Protein AF-0000000078283349 (afdb_homodimer)

Organism: NCBI:txid1796616

Nearest PDB structures (foldseek):
  6swi-assembly1_A  TM=9.642E-01  e=7.817E-07  Geobacillus stearothermophilus
  5u93-assembly1_A  TM=7.566E-01  e=9.663E-09  Bacteria Latreille et al. 1825
  3oou-assembly1_A  TM=9.378E-01  e=2.521E-05  Listeria innocua
  3oio-assembly1_A  TM=9.295E-01  e=7.370E-05  Chromobacterium violaceum
  3w6v-assembly1_A  TM=9.240E-01  e=1.586E-04  Streptomyces griseus

pLDDT: mean 78.42, std 15.83, range [27.41, 97.5]

Radius of gyration: 24.81 Å; Cα contacts (8 Å, |Δi|>4): 1000; chains: 2; bounding box: 57×64×58 Å

Sequence (582 aa):
MDKAATIHIREVSKEEQERLVMMPYRQTDMESHTHDFFELVYVVKGTAVHTLNSAEGMLTEGDYFIVDYGSVHSYSRSSDFTLINCIFLPEVIDETLTGCRSLDELLHGCLIRYYTSIPGETPVDRIFHDENGRIKQLIMGMLEEYEEKEEGYAEVFRCRLIELLILTLRKGIHEKQKHPKHRAVLDVIQYVDRNYQDYVNLGAFCRQYHYSLSYISRIFRQETGLSFREYLQKVRIEKSCRLLAGSDMRIGEIAQAVGYEDKKFFNSVFKRIVKMTPREYRNLWAAKGKNMDKAATIHIREVSKEEQERLVMMPYRQTDMESHTHDFFELVYVVKGTAVHTLNSAEGMLTEGDYFIVDYGSVHSYSRSSDFTLINCIFLPEVIDETLTGCRSLDELLHGCLIRYYTSIPGETPVDRIFHDENGRIKQLIMGMLEEYEEKEEGYAEVFRCRLIELLILTLRKGIHEKQKHPKHRAVLDVIQYVDRNYQDYVNLGAFCRQYHYSLSYISRIFRQETGLSFREYLQKVRIEKSCRLLAGSDMRIGEIAQAVGYEDKKFFNSVFKRIVKMTPREYRNLWAAKGKN

Structure (mmCIF, N/CA/C/O backbone):
data_AF-0000000078283349-model_v1
#
loop_
_entity.id
_entity.type
_entity.pdbx_description
1 polymer 'AraC family transcriptional regulator'
#
loop_
_atom_site.group_PDB
_atom_site.id
_atom_site.type_symbol
_atom_site.label_atom_id
_atom_site.label_alt_id
_atom_site.label_comp_id
_atom_site.label_asym_id
_atom_site.label_entity_id
_atom_site.label_seq_id
_atom_site.pdbx_PDB_ins_code
_atom_site.Cartn_x
_atom_site.Cartn_y
_atom_site.Cartn_z
_atom_site.occupancy
_atom_site.B_iso_or_equiv
_atom_site.auth_seq_id
_atom_site.auth_comp_id
_atom_site.auth_asym_id
_atom_site.auth_atom_id
_atom_site.pdbx_PDB_model_num
ATOM 1 N N . MET A 1 1 ? 0.707 -31.672 -28.938 1 37.47 1 MET A N 1
ATOM 2 C CA . MET A 1 1 ? -0.003 -31.016 -27.844 1 37.47 1 MET A CA 1
ATOM 3 C C . MET A 1 1 ? -0.301 -29.562 -28.203 1 37.47 1 MET A C 1
ATOM 5 O O . MET A 1 1 ? 0.608 -28.797 -28.547 1 37.47 1 MET A O 1
ATOM 9 N N . ASP A 1 2 ? -1.396 -29.297 -28.719 1 47.41 2 ASP A N 1
ATOM 10 C CA . ASP A 1 2 ? -1.812 -28.016 -29.312 1 47.41 2 ASP A CA 1
ATOM 11 C C . ASP A 1 2 ? -1.472 -26.844 -28.391 1 47.41 2 ASP A C 1
ATOM 13 O O . ASP A 1 2 ? -1.831 -26.844 -27.219 1 47.41 2 ASP A O 1
ATOM 17 N N . LYS A 1 3 ? -0.469 -26.188 -28.641 1 63.91 3 LYS A N 1
ATOM 18 C CA . LYS A 1 3 ? 0.141 -25.094 -27.859 1 63.91 3 LYS A CA 1
ATOM 19 C C . LYS A 1 3 ? -0.881 -24.016 -27.531 1 63.91 3 LYS A C 1
ATOM 21 O O . LYS A 1 3 ? -1.503 -23.453 -28.438 1 63.91 3 LYS A O 1
ATOM 26 N N . ALA A 1 4 ? -1.379 -23.969 -26.297 1 74.44 4 ALA A N 1
ATOM 27 C CA . ALA A 1 4 ? -2.34 -22.953 -25.859 1 74.44 4 ALA A CA 1
ATOM 28 C C . ALA A 1 4 ? -1.893 -21.562 -26.297 1 74.44 4 ALA A C 1
ATOM 30 O O . ALA A 1 4 ? -0.701 -21.25 -26.25 1 74.44 4 ALA A O 1
ATOM 31 N N . ALA A 1 5 ? -2.816 -20.875 -26.969 1 79.38 5 ALA A N 1
ATOM 32 C CA . ALA A 1 5 ? -2.551 -19.5 -27.406 1 79.38 5 ALA A CA 1
ATOM 33 C C . ALA A 1 5 ? -2.199 -18.609 -26.234 1 79.38 5 ALA A C 1
ATOM 35 O O . ALA A 1 5 ? -2.801 -18.719 -25.156 1 79.38 5 ALA A O 1
ATOM 36 N N . THR A 1 6 ? -1.145 -17.859 -26.391 1 82.62 6 THR A N 1
ATOM 37 C CA . THR A 1 6 ? -0.757 -16.906 -25.344 1 82.62 6 THR A CA 1
ATOM 38 C C . THR A 1 6 ? -1.394 -15.539 -25.594 1 82.62 6 THR A C 1
ATOM 40 O O . THR A 1 6 ? -1.189 -14.938 -26.656 1 82.62 6 THR A O 1
ATOM 43 N N . ILE A 1 7 ? -2.207 -15.062 -24.703 1 82.94 7 ILE A N 1
ATOM 44 C CA . ILE A 1 7 ? -2.822 -13.742 -24.766 1 82.94 7 ILE A CA 1
ATOM 45 C C . ILE A 1 7 ? -1.932 -12.727 -24.062 1 82.94 7 ILE A C 1
ATOM 47 O O . ILE A 1 7 ? -1.469 -12.961 -22.953 1 82.94 7 ILE A O 1
ATOM 51 N N . HIS A 1 8 ? -1.649 -11.57 -24.703 1 80.19 8 HIS A N 1
ATOM 52 C CA . HIS A 1 8 ? -0.847 -10.5 -24.125 1 80.19 8 HIS A CA 1
ATOM 53 C C . HIS A 1 8 ? -1.729 -9.359 -23.625 1 80.19 8 HIS A C 1
ATOM 55 O O . HIS A 1 8 ? -2.814 -9.125 -24.172 1 80.19 8 HIS A O 1
ATOM 61 N N . ILE A 1 9 ? -1.2 -8.695 -22.656 1 80.69 9 ILE A N 1
ATOM 62 C CA . ILE A 1 9 ? -2.016 -7.664 -22.016 1 80.69 9 ILE A CA 1
ATOM 63 C C . ILE A 1 9 ? -2.377 -6.59 -23.031 1 80.69 9 ILE A C 1
ATOM 65 O O . ILE A 1 9 ? -3.469 -6.016 -22.984 1 80.69 9 ILE A O 1
ATOM 69 N N . ARG A 1 10 ? -1.511 -6.301 -23.938 1 73.5 10 ARG A N 1
ATOM 70 C CA . ARG A 1 10 ? -1.776 -5.289 -24.969 1 73.5 10 ARG A CA 1
ATOM 71 C C . ARG A 1 10 ? -3.004 -5.656 -25.781 1 73.5 10 ARG A C 1
ATOM 73 O O . ARG A 1 10 ? -3.656 -4.781 -26.359 1 73.5 10 ARG A O 1
ATOM 80 N N . GLU A 1 11 ? -3.324 -6.957 -25.797 1 76.12 11 GLU A N 1
ATOM 81 C CA . GLU A 1 11 ? -4.445 -7.445 -26.594 1 76.12 11 GLU A CA 1
ATOM 82 C C . GLU A 1 11 ? -5.77 -7.242 -25.875 1 76.12 11 GLU A C 1
ATOM 84 O O . GLU A 1 11 ? -6.84 -7.312 -26.484 1 76.12 11 GLU A O 1
ATOM 89 N N . VAL A 1 12 ? -5.648 -7.027 -24.594 1 77.19 12 VAL A N 1
ATOM 90 C CA . VAL A 1 12 ? -6.879 -6.898 -23.812 1 77.19 12 VAL A CA 1
ATOM 91 C C . VAL A 1 12 ? -6.992 -5.477 -23.266 1 77.19 12 VAL A C 1
ATOM 93 O O . VAL A 1 12 ? -7.93 -5.164 -22.531 1 77.19 12 VAL A O 1
ATOM 96 N N . SER A 1 13 ? -5.98 -4.656 -23.547 1 74.06 13 SER A N 1
ATOM 97 C CA . SER A 1 13 ? -5.965 -3.279 -23.078 1 74.06 13 SER A CA 1
ATOM 98 C C . SER A 1 13 ? -6.496 -2.32 -24.141 1 74.06 13 SER A C 1
ATOM 100 O O . SER A 1 13 ? -6.453 -2.623 -25.328 1 74.06 13 SER A O 1
ATOM 102 N N . LYS A 1 14 ? -7.156 -1.263 -23.641 1 63.91 14 LYS A N 1
ATOM 103 C CA . LYS A 1 14 ? -7.609 -0.221 -24.562 1 63.91 14 LYS A CA 1
ATOM 104 C C . LYS A 1 14 ? -6.445 0.637 -25.031 1 63.91 14 LYS A C 1
ATOM 106 O O . LYS A 1 14 ? -6.461 1.143 -26.156 1 63.91 14 LYS A O 1
ATOM 111 N N . GLU A 1 15 ? -5.477 0.774 -24.125 1 62.53 15 GLU A N 1
ATOM 112 C CA . GLU A 1 15 ? -4.301 1.573 -24.453 1 62.53 15 GLU A CA 1
ATOM 113 C C . GLU A 1 15 ? -3.025 0.743 -24.359 1 62.53 15 GLU A C 1
ATOM 115 O O . GLU A 1 15 ? -2.936 -0.177 -23.547 1 62.53 15 GLU A O 1
ATOM 120 N N . GLU A 1 16 ? -2.127 0.925 -25.25 1 54.28 16 GLU A N 1
ATOM 121 C CA . GLU A 1 16 ? -0.926 0.116 -25.422 1 54.28 16 GLU A CA 1
ATOM 122 C C . GLU A 1 16 ? -0.128 0.018 -24.125 1 54.28 16 GLU A C 1
ATOM 124 O O . GLU A 1 16 ? 0.511 -1.002 -23.859 1 54.28 16 GLU A O 1
ATOM 129 N N . GLN A 1 17 ? -0.146 0.988 -23.281 1 62.12 17 GLN A N 1
ATOM 130 C CA . GLN A 1 17 ? 0.786 0.966 -22.156 1 62.12 17 GLN A CA 1
ATOM 131 C C . GLN A 1 17 ? 0.053 0.742 -20.844 1 62.12 17 GLN A C 1
ATOM 133 O O . GLN A 1 17 ? 0.597 1.016 -19.766 1 62.12 17 GLN A O 1
ATOM 138 N N . GLU A 1 18 ? -0.989 -0.011 -21.031 1 76.75 18 GLU A N 1
ATOM 139 C CA . GLU A 1 18 ? -1.728 -0.217 -19.797 1 76.75 18 GLU A CA 1
ATOM 140 C C . GLU A 1 18 ? -1.188 -1.419 -19.016 1 76.75 18 GLU A C 1
ATOM 142 O O . GLU A 1 18 ? -0.894 -2.461 -19.609 1 76.75 18 GLU A O 1
ATOM 147 N N . ARG A 1 19 ? -0.864 -1.257 -17.828 1 83.75 19 ARG A N 1
ATOM 148 C CA . ARG A 1 19 ? -0.333 -2.307 -16.969 1 83.75 19 ARG A CA 1
ATOM 149 C C . ARG A 1 19 ? -1.438 -2.93 -16.125 1 83.75 19 ARG A C 1
ATOM 151 O O . ARG A 1 19 ? -1.185 -3.848 -15.336 1 83.75 19 ARG A O 1
ATOM 158 N N . LEU A 1 20 ? -2.605 -2.432 -16.266 1 88.31 20 LEU A N 1
ATOM 159 C CA . LEU A 1 20 ? -3.758 -2.818 -15.461 1 88.31 20 LEU A CA 1
ATOM 160 C C . LEU A 1 20 ? -5.047 -2.711 -16.266 1 88.31 20 LEU A C 1
ATOM 162 O O . LEU A 1 20 ? -5.246 -1.74 -17 1 88.31 20 LEU A O 1
ATOM 166 N N . VAL A 1 21 ? -5.852 -3.799 -16.234 1 88.56 21 VAL A N 1
ATOM 167 C CA . VAL A 1 21 ? -7.152 -3.791 -16.891 1 88.56 21 VAL A CA 1
ATOM 168 C C . VAL A 1 21 ? -8.195 -4.449 -15.992 1 88.56 21 VAL A C 1
ATOM 170 O O . VAL A 1 21 ? -7.965 -5.543 -15.469 1 88.56 21 VAL A O 1
ATOM 173 N N . MET A 1 22 ? -9.211 -3.721 -15.727 1 90.75 22 MET A N 1
ATOM 174 C CA . MET A 1 22 ? -10.352 -4.336 -15.062 1 90.75 22 MET A CA 1
ATOM 175 C C . MET A 1 22 ? -11.547 -4.441 -16 1 90.75 22 MET A C 1
ATOM 177 O O . MET A 1 22 ? -11.828 -3.512 -16.766 1 90.75 22 MET A O 1
ATOM 181 N N . MET A 1 23 ? -12.219 -5.598 -15.969 1 84.06 23 MET A N 1
ATOM 182 C CA . MET A 1 23 ? -13.336 -5.754 -16.891 1 84.06 23 MET A CA 1
ATOM 183 C C . MET A 1 23 ? -14.398 -6.68 -16.297 1 84.06 23 MET A C 1
ATOM 185 O O . MET A 1 23 ? -14.133 -7.855 -16.047 1 84.06 23 MET A O 1
ATOM 189 N N . PRO A 1 24 ? -15.594 -6.059 -15.914 1 82.06 24 PRO A N 1
ATOM 190 C CA . PRO A 1 24 ? -16.719 -6.984 -15.773 1 82.06 24 PRO A CA 1
ATOM 191 C C . PRO A 1 24 ? -17.094 -7.66 -17.094 1 82.06 24 PRO A C 1
ATOM 193 O O . PRO A 1 24 ? -17 -7.039 -18.156 1 82.06 24 PRO A O 1
ATOM 196 N N . TYR A 1 25 ? -17.328 -8.984 -17.031 1 83.25 25 TYR A N 1
ATOM 197 C CA . TYR A 1 25 ? -17.5 -9.711 -18.281 1 83.25 25 TYR A CA 1
ATOM 198 C C . TYR A 1 25 ? -18.484 -10.867 -18.109 1 83.25 25 TYR A C 1
ATOM 200 O O . TYR A 1 25 ? -18.375 -11.641 -17.156 1 83.25 25 TYR A O 1
ATOM 208 N N . ARG A 1 26 ? -19.484 -10.883 -19.016 1 84.69 26 ARG A N 1
ATOM 209 C CA . ARG A 1 26 ? -20.281 -12.102 -19.125 1 84.69 26 ARG A CA 1
ATOM 210 C C . ARG A 1 26 ? -19.531 -13.18 -19.906 1 84.69 26 ARG A C 1
ATOM 212 O O . ARG A 1 26 ? -19.531 -13.172 -21.141 1 84.69 26 ARG A O 1
ATOM 219 N N . GLN A 1 27 ? -18.953 -14.094 -19.234 1 88.5 27 GLN A N 1
ATOM 220 C CA . GLN A 1 27 ? -18.031 -15.07 -19.797 1 88.5 27 GLN A CA 1
ATOM 221 C C . GLN A 1 27 ? -18.781 -16.281 -20.359 1 88.5 27 GLN A C 1
ATOM 223 O O . GLN A 1 27 ? -19.703 -16.797 -19.719 1 88.5 27 GLN A O 1
ATOM 228 N N . THR A 1 28 ? -18.375 -16.641 -21.547 1 88.94 28 THR A N 1
ATOM 229 C CA . THR A 1 28 ? -18.812 -17.906 -22.125 1 88.94 28 THR A CA 1
ATOM 230 C C . THR A 1 28 ? -17.688 -18.922 -22.125 1 88.94 28 THR A C 1
ATOM 232 O O . THR A 1 28 ? -16.578 -18.625 -21.641 1 88.94 28 THR A O 1
ATOM 235 N N . ASP A 1 29 ? -18 -20.109 -22.594 1 92.81 29 ASP A N 1
ATOM 236 C CA . ASP A 1 29 ? -16.938 -21.109 -22.672 1 92.81 29 ASP A CA 1
ATOM 237 C C . ASP A 1 29 ? -15.719 -20.562 -23.422 1 92.81 29 ASP A C 1
ATOM 239 O O . ASP A 1 29 ? -15.859 -19.844 -24.406 1 92.81 29 ASP A O 1
ATOM 243 N N . MET A 1 30 ? -14.602 -20.844 -22.875 1 89.69 30 MET A N 1
ATOM 244 C CA . MET A 1 30 ? -13.344 -20.391 -23.469 1 89.69 30 MET A CA 1
ATOM 245 C C . MET A 1 30 ? -12.344 -21.531 -23.547 1 89.69 30 MET A C 1
ATOM 247 O O . MET A 1 30 ? -12.102 -22.234 -22.562 1 89.69 30 MET A O 1
ATOM 251 N N . GLU A 1 31 ? -11.742 -21.688 -24.703 1 89.19 31 GLU A N 1
ATOM 252 C CA . GLU A 1 31 ? -10.758 -22.75 -24.938 1 89.19 31 GLU A CA 1
ATOM 253 C C . GLU A 1 31 ? -9.484 -22.5 -24.125 1 89.19 31 GLU A C 1
ATOM 255 O O . GLU A 1 31 ? -9.234 -21.391 -23.672 1 89.19 31 GLU A O 1
ATOM 260 N N . SER A 1 32 ? -8.711 -23.547 -24.047 1 91.94 32 SER A N 1
ATOM 261 C CA . SER A 1 32 ? -7.449 -23.484 -23.312 1 91.94 32 SER A CA 1
ATOM 262 C C . SER A 1 32 ? -6.543 -22.391 -23.844 1 91.94 32 SER A C 1
ATOM 264 O O . SER A 1 32 ? -6.379 -22.25 -25.062 1 91.94 32 SER A O 1
ATOM 266 N N . HIS A 1 33 ? -6.059 -21.562 -22.906 1 89.19 33 HIS A N 1
ATOM 267 C CA . HIS A 1 33 ? -5.156 -20.469 -23.266 1 89.19 33 HIS A CA 1
ATOM 268 C C . HIS A 1 33 ? -4.254 -20.109 -22.094 1 89.19 33 HIS A C 1
ATOM 270 O O . HIS A 1 33 ? -4.453 -20.578 -20.969 1 89.19 33 HIS A O 1
ATOM 276 N N . THR A 1 34 ? -3.182 -19.375 -22.406 1 90.56 34 THR A N 1
ATOM 277 C CA . THR A 1 34 ? -2.285 -18.828 -21.406 1 90.56 34 THR A CA 1
ATOM 278 C C . THR A 1 34 ? -2.064 -17.344 -21.625 1 90.56 34 THR A C 1
ATOM 280 O O . THR A 1 34 ? -2.611 -16.766 -22.562 1 90.56 34 THR A O 1
ATOM 283 N N . HIS A 1 35 ? -1.462 -16.703 -20.641 1 88.19 35 HIS A N 1
ATOM 284 C CA . HIS A 1 35 ? -1.206 -15.273 -20.797 1 88.19 35 HIS A CA 1
ATOM 285 C C . HIS A 1 35 ? 0.035 -14.852 -20.016 1 88.19 35 HIS A C 1
ATOM 287 O O . HIS A 1 35 ? 0.532 -15.609 -19.172 1 88.19 35 HIS A O 1
ATOM 293 N N . ASP A 1 36 ? 0.545 -13.609 -20.375 1 87.38 36 ASP A N 1
ATOM 294 C CA . ASP A 1 36 ? 1.766 -13.07 -19.766 1 87.38 36 ASP A CA 1
ATOM 295 C C . ASP A 1 36 ? 1.446 -11.984 -18.75 1 87.38 36 ASP A C 1
ATOM 297 O O . ASP A 1 36 ? 2.092 -10.938 -18.719 1 87.38 36 ASP A O 1
ATOM 301 N N . PHE A 1 37 ? 0.477 -12.203 -18.031 1 88.5 37 PHE A N 1
ATOM 302 C CA . PHE A 1 37 ? 0.041 -11.32 -16.953 1 88.5 37 PHE A CA 1
ATOM 303 C C . PHE A 1 37 ? -0.626 -12.109 -15.836 1 88.5 37 PHE A C 1
ATOM 305 O O . PHE A 1 37 ? -0.959 -13.289 -16.016 1 88.5 37 PHE A O 1
ATOM 312 N N . PHE A 1 38 ? -0.773 -11.477 -14.688 1 90.12 38 PHE A N 1
ATOM 313 C CA . PHE A 1 38 ? -1.597 -12.047 -13.625 1 90.12 38 PHE A CA 1
ATOM 314 C C . PHE A 1 38 ? -3.072 -11.766 -13.875 1 90.12 38 PHE A C 1
ATOM 316 O O . PHE A 1 38 ? -3.436 -10.68 -14.328 1 90.12 38 PHE A O 1
ATOM 323 N N . GLU A 1 39 ? -3.85 -12.742 -13.586 1 92.69 39 GLU A N 1
ATOM 324 C CA . GLU A 1 39 ? -5.293 -12.578 -13.711 1 92.69 39 GLU A CA 1
ATOM 325 C C . GLU A 1 39 ? -6.012 -13 -12.43 1 92.69 39 GLU A C 1
ATOM 327 O O . GLU A 1 39 ? -5.953 -14.164 -12.039 1 92.69 39 GLU A O 1
ATOM 332 N N . LEU A 1 40 ? -6.598 -12.031 -11.758 1 94 40 LEU A N 1
ATOM 333 C CA . LEU A 1 40 ? -7.496 -12.281 -10.641 1 94 40 LEU A CA 1
ATOM 334 C C . LEU A 1 40 ? -8.945 -12.297 -11.102 1 94 40 LEU A C 1
ATOM 336 O O . LEU A 1 40 ? -9.414 -11.359 -11.75 1 94 40 LEU A O 1
ATOM 340 N N . VAL A 1 41 ? -9.656 -13.375 -10.805 1 95.31 41 VAL A N 1
ATOM 341 C CA . VAL A 1 41 ? -11.023 -13.547 -11.273 1 95.31 41 VAL A CA 1
ATOM 342 C C . VAL A 1 41 ? -11.961 -13.695 -10.078 1 95.31 41 VAL A C 1
ATOM 344 O O . VAL A 1 41 ? -11.68 -14.453 -9.148 1 95.31 41 VAL A O 1
ATOM 347 N N . TYR A 1 42 ? -13.039 -12.961 -10.078 1 97.19 42 TYR A N 1
ATOM 348 C CA . TYR A 1 42 ? -14.102 -13.102 -9.086 1 97.19 42 TYR A CA 1
ATOM 349 C C . TYR A 1 42 ? -15.422 -13.453 -9.758 1 97.19 42 TYR A C 1
ATOM 351 O O . TYR A 1 42 ? -15.883 -12.734 -10.648 1 97.19 42 TYR A O 1
ATOM 359 N N . VAL A 1 43 ? -16.094 -14.492 -9.352 1 97.38 43 VAL A N 1
ATOM 360 C CA . VAL A 1 43 ? -17.375 -14.93 -9.922 1 97.38 43 VAL A CA 1
ATOM 361 C C . VAL A 1 43 ? -18.516 -14.172 -9.266 1 97.38 43 VAL A C 1
ATOM 363 O O . VAL A 1 43 ? -18.859 -14.43 -8.102 1 97.38 43 VAL A O 1
ATOM 366 N N . VAL A 1 44 ? -19.125 -13.406 -10.031 1 95.88 44 VAL A N 1
ATOM 367 C CA . VAL A 1 44 ? -20.203 -12.562 -9.523 1 95.88 44 VAL A CA 1
ATOM 368 C C . VAL A 1 44 ? -21.516 -13.336 -9.57 1 95.88 44 VAL A C 1
ATOM 370 O O . VAL A 1 44 ? -22.359 -13.211 -8.672 1 95.88 44 VAL A O 1
ATOM 373 N N . LYS A 1 45 ? -21.688 -14.055 -10.578 1 95.44 45 LYS A N 1
ATOM 374 C CA . LYS A 1 45 ? -22.938 -14.789 -10.805 1 95.44 45 LYS A CA 1
ATOM 375 C C . LYS A 1 45 ? -22.703 -15.992 -11.711 1 95.44 45 LYS A C 1
ATOM 377 O O . LYS A 1 45 ? -21.797 -15.977 -12.562 1 95.44 45 LYS A O 1
ATOM 382 N N . GLY A 1 46 ? -23.547 -17.062 -11.484 1 96.19 46 GLY A N 1
ATOM 383 C CA . GLY A 1 46 ? -23.547 -18.188 -12.391 1 96.19 46 GLY A CA 1
ATOM 384 C C . GLY A 1 46 ? -22.531 -19.266 -12.031 1 96.19 46 GLY A C 1
ATOM 385 O O . GLY A 1 46 ? -22.078 -19.328 -10.891 1 96.19 46 GLY A O 1
ATOM 386 N N . THR A 1 47 ? -22.375 -20.188 -13.008 1 96.69 47 THR A N 1
ATOM 387 C CA . THR A 1 47 ? -21.484 -21.312 -12.789 1 96.69 47 THR A CA 1
ATOM 388 C C . THR A 1 47 ? -20.672 -21.625 -14.047 1 96.69 47 THR A C 1
ATOM 390 O O . THR A 1 47 ? -21.047 -21.203 -15.148 1 96.69 47 THR A O 1
ATOM 393 N N . ALA A 1 48 ? -19.547 -22.266 -13.852 1 96.88 48 ALA A N 1
ATOM 394 C CA . ALA A 1 48 ? -18.719 -22.812 -14.922 1 96.88 48 ALA A CA 1
ATOM 395 C C . ALA A 1 48 ? -17.719 -23.844 -14.383 1 96.88 48 ALA A C 1
ATOM 397 O O . ALA A 1 48 ? -17.5 -23.922 -13.18 1 96.88 48 ALA A O 1
ATOM 398 N N . VAL A 1 49 ? -17.281 -24.672 -15.297 1 96.12 49 VAL A N 1
ATOM 399 C CA . VAL A 1 49 ? -16.156 -25.531 -14.969 1 96.12 49 VAL A CA 1
ATOM 400 C C . VAL A 1 49 ? -14.844 -24.875 -15.406 1 96.12 49 VAL A C 1
ATOM 402 O O . VAL A 1 49 ? -14.695 -24.484 -16.562 1 96.12 49 VAL A O 1
ATOM 405 N N . HIS A 1 50 ? -14.023 -24.703 -14.477 1 94.56 50 HIS A N 1
ATOM 406 C CA . HIS A 1 50 ? -12.703 -24.141 -14.734 1 94.56 50 HIS A CA 1
ATOM 407 C C . HIS A 1 50 ? -11.633 -25.234 -14.734 1 94.56 50 HIS A C 1
ATOM 409 O O . HIS A 1 50 ? -11.586 -26.062 -13.828 1 94.56 50 HIS A O 1
ATOM 415 N N . THR A 1 51 ? -10.836 -25.312 -15.773 1 91 51 THR A N 1
ATOM 416 C CA . THR A 1 51 ? -9.672 -26.203 -15.82 1 91 51 THR A CA 1
ATOM 417 C C . THR A 1 51 ? -8.375 -25.391 -15.758 1 91 51 THR A C 1
ATOM 419 O O . THR A 1 51 ? -8.141 -24.516 -16.609 1 91 51 THR A O 1
ATOM 422 N N . LEU A 1 52 ? -7.664 -25.609 -14.734 1 87.81 52 LEU A N 1
ATOM 423 C CA . LEU A 1 52 ? -6.379 -24.953 -14.555 1 87.81 52 LEU A CA 1
ATOM 424 C C . LEU A 1 52 ? -5.25 -25.969 -14.43 1 87.81 52 LEU A C 1
ATOM 426 O O . LEU A 1 52 ? -5.223 -26.75 -13.477 1 87.81 52 LEU A O 1
ATOM 430 N N . ASN A 1 53 ? -4.309 -25.906 -15.297 1 81 53 ASN A N 1
ATOM 431 C CA . ASN A 1 53 ? -3.203 -26.859 -15.352 1 81 53 ASN A CA 1
ATOM 432 C C . ASN A 1 53 ? -3.688 -28.297 -15.188 1 81 53 ASN A C 1
ATOM 434 O O . ASN A 1 53 ? -3.172 -29.031 -14.344 1 81 53 ASN A O 1
ATOM 438 N N . SER A 1 54 ? -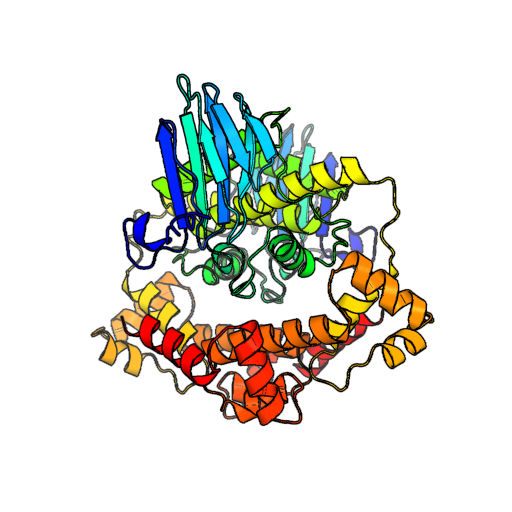4.75 -28.641 -15.805 1 78.88 54 SER A N 1
ATOM 439 C CA . SER A 1 54 ? -5.301 -29.984 -15.922 1 78.88 54 SER A CA 1
ATOM 440 C C . SER A 1 54 ? -6.199 -30.312 -14.734 1 78.88 54 SER A C 1
ATOM 442 O O . SER A 1 54 ? -6.785 -31.391 -14.68 1 78.88 54 SER A O 1
ATOM 444 N N . ALA A 1 55 ? -6.164 -29.453 -13.75 1 82.94 55 ALA A N 1
ATOM 445 C CA . ALA A 1 55 ? -7.094 -29.641 -12.641 1 82.94 55 ALA A CA 1
ATOM 446 C C . ALA A 1 55 ? -8.43 -28.969 -12.922 1 82.94 55 ALA A C 1
ATOM 448 O O . ALA A 1 55 ? -8.477 -27.812 -13.359 1 82.94 55 ALA A O 1
ATOM 449 N N . GLU A 1 56 ? -9.461 -29.766 -12.719 1 89.12 56 GLU A N 1
ATOM 450 C CA . GLU A 1 56 ? -10.797 -29.25 -12.984 1 89.12 56 GLU A CA 1
ATOM 451 C C . GLU A 1 56 ? -11.531 -28.906 -11.688 1 89.12 56 GLU A C 1
ATOM 453 O O . GLU A 1 56 ? -11.383 -29.609 -10.688 1 89.12 56 GLU A O 1
ATOM 458 N N . GLY A 1 57 ? -12.297 -27.781 -11.711 1 91.38 57 GLY A N 1
ATOM 459 C CA . GLY A 1 57 ? -13.125 -27.391 -10.594 1 91.38 57 GLY A CA 1
ATOM 460 C C . GLY A 1 57 ? -14.352 -26.594 -11.008 1 91.38 57 GLY A C 1
ATOM 461 O O . GLY A 1 57 ? -14.297 -25.828 -11.969 1 91.38 57 GLY A O 1
ATOM 462 N N . MET A 1 58 ? -15.383 -26.812 -10.25 1 94.19 58 MET A N 1
ATOM 463 C CA . MET A 1 58 ? -16.594 -26.047 -10.508 1 94.19 58 MET A CA 1
ATOM 464 C C . MET A 1 58 ? -16.531 -24.672 -9.852 1 94.19 58 MET A C 1
ATOM 466 O O . MET A 1 58 ? -16.125 -24.562 -8.695 1 94.19 58 MET A O 1
ATOM 470 N N . LEU A 1 59 ? -16.938 -23.688 -10.594 1 96.31 59 LEU A N 1
ATOM 471 C CA . LEU A 1 59 ? -17 -22.328 -10.086 1 96.31 59 LEU A CA 1
ATOM 472 C C . LEU A 1 59 ? -18.438 -21.906 -9.812 1 96.31 59 LEU A C 1
ATOM 474 O O . LEU A 1 59 ? -19.344 -22.219 -10.602 1 96.31 59 LEU A O 1
ATOM 478 N N . THR A 1 60 ? -18.641 -21.266 -8.68 1 96.44 60 THR A N 1
ATOM 479 C CA . THR A 1 60 ? -19.938 -20.688 -8.32 1 96.44 60 THR A CA 1
ATOM 480 C C . THR A 1 60 ? -19.781 -19.266 -7.797 1 96.44 60 THR A C 1
ATOM 482 O O . THR A 1 60 ? -18.656 -18.812 -7.57 1 96.44 60 THR A O 1
ATOM 485 N N . GLU A 1 61 ? -20.906 -18.641 -7.629 1 96.31 61 GLU A N 1
ATOM 486 C CA . GLU A 1 61 ? -20.922 -17.266 -7.133 1 96.31 61 GLU A CA 1
ATOM 487 C C . GLU A 1 61 ? -20.109 -17.141 -5.84 1 96.31 61 GLU A C 1
ATOM 489 O O . GLU A 1 61 ? -20.266 -17.953 -4.93 1 96.31 61 GLU A O 1
ATOM 494 N N . GLY A 1 62 ? -19.25 -16.156 -5.816 1 96.12 62 GLY A N 1
ATOM 495 C CA . GLY A 1 62 ? -18.438 -15.93 -4.625 1 96.12 62 GLY A CA 1
ATOM 496 C C . GLY A 1 62 ? -17.062 -16.578 -4.695 1 96.12 62 GLY A C 1
ATOM 497 O O . GLY A 1 62 ? -16.188 -16.234 -3.908 1 96.12 62 GLY A O 1
ATOM 498 N N . ASP A 1 63 ? -16.875 -17.438 -5.664 1 96.06 63 ASP A N 1
ATOM 499 C CA . ASP A 1 63 ? -15.547 -18.016 -5.863 1 96.06 63 ASP A CA 1
ATOM 500 C C . ASP A 1 63 ? -14.602 -17 -6.504 1 96.06 63 ASP A C 1
ATOM 502 O O . ASP A 1 63 ? -15.039 -16.125 -7.258 1 96.06 63 ASP A O 1
ATOM 506 N N . TYR A 1 64 ? -13.344 -17.109 -6.18 1 94.94 64 TYR A N 1
ATOM 507 C CA . TYR A 1 64 ? -12.328 -16.297 -6.84 1 94.94 64 TYR A CA 1
ATOM 508 C C . TYR A 1 64 ? -10.984 -17.016 -6.879 1 94.94 64 TYR A C 1
ATOM 510 O O . TYR A 1 64 ? -10.75 -17.938 -6.102 1 94.94 64 TYR A O 1
ATOM 518 N N . PHE A 1 65 ? -10.156 -16.656 -7.82 1 91.69 65 PHE A N 1
ATOM 519 C CA . PHE A 1 65 ? -8.867 -17.328 -8.016 1 91.69 65 PHE A CA 1
ATOM 520 C C . PHE A 1 65 ? -7.906 -16.422 -8.773 1 91.69 65 PHE A C 1
ATOM 522 O O . PHE A 1 65 ? -8.312 -15.398 -9.336 1 91.69 65 PHE A O 1
ATOM 529 N N . ILE A 1 66 ? -6.656 -16.828 -8.68 1 90.5 66 ILE A N 1
ATOM 530 C CA . ILE A 1 66 ? -5.598 -16.078 -9.359 1 90.5 66 ILE A CA 1
ATOM 531 C C . ILE A 1 66 ? -4.863 -17 -10.336 1 90.5 66 ILE A C 1
ATOM 533 O O . ILE A 1 66 ? -4.477 -18.125 -9.969 1 90.5 66 ILE A O 1
ATOM 537 N N . VAL A 1 67 ? -4.75 -16.578 -11.57 1 89.56 67 VAL A N 1
ATOM 538 C CA . VAL A 1 67 ? -4.016 -17.312 -12.594 1 89.56 67 VAL A CA 1
ATOM 539 C C . VAL A 1 67 ? -2.643 -16.688 -12.805 1 89.56 67 VAL A C 1
ATOM 541 O O . VAL A 1 67 ? -2.543 -15.492 -13.125 1 89.56 67 VAL A O 1
ATOM 544 N N . ASP A 1 68 ? -1.599 -17.438 -12.695 1 85.62 68 ASP A N 1
ATOM 545 C CA . ASP A 1 68 ? -0.219 -16.984 -12.828 1 85.62 68 ASP A CA 1
ATOM 546 C C . ASP A 1 68 ? 0.17 -16.828 -14.297 1 85.62 68 ASP A C 1
ATOM 548 O O . ASP A 1 68 ? -0.523 -17.344 -15.188 1 85.62 68 ASP A O 1
ATOM 552 N N . TYR A 1 69 ? 1.303 -16.141 -14.43 1 82 69 TYR A N 1
ATOM 553 C CA . TYR A 1 69 ? 1.935 -16.109 -15.75 1 82 69 TYR A CA 1
ATOM 554 C C . TYR A 1 69 ? 2.137 -17.531 -16.281 1 82 69 TYR A C 1
ATOM 556 O O . TYR A 1 69 ? 2.559 -18.422 -15.547 1 82 69 TYR A O 1
ATOM 564 N N . GLY A 1 70 ? 1.739 -17.703 -17.484 1 82.44 70 GLY A N 1
ATOM 565 C CA . GLY A 1 70 ? 2.092 -18.938 -18.156 1 82.44 70 GLY A CA 1
ATOM 566 C C . GLY A 1 70 ? 1.169 -20.094 -17.812 1 82.44 70 GLY A C 1
ATOM 567 O O . GLY A 1 70 ? 1.229 -21.141 -18.438 1 82.44 70 GLY A O 1
ATOM 568 N N . SER A 1 71 ? 0.327 -19.984 -16.844 1 85.75 71 SER A N 1
ATOM 569 C CA . SER A 1 71 ? -0.628 -21.047 -16.531 1 85.75 71 SER A CA 1
ATOM 570 C C . SER A 1 71 ? -1.676 -21.188 -17.625 1 85.75 71 SER A C 1
ATOM 572 O O . SER A 1 71 ? -2.137 -20.203 -18.188 1 85.75 71 SER A O 1
ATOM 574 N N . VAL A 1 72 ? -1.964 -22.422 -17.891 1 89.06 72 VAL A N 1
ATOM 575 C CA . VAL A 1 72 ? -2.961 -22.719 -18.906 1 89.06 72 VAL A CA 1
ATOM 576 C C . VAL A 1 72 ? -4.312 -22.984 -18.25 1 89.06 72 VAL A C 1
ATOM 578 O O . VAL A 1 72 ? -4.395 -23.75 -17.281 1 89.06 72 VAL A O 1
ATOM 581 N N . HIS A 1 73 ? -5.352 -22.266 -18.781 1 91.75 73 HIS A N 1
ATOM 582 C CA . HIS A 1 73 ? -6.66 -22.516 -18.203 1 91.75 73 HIS A CA 1
ATOM 583 C C . HIS A 1 73 ? -7.77 -22.344 -19.234 1 91.75 73 HIS A C 1
ATOM 585 O O . HIS A 1 73 ? -7.535 -21.797 -20.312 1 91.75 73 HIS A O 1
ATOM 591 N N . SER A 1 74 ? -8.953 -22.844 -18.938 1 93.06 74 SER A N 1
ATOM 592 C CA . SER A 1 74 ? -10.133 -22.781 -19.797 1 93.06 74 SER A CA 1
ATOM 593 C C . SER A 1 74 ? -11.414 -22.766 -18.969 1 93.06 74 SER A C 1
ATOM 595 O O . SER A 1 74 ? -11.391 -23.031 -17.766 1 93.06 74 SER A O 1
ATOM 597 N N . TYR A 1 75 ? -12.477 -22.344 -19.594 1 94.25 75 TYR A N 1
ATOM 598 C CA . TYR A 1 75 ? -13.82 -22.422 -19.031 1 94.25 75 TYR A CA 1
ATOM 599 C C . TYR A 1 75 ? -14.727 -23.297 -19.891 1 94.25 75 TYR A C 1
ATOM 601 O O . TYR A 1 75 ? -14.719 -23.172 -21.125 1 94.25 75 TYR A O 1
ATOM 609 N N . SER A 1 76 ? -15.453 -24.125 -19.297 1 95.5 76 SER A N 1
ATOM 610 C CA . SER A 1 76 ? -16.453 -24.938 -20 1 95.5 76 SER A CA 1
ATOM 611 C C . SER A 1 76 ? -17.75 -25.031 -19.203 1 95.5 76 SER A C 1
ATOM 613 O O . SER A 1 76 ? -17.766 -24.734 -18 1 95.5 76 SER A O 1
ATOM 615 N N . ARG A 1 77 ? -18.953 -25.281 -19.891 1 96.25 77 ARG A N 1
ATOM 616 C CA . ARG A 1 77 ? -20.266 -25.453 -19.297 1 96.25 77 ARG A CA 1
ATOM 617 C C . ARG A 1 77 ? -20.703 -24.203 -18.531 1 96.25 77 ARG A C 1
ATOM 619 O O . ARG A 1 77 ? -21.125 -24.266 -17.391 1 96.25 77 ARG A O 1
ATOM 626 N N . SER A 1 78 ? -20.469 -23.141 -19.188 1 95.19 78 SER A N 1
ATOM 627 C CA . SER A 1 78 ? -20.828 -21.859 -18.578 1 95.19 78 SER A CA 1
ATOM 628 C C . SER A 1 78 ? -22.328 -21.641 -18.609 1 95.19 78 SER A C 1
ATOM 630 O O . SER A 1 78 ? -22.984 -21.891 -19.625 1 95.19 78 SER A O 1
ATOM 632 N N . SER A 1 79 ? -22.875 -21.234 -17.484 1 96.38 79 SER A N 1
ATOM 633 C CA . SER A 1 79 ? -24.281 -20.891 -17.344 1 96.38 79 SER A CA 1
ATOM 634 C C . SER A 1 79 ? -24.453 -19.562 -16.609 1 96.38 79 SER A C 1
ATOM 636 O O . SER A 1 79 ? -24.188 -19.469 -15.406 1 96.38 79 SER A O 1
ATOM 638 N N . ASP A 1 80 ? -24.969 -18.5 -17.266 1 95.31 80 ASP A N 1
ATOM 639 C CA . ASP A 1 80 ? -25.125 -17.156 -16.719 1 95.31 80 ASP A CA 1
ATOM 640 C C . ASP A 1 80 ? -23.875 -16.734 -15.93 1 95.31 80 ASP A C 1
ATOM 642 O O . ASP A 1 80 ? -23.969 -16.281 -14.789 1 95.31 80 ASP A O 1
ATOM 646 N N . PHE A 1 81 ? -22.75 -17.031 -16.5 1 94.56 81 PHE A N 1
ATOM 647 C CA . PHE A 1 81 ? -21.438 -16.922 -15.867 1 94.56 81 PHE A CA 1
ATOM 648 C C . PHE A 1 81 ? -20.859 -15.523 -16.031 1 94.56 81 PHE A C 1
ATOM 650 O O . PHE A 1 81 ? -20.359 -15.18 -17.094 1 94.56 81 PHE A O 1
ATOM 657 N N . THR A 1 82 ? -21.031 -14.719 -14.914 1 94.81 82 THR A N 1
ATOM 658 C CA . THR A 1 82 ? -20.516 -13.352 -14.914 1 94.81 82 THR A CA 1
ATOM 659 C C . THR A 1 82 ? -19.328 -13.211 -13.969 1 94.81 82 THR A C 1
ATOM 661 O O . THR A 1 82 ? -19.406 -13.641 -12.812 1 94.81 82 THR A O 1
ATOM 664 N N . LEU A 1 83 ? -18.234 -12.609 -14.523 1 95.25 83 LEU A N 1
ATOM 665 C CA . LEU A 1 83 ? -16.984 -12.469 -13.773 1 95.25 83 LEU A CA 1
ATOM 666 C C . LEU A 1 83 ? -16.562 -11.008 -13.719 1 95.25 83 LEU A C 1
ATOM 668 O O . LEU A 1 83 ? -17 -10.188 -14.523 1 95.25 83 LEU A O 1
ATOM 672 N N . ILE A 1 84 ? -15.805 -10.68 -12.695 1 94.88 84 ILE A N 1
ATOM 673 C CA . ILE A 1 84 ? -14.93 -9.508 -12.734 1 94.88 84 ILE A CA 1
ATOM 674 C C . ILE A 1 84 ? -13.477 -9.961 -12.844 1 94.88 84 ILE A C 1
ATOM 676 O O . ILE A 1 84 ? -12.977 -10.688 -11.984 1 94.88 84 ILE A O 1
ATOM 680 N N . ASN A 1 85 ? -12.812 -9.547 -13.945 1 93.56 85 ASN A N 1
ATOM 681 C CA . ASN A 1 85 ? -11.398 -9.852 -14.156 1 93.56 85 ASN A CA 1
ATOM 682 C C . ASN A 1 85 ? -10.508 -8.656 -13.828 1 93.56 85 ASN A C 1
ATOM 684 O O . ASN A 1 85 ? -10.789 -7.535 -14.25 1 93.56 85 ASN A O 1
ATOM 688 N N . CYS A 1 86 ? -9.555 -8.914 -13.07 1 94.75 86 CYS A N 1
ATOM 689 C CA . CYS A 1 86 ? -8.477 -7.961 -12.852 1 94.75 86 CYS A CA 1
ATOM 690 C C . CYS A 1 86 ? -7.16 -8.477 -13.422 1 94.75 86 CYS A C 1
ATOM 692 O O . CYS A 1 86 ? -6.543 -9.375 -12.852 1 94.75 86 CYS A O 1
ATOM 694 N N . ILE A 1 87 ? -6.777 -7.902 -14.516 1 92.5 87 ILE A N 1
ATOM 695 C CA . ILE A 1 87 ? -5.535 -8.258 -15.195 1 92.5 87 ILE A CA 1
ATOM 696 C C . ILE A 1 87 ? -4.465 -7.215 -14.883 1 92.5 87 ILE A C 1
ATOM 698 O O . ILE A 1 87 ? -4.691 -6.012 -15.039 1 92.5 87 ILE A O 1
ATOM 702 N N . PHE A 1 88 ? -3.309 -7.699 -14.438 1 91.12 88 PHE A N 1
ATOM 703 C CA . PHE A 1 88 ? -2.307 -6.707 -14.062 1 91.12 88 PHE A CA 1
ATOM 704 C C . PHE A 1 88 ? -0.901 -7.273 -14.211 1 91.12 88 PHE A C 1
ATOM 706 O O . PHE A 1 88 ? -0.703 -8.484 -14.141 1 91.12 88 PHE A O 1
ATOM 713 N N . LEU A 1 89 ? 0.019 -6.355 -14.461 1 85.75 89 LEU A N 1
ATOM 714 C CA . LEU A 1 89 ? 1.438 -6.691 -14.414 1 85.75 89 LEU A CA 1
ATOM 715 C C . LEU A 1 89 ? 1.991 -6.504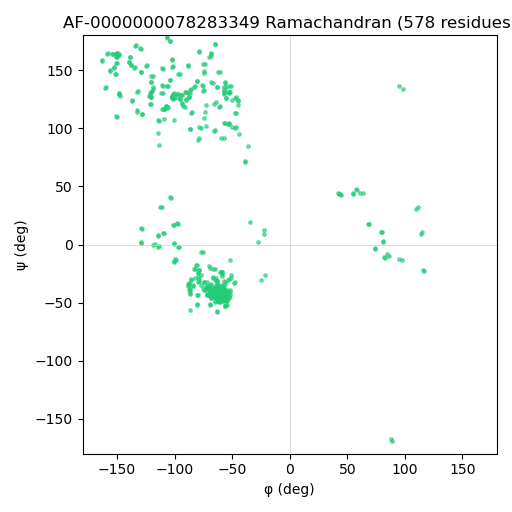 -13.008 1 85.75 89 LEU A C 1
ATOM 717 O O . LEU A 1 89 ? 1.447 -5.72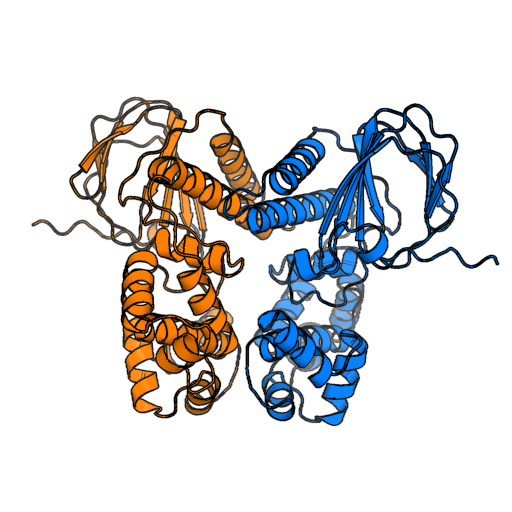3 -12.219 1 85.75 89 LEU A O 1
ATOM 721 N N . PRO A 1 90 ? 3.057 -7.242 -12.656 1 80.31 90 PRO A N 1
ATOM 722 C CA . PRO A 1 90 ? 3.576 -7.18 -11.289 1 80.31 90 PRO A CA 1
ATOM 723 C C . PRO A 1 90 ? 4.004 -5.77 -10.883 1 80.31 90 PRO A C 1
ATOM 725 O O . PRO A 1 90 ? 3.959 -5.422 -9.703 1 80.31 90 PRO A O 1
ATOM 728 N N . GLU A 1 91 ? 4.309 -4.938 -11.812 1 76.06 91 GLU A N 1
ATOM 729 C CA . GLU A 1 91 ? 4.789 -3.584 -11.547 1 76.06 91 GLU A CA 1
ATOM 730 C C . GLU A 1 91 ? 3.678 -2.709 -10.977 1 76.06 91 GLU A C 1
ATOM 732 O O . GLU A 1 91 ? 3.949 -1.656 -10.391 1 76.06 91 GLU A O 1
ATOM 737 N N . VAL A 1 92 ? 2.432 -3.125 -11.164 1 81.5 92 VAL A N 1
ATOM 738 C CA . VAL A 1 92 ? 1.303 -2.41 -10.578 1 81.5 92 VAL A CA 1
ATOM 739 C C . VAL A 1 92 ? 1.392 -2.463 -9.055 1 81.5 92 VAL A C 1
ATOM 741 O O . VAL A 1 92 ? 1.009 -1.512 -8.367 1 81.5 92 VAL A O 1
ATOM 744 N N . ILE A 1 93 ? 1.938 -3.537 -8.555 1 81.62 93 ILE A N 1
ATOM 745 C CA . ILE A 1 93 ? 2.115 -3.697 -7.117 1 81.62 93 ILE A CA 1
ATOM 746 C C . ILE A 1 93 ? 3.354 -2.928 -6.66 1 81.62 93 ILE A C 1
ATOM 748 O O . ILE A 1 93 ? 3.291 -2.152 -5.703 1 81.62 93 ILE A O 1
ATOM 752 N N . ASP A 1 94 ? 4.359 -3.193 -7.316 1 70.12 94 ASP A N 1
ATOM 753 C CA . ASP A 1 94 ? 5.633 -2.539 -7.035 1 70.12 94 ASP A CA 1
ATOM 754 C C . ASP A 1 94 ? 6.578 -2.639 -8.234 1 70.12 94 ASP A C 1
ATOM 756 O O . ASP A 1 94 ? 6.664 -3.686 -8.875 1 70.12 94 ASP A O 1
ATOM 760 N N . GLU A 1 95 ? 7.137 -1.574 -8.492 1 62.62 95 GLU A N 1
ATOM 761 C CA . GLU A 1 95 ? 8.016 -1.519 -9.656 1 62.62 95 GLU A CA 1
ATOM 762 C C . GLU A 1 95 ? 9.148 -2.537 -9.539 1 62.62 95 GLU A C 1
ATOM 764 O O . GLU A 1 95 ? 9.648 -3.037 -10.547 1 62.62 95 GLU A O 1
ATOM 769 N N . THR A 1 96 ? 9.453 -2.863 -8.305 1 54.62 96 THR A N 1
ATOM 770 C CA . THR A 1 96 ? 10.562 -3.779 -8.078 1 54.62 96 THR A CA 1
ATOM 771 C C . THR A 1 96 ? 10.148 -5.215 -8.383 1 54.62 96 THR A C 1
ATOM 773 O O . THR A 1 96 ? 10.992 -6.113 -8.422 1 54.62 96 THR A O 1
ATOM 776 N N . LEU A 1 97 ? 8.938 -5.367 -8.641 1 63.53 97 LEU A N 1
ATOM 777 C CA . LEU A 1 97 ? 8.453 -6.73 -8.82 1 63.53 97 LEU A CA 1
ATOM 778 C C . LEU A 1 97 ? 8.383 -7.086 -10.305 1 63.53 97 LEU A C 1
ATOM 780 O O . LEU A 1 97 ? 7.805 -8.117 -10.672 1 63.53 97 LEU A O 1
ATOM 784 N N . THR A 1 98 ? 9.172 -6.184 -10.938 1 65.5 98 THR A N 1
ATOM 785 C CA . THR A 1 98 ? 9.219 -6.457 -12.375 1 65.5 98 THR A CA 1
ATOM 786 C C . THR A 1 98 ? 9.82 -7.832 -12.641 1 65.5 98 THR A C 1
ATOM 788 O O . THR A 1 98 ? 10.867 -8.18 -12.086 1 65.5 98 THR A O 1
ATOM 791 N N . GLY A 1 99 ? 9.156 -8.75 -13.211 1 64.88 99 GLY A N 1
ATOM 792 C CA . GLY A 1 99 ? 9.695 -10.062 -13.516 1 64.88 99 GLY A CA 1
ATOM 793 C C . GLY A 1 99 ? 8.984 -11.18 -12.781 1 64.88 99 GLY A C 1
ATOM 794 O O . GLY A 1 99 ? 9.133 -12.359 -13.133 1 64.88 99 GLY A O 1
ATOM 795 N N . CYS A 1 100 ? 8.398 -10.789 -11.734 1 67.25 100 CYS A N 1
ATOM 796 C CA . CYS A 1 100 ? 7.621 -11.797 -11.023 1 67.25 100 CYS A CA 1
ATOM 797 C C . CYS A 1 100 ? 6.586 -12.438 -11.945 1 67.25 100 CYS A C 1
ATOM 799 O O . CYS A 1 100 ? 5.949 -11.75 -12.742 1 67.25 100 CYS A O 1
ATOM 801 N N . ARG A 1 101 ? 6.535 -13.758 -11.82 1 77.12 101 ARG A N 1
ATOM 802 C CA . ARG A 1 101 ? 5.641 -14.453 -12.734 1 77.12 101 ARG A CA 1
ATOM 803 C C . ARG A 1 101 ? 4.711 -15.398 -11.977 1 77.12 101 ARG A C 1
ATOM 805 O O . ARG A 1 101 ? 3.891 -16.094 -12.586 1 77.12 101 ARG A O 1
ATOM 812 N N . SER A 1 102 ? 4.844 -15.383 -10.609 1 76.56 102 SER A N 1
ATOM 813 C CA . SER A 1 102 ? 3.98 -16.234 -9.797 1 76.56 102 SER A CA 1
ATOM 814 C C . SER A 1 102 ? 3.439 -15.469 -8.594 1 76.56 102 SER A C 1
ATOM 816 O O . SER A 1 102 ? 4.078 -14.539 -8.102 1 76.56 102 SER A O 1
ATOM 818 N N . LEU A 1 103 ? 2.277 -15.938 -8.195 1 74.25 103 LEU A N 1
ATOM 819 C CA . LEU A 1 103 ? 1.67 -15.328 -7.016 1 74.25 103 LEU A CA 1
ATOM 820 C C . LEU A 1 103 ? 2.604 -15.43 -5.812 1 74.25 103 LEU A C 1
ATOM 822 O O . LEU A 1 103 ? 2.693 -14.492 -5.012 1 74.25 103 LEU A O 1
ATOM 826 N N . ASP A 1 104 ? 3.205 -16.531 -5.715 1 69.62 104 ASP A N 1
ATOM 827 C CA . ASP A 1 104 ? 4.141 -16.719 -4.609 1 69.62 104 ASP A CA 1
ATOM 828 C C . ASP A 1 104 ? 5.23 -15.656 -4.625 1 69.62 104 ASP A C 1
ATOM 830 O O . ASP A 1 104 ? 5.539 -15.062 -3.588 1 69.62 104 ASP A O 1
ATOM 834 N N . GLU A 1 105 ? 5.703 -15.445 -5.789 1 65.88 105 GLU A N 1
ATOM 835 C CA . GLU A 1 105 ? 6.73 -14.422 -5.941 1 65.88 105 GLU A CA 1
ATOM 836 C C . GLU A 1 105 ? 6.172 -13.031 -5.645 1 65.88 105 GLU A C 1
ATOM 838 O O . GLU A 1 105 ? 6.84 -12.211 -5.012 1 65.88 105 GLU A O 1
ATOM 843 N N . LEU A 1 106 ? 5.055 -12.82 -6.094 1 71.12 106 LEU A N 1
ATOM 844 C CA . LEU A 1 106 ? 4.402 -11.531 -5.891 1 71.12 106 LEU A CA 1
ATOM 845 C C . LEU A 1 106 ? 4.184 -11.258 -4.406 1 71.12 106 LEU A C 1
ATOM 847 O O . LEU A 1 106 ? 4.52 -10.18 -3.912 1 71.12 106 LEU A O 1
ATOM 851 N N . LEU A 1 107 ? 3.652 -12.195 -3.756 1 68.25 107 LEU A N 1
ATOM 852 C CA . LEU A 1 107 ? 3.354 -12.062 -2.336 1 68.25 107 LEU A CA 1
ATOM 853 C C . LEU A 1 107 ? 4.633 -11.906 -1.523 1 68.25 107 LEU A C 1
ATOM 855 O O . LEU A 1 107 ? 4.684 -11.117 -0.576 1 68.25 107 LEU A O 1
ATOM 859 N N . HIS A 1 108 ? 5.473 -12.695 -1.95 1 61.19 108 HIS A N 1
ATOM 860 C CA . HIS A 1 108 ? 6.773 -12.562 -1.299 1 61.19 108 HIS A CA 1
ATOM 861 C C . HIS A 1 108 ? 7.328 -11.156 -1.446 1 61.19 108 HIS A C 1
ATOM 863 O O . HIS A 1 108 ? 7.859 -10.586 -0.489 1 61.19 108 HIS A O 1
ATOM 869 N N . GLY A 1 109 ? 7.211 -10.727 -2.559 1 58.31 109 GLY A N 1
ATOM 870 C CA . GLY A 1 109 ? 7.68 -9.375 -2.812 1 58.31 109 GLY A CA 1
ATOM 871 C C . GLY A 1 109 ? 6.91 -8.32 -2.041 1 58.31 109 GLY A C 1
ATOM 872 O O . GLY A 1 109 ? 7.5 -7.367 -1.521 1 58.31 109 GLY A O 1
ATOM 873 N N . CYS A 1 110 ? 5.688 -8.461 -2.043 1 60.66 110 CYS A N 1
ATOM 874 C CA . CYS A 1 110 ? 4.824 -7.512 -1.349 1 60.66 110 CYS A CA 1
ATOM 875 C C . CYS A 1 110 ? 5.07 -7.555 0.156 1 60.66 110 CYS A C 1
ATOM 877 O O . CYS A 1 110 ? 4.992 -6.523 0.829 1 60.66 110 CYS A O 1
ATOM 879 N N . LEU A 1 111 ? 5.254 -8.758 0.542 1 53.22 111 LEU A N 1
ATOM 880 C CA . LEU A 1 111 ? 5.355 -8.969 1.981 1 53.22 111 LEU A CA 1
ATOM 881 C C . LEU A 1 111 ? 6.793 -8.789 2.457 1 53.22 111 LEU A C 1
ATOM 883 O O . LEU A 1 111 ? 7.031 -8.5 3.633 1 53.22 111 LEU A O 1
ATOM 887 N N . ILE A 1 112 ? 7.598 -9.219 1.501 1 45.41 112 ILE A N 1
ATOM 888 C CA . ILE A 1 112 ? 8.992 -9.133 1.911 1 45.41 112 ILE A CA 1
ATOM 889 C C . ILE A 1 112 ? 9.312 -7.723 2.395 1 45.41 112 ILE A C 1
ATOM 891 O O . ILE A 1 112 ? 10.125 -7.535 3.301 1 45.41 112 ILE A O 1
ATOM 895 N N . ARG A 1 113 ? 8.789 -6.84 1.508 1 43.5 113 ARG A N 1
ATOM 896 C CA . ARG A 1 113 ? 9.086 -5.5 2.008 1 43.5 113 ARG A CA 1
ATOM 897 C C . ARG A 1 113 ? 8.75 -5.383 3.49 1 43.5 113 ARG A C 1
ATOM 899 O O . ARG A 1 113 ? 9.289 -4.527 4.191 1 43.5 113 ARG A O 1
ATOM 906 N N . TYR A 1 114 ? 7.723 -6.156 3.795 1 38.91 114 TYR A N 1
ATOM 907 C CA . TYR A 1 114 ? 7.395 -6.273 5.211 1 38.91 114 TYR A CA 1
ATOM 908 C C . TYR A 1 114 ? 7.617 -7.699 5.707 1 38.91 114 TYR A C 1
ATOM 910 O O . TYR A 1 114 ? 7.301 -8.664 5.008 1 38.91 114 TYR A O 1
ATOM 918 N N . TYR A 1 115 ? 8.766 -7.883 6.262 1 36.47 115 TYR A N 1
ATOM 919 C CA . TYR A 1 115 ? 9.414 -9.117 6.699 1 36.47 115 TYR A CA 1
ATOM 920 C C . TYR A 1 115 ? 8.383 -10.211 6.949 1 36.47 115 TYR A C 1
ATOM 922 O O . TYR A 1 115 ? 8.656 -11.172 7.676 1 36.47 115 TYR A O 1
ATOM 930 N N . THR A 1 116 ? 7.094 -9.977 6.559 1 37.38 116 THR A N 1
ATOM 931 C CA . THR A 1 116 ? 6.312 -11.07 7.133 1 37.38 116 THR A CA 1
ATOM 932 C C . THR A 1 116 ? 6.566 -12.367 6.379 1 37.38 116 THR A C 1
ATOM 934 O O . THR A 1 116 ? 6.754 -12.359 5.16 1 37.38 116 THR A O 1
ATOM 937 N N . SER A 1 117 ? 7.195 -13.391 7.016 1 35.84 117 SER A N 1
ATOM 938 C CA . SER A 1 117 ? 7.473 -14.773 6.633 1 35.84 117 SER A CA 1
ATOM 939 C C . SER A 1 117 ? 6.297 -15.383 5.879 1 35.84 117 SER A C 1
ATOM 941 O O . SER A 1 117 ? 5.18 -15.43 6.395 1 35.84 117 SER A O 1
ATOM 943 N N . ILE A 1 118 ? 5.973 -15.07 4.699 1 43.88 118 ILE A N 1
ATOM 944 C CA . ILE A 1 118 ? 4.875 -15.766 4.043 1 43.88 118 ILE A CA 1
ATOM 945 C C . ILE A 1 118 ? 5.156 -17.266 4.027 1 43.88 118 ILE A C 1
ATOM 947 O O . ILE A 1 118 ? 6.094 -17.719 3.371 1 43.88 118 ILE A O 1
ATOM 951 N N . PRO A 1 119 ? 4.699 -17.906 5.02 1 39.34 119 PRO A N 1
ATOM 952 C CA . PRO A 1 119 ? 4.816 -19.359 5.008 1 39.34 119 PRO A CA 1
ATOM 953 C C . PRO A 1 119 ? 4.008 -20 3.883 1 39.34 119 PRO A C 1
ATOM 955 O O . PRO A 1 119 ? 2.855 -19.641 3.654 1 39.34 119 PRO A O 1
ATOM 958 N N . GLY A 1 120 ? 4.688 -20.734 3.07 1 44.5 120 GLY A N 1
ATOM 959 C CA . GLY A 1 120 ? 4.148 -21.844 2.301 1 44.5 120 GLY A CA 1
ATOM 960 C C . GLY A 1 120 ? 3.736 -21.453 0.895 1 44.5 120 GLY A C 1
ATOM 961 O O . GLY A 1 120 ? 3.562 -20.266 0.603 1 44.5 120 GLY A O 1
ATOM 962 N N . GLU A 1 121 ? 4.07 -22.266 -0.036 1 46.97 121 GLU A N 1
ATOM 963 C CA . GLU A 1 121 ? 3.65 -22.141 -1.429 1 46.97 121 GLU A CA 1
ATOM 964 C C . GLU A 1 121 ? 2.129 -22.109 -1.546 1 46.97 121 GLU A C 1
ATOM 966 O O . GLU A 1 121 ? 1.436 -22.906 -0.915 1 46.97 121 GLU A O 1
ATOM 971 N N . THR A 1 122 ? 1.604 -21.016 -1.765 1 49.81 122 THR A N 1
ATOM 972 C CA . THR A 1 122 ? 0.194 -21.031 -2.139 1 49.81 122 THR A CA 1
ATOM 973 C C . THR A 1 122 ? -0.058 -22.078 -3.219 1 49.81 122 THR A C 1
ATOM 975 O O . THR A 1 122 ? 0.703 -22.188 -4.184 1 49.81 122 THR A O 1
ATOM 978 N N . PRO A 1 123 ? -0.816 -23.109 -2.812 1 46 123 PRO A N 1
ATOM 979 C CA . PRO A 1 123 ? -1.044 -24.078 -3.883 1 46 123 PRO A CA 1
ATOM 980 C C . PRO A 1 123 ? -1.411 -23.422 -5.211 1 46 123 PRO A C 1
ATOM 982 O O . PRO A 1 123 ? -2.248 -22.516 -5.246 1 46 123 PRO A O 1
ATOM 985 N N . VAL A 1 124 ? -0.654 -23.734 -6.203 1 49.09 124 VAL A N 1
ATOM 986 C CA . VAL A 1 124 ? -0.882 -23.484 -7.625 1 49.09 124 VAL A CA 1
ATOM 987 C C . VAL A 1 124 ? -2.264 -24.016 -8.023 1 49.09 124 VAL A C 1
ATOM 989 O O . VAL A 1 124 ? -2.672 -25.094 -7.602 1 49.09 124 VAL A O 1
ATOM 992 N N . ASP A 1 125 ? -3.279 -23.172 -8.219 1 59.5 125 ASP A N 1
ATOM 993 C CA . ASP A 1 125 ? -4.527 -23.625 -8.812 1 59.5 125 ASP A CA 1
ATOM 994 C C . ASP A 1 125 ? -5.656 -23.641 -7.781 1 59.5 125 ASP A C 1
ATOM 996 O O . ASP A 1 125 ? -6.496 -24.547 -7.789 1 59.5 125 ASP A O 1
ATOM 1000 N N . ARG A 1 126 ? -5.578 -22.812 -6.91 1 76.44 126 ARG A N 1
ATOM 1001 C CA . ARG A 1 126 ? -6.57 -22.828 -5.84 1 76.44 126 ARG A CA 1
ATOM 1002 C C . ARG A 1 126 ? -7.68 -21.828 -6.094 1 76.44 126 ARG A C 1
ATOM 1004 O O . ARG A 1 126 ? -7.418 -20.703 -6.539 1 76.44 126 ARG A O 1
ATOM 1011 N N . ILE A 1 127 ? -8.906 -22.484 -6.016 1 87.19 127 ILE A N 1
ATOM 1012 C CA . ILE A 1 127 ? -10.117 -21.672 -6.012 1 87.19 127 ILE A CA 1
ATOM 1013 C C . ILE A 1 127 ? -10.492 -21.312 -4.574 1 87.19 127 ILE A C 1
ATOM 1015 O O . ILE A 1 127 ? -10.562 -22.188 -3.707 1 87.19 127 ILE A O 1
ATOM 1019 N N . PHE A 1 128 ? -10.625 -20.078 -4.324 1 89.62 128 PHE A N 1
ATOM 1020 C CA . PHE A 1 128 ? -11.039 -19.594 -3.016 1 89.62 128 PHE A CA 1
ATOM 1021 C C . PHE A 1 128 ? -12.516 -19.188 -3.029 1 89.62 128 PHE A C 1
ATOM 1023 O O . PHE A 1 128 ? -13.094 -18.984 -4.098 1 89.62 128 PHE A O 1
ATOM 1030 N N . HIS A 1 129 ? -13.062 -19.156 -1.793 1 93.44 129 HIS A N 1
ATOM 1031 C CA . HIS A 1 129 ? -14.445 -18.688 -1.661 1 93.44 129 HIS A CA 1
ATOM 1032 C C . HIS A 1 129 ? -14.539 -17.484 -0.734 1 93.44 129 HIS A C 1
ATOM 1034 O O . HIS A 1 129 ? -13.938 -17.484 0.345 1 93.44 129 HIS A O 1
ATOM 1040 N N . ASP A 1 130 ? -15.188 -16.516 -1.195 1 94.94 130 ASP A N 1
ATOM 1041 C CA . ASP A 1 130 ? -15.406 -15.289 -0.435 1 94.94 130 ASP A CA 1
ATOM 1042 C C . ASP A 1 130 ? -16.531 -15.469 0.589 1 94.94 130 ASP A C 1
ATOM 1044 O O . ASP A 1 130 ? -17.672 -15.102 0.331 1 94.94 130 ASP A O 1
ATOM 1048 N N . GLU A 1 131 ? -16.219 -15.852 1.77 1 89.31 131 GLU A N 1
ATOM 1049 C CA . GLU A 1 131 ? -17.188 -16.25 2.781 1 89.31 131 GLU A CA 1
ATOM 1050 C C . GLU A 1 131 ? -17.906 -15.039 3.367 1 89.31 131 GLU A C 1
ATOM 1052 O O . GLU A 1 131 ? -19.109 -15.094 3.645 1 89.31 131 GLU A O 1
ATOM 1057 N N . ASN A 1 132 ? -17.219 -13.977 3.58 1 89.56 132 ASN A N 1
ATOM 1058 C CA . ASN A 1 132 ? -17.797 -12.859 4.324 1 89.56 132 ASN A CA 1
ATOM 1059 C C . ASN A 1 132 ? -17.969 -11.625 3.441 1 89.56 132 ASN A C 1
ATOM 1061 O O . ASN A 1 132 ? -18.312 -10.547 3.934 1 89.56 132 ASN A O 1
ATOM 1065 N N . GLY A 1 133 ? -17.734 -11.766 2.189 1 93.06 133 GLY A N 1
ATOM 1066 C CA . GLY A 1 133 ? -17.969 -10.68 1.258 1 93.06 133 GLY A CA 1
ATOM 1067 C C . GLY A 1 133 ? -16.844 -9.656 1.23 1 93.06 133 GLY A C 1
ATOM 1068 O O . GLY A 1 133 ? -16.938 -8.648 0.537 1 93.06 133 GLY A O 1
ATOM 1069 N N . ARG A 1 134 ? -15.852 -9.914 1.966 1 93.5 134 ARG A N 1
ATOM 1070 C CA . ARG A 1 134 ? -14.75 -8.961 2.07 1 93.5 134 ARG A CA 1
ATOM 1071 C C . ARG A 1 134 ? -14.008 -8.836 0.744 1 93.5 134 ARG A C 1
ATOM 1073 O O . ARG A 1 134 ? -13.633 -7.73 0.343 1 93.5 134 ARG A O 1
ATOM 1080 N N . ILE A 1 135 ? -13.836 -9.914 0.106 1 95.69 135 ILE A N 1
ATOM 1081 C CA . ILE A 1 135 ? -13.141 -9.898 -1.179 1 95.69 135 ILE A CA 1
ATOM 1082 C C . ILE A 1 135 ? -13.992 -9.164 -2.211 1 95.69 135 ILE A C 1
ATOM 1084 O O . ILE A 1 135 ? -13.469 -8.375 -3.004 1 95.69 135 ILE A O 1
ATOM 1088 N N . LYS A 1 136 ? -15.242 -9.422 -2.174 1 95.5 136 LYS A N 1
ATOM 1089 C CA . LYS A 1 136 ? -16.172 -8.727 -3.068 1 95.5 136 LYS A CA 1
ATOM 1090 C C . LYS A 1 136 ? -16.078 -7.211 -2.873 1 95.5 136 LYS A C 1
ATOM 1092 O O . LYS A 1 136 ? -16.047 -6.457 -3.848 1 95.5 136 LYS A O 1
ATOM 1097 N N . GLN A 1 137 ? -16.047 -6.824 -1.681 1 94.5 137 GLN A N 1
ATOM 1098 C CA . GLN A 1 137 ? -15.969 -5.402 -1.372 1 94.5 137 GLN A CA 1
ATOM 1099 C C . GLN A 1 137 ? -14.695 -4.789 -1.943 1 94.5 137 GLN A C 1
ATOM 1101 O O . GLN A 1 137 ? -14.727 -3.691 -2.506 1 94.5 137 GLN A O 1
ATOM 1106 N N . LEU A 1 138 ? -13.625 -5.484 -1.77 1 96.25 138 LEU A N 1
ATOM 1107 C CA . LEU A 1 138 ? -12.352 -5.004 -2.287 1 96.25 138 LEU A CA 1
ATOM 1108 C C . LEU A 1 138 ? -12.375 -4.918 -3.809 1 96.25 138 LEU A C 1
ATOM 1110 O O . LEU A 1 138 ? -12 -3.893 -4.383 1 96.25 138 LEU A O 1
ATOM 1114 N N . ILE A 1 139 ? -12.875 -5.93 -4.465 1 95.88 139 ILE A N 1
ATOM 1115 C CA . ILE A 1 139 ? -12.875 -5.984 -5.922 1 95.88 139 ILE A CA 1
ATOM 1116 C C . ILE A 1 139 ? -13.797 -4.906 -6.48 1 95.88 139 ILE A C 1
ATOM 1118 O O . ILE A 1 139 ? -13.469 -4.242 -7.465 1 95.88 139 ILE A O 1
ATOM 1122 N N . MET A 1 140 ? -14.945 -4.75 -5.875 1 94.31 140 MET A N 1
ATOM 1123 C CA . MET A 1 140 ? -15.875 -3.717 -6.328 1 94.31 140 MET A CA 1
ATOM 1124 C C . MET A 1 140 ? -15.273 -2.326 -6.145 1 94.31 140 MET A C 1
ATOM 1126 O O . MET A 1 140 ? -15.461 -1.451 -6.992 1 94.31 140 MET A O 1
ATOM 1130 N N . GLY A 1 141 ? -14.602 -2.168 -5.043 1 94.56 141 GLY A N 1
ATOM 1131 C CA . GLY A 1 141 ? -13.906 -0.908 -4.844 1 94.56 141 GLY A CA 1
ATOM 1132 C C . GLY A 1 141 ? -12.812 -0.657 -5.871 1 94.56 141 GLY A C 1
ATOM 1133 O O . GLY A 1 141 ? -12.633 0.472 -6.332 1 94.56 141 GLY A O 1
ATOM 1134 N N . MET A 1 142 ? -12.078 -1.662 -6.195 1 95.25 142 MET A N 1
ATOM 1135 C CA . MET A 1 142 ? -11.055 -1.571 -7.23 1 95.25 142 MET A CA 1
ATOM 1136 C C . MET A 1 142 ? -11.672 -1.185 -8.57 1 95.25 142 MET A C 1
ATOM 1138 O O . MET A 1 142 ? -11.141 -0.324 -9.281 1 95.25 142 MET A O 1
ATOM 1142 N N . LEU A 1 143 ? -12.789 -1.823 -8.867 1 92.94 143 LEU A N 1
ATOM 1143 C CA . LEU A 1 143 ? -13.492 -1.522 -10.109 1 92.94 143 L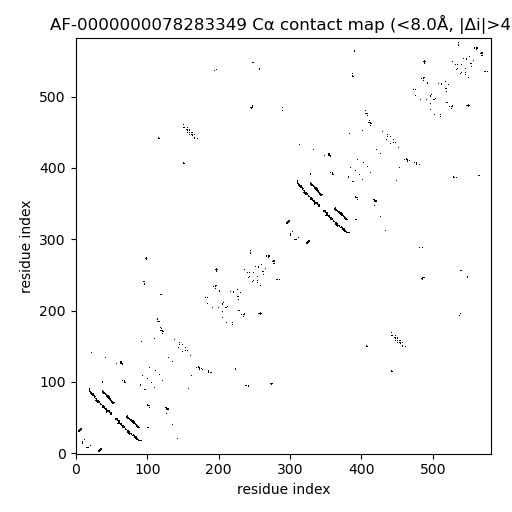EU A CA 1
ATOM 1144 C C . LEU A 1 143 ? -13.93 -0.062 -10.148 1 92.94 143 LEU A C 1
ATOM 1146 O O . LEU A 1 143 ? -13.766 0.612 -11.164 1 92.94 143 LEU A O 1
ATOM 1150 N N . GLU A 1 144 ? -14.414 0.403 -9.07 1 92.69 144 GLU A N 1
ATOM 1151 C CA . GLU A 1 144 ? -14.836 1.798 -8.969 1 92.69 144 GLU A CA 1
ATOM 1152 C C . GLU A 1 144 ? -13.656 2.744 -9.195 1 92.69 144 GLU A C 1
ATOM 1154 O O . GLU A 1 144 ? -13.773 3.721 -9.938 1 92.69 144 GLU A O 1
ATOM 1159 N N . GLU A 1 145 ? -12.562 2.467 -8.523 1 91.5 145 GLU A N 1
ATOM 1160 C CA . GLU A 1 145 ? -11.367 3.285 -8.688 1 91.5 145 GLU A CA 1
ATOM 1161 C C . GLU A 1 145 ? -10.891 3.285 -10.141 1 91.5 145 GLU A C 1
ATOM 1163 O O . GLU A 1 145 ? -10.469 4.32 -10.656 1 91.5 145 GLU A O 1
ATOM 1168 N N . TYR A 1 146 ? -10.906 2.143 -10.711 1 89.25 146 TYR A N 1
ATOM 1169 C CA . TYR A 1 146 ? -10.453 1.978 -12.086 1 89.25 146 TYR A CA 1
ATOM 1170 C C . TYR A 1 146 ? -11.328 2.775 -13.055 1 89.25 146 TYR A C 1
ATOM 1172 O O . TYR A 1 146 ? -10.82 3.367 -14.008 1 89.25 146 TYR A O 1
ATOM 1180 N N . GLU A 1 147 ? -12.594 2.822 -12.836 1 87.38 147 GLU A N 1
ATOM 1181 C CA . GLU A 1 147 ? -13.547 3.471 -13.734 1 87.38 147 GLU A CA 1
ATOM 1182 C C . GLU A 1 147 ? -13.562 4.98 -13.523 1 87.38 147 GLU A C 1
ATOM 1184 O O . GLU A 1 147 ? -13.57 5.75 -14.484 1 87.38 147 GLU A O 1
ATOM 1189 N N . GLU A 1 148 ? -13.555 5.383 -12.258 1 86.69 148 GLU A N 1
ATOM 1190 C CA . GLU A 1 148 ? -13.766 6.793 -11.945 1 86.69 148 GLU A CA 1
ATOM 1191 C C . GLU A 1 148 ? -12.461 7.582 -12.047 1 86.69 148 GLU A C 1
ATOM 1193 O O . GLU A 1 148 ? -12.477 8.773 -12.359 1 86.69 148 GLU A O 1
ATOM 1198 N N . LYS A 1 149 ? -11.32 6.934 -11.672 1 83.69 149 LYS A N 1
ATOM 1199 C CA . LYS A 1 149 ? -9.984 7.508 -11.742 1 83.69 149 LYS A CA 1
ATOM 1200 C C . LYS A 1 149 ? -9.914 8.836 -10.992 1 83.69 149 LYS A C 1
ATOM 1202 O O . LYS A 1 149 ? -9.414 9.828 -11.531 1 83.69 149 LYS A O 1
ATOM 1207 N N . GLU A 1 150 ? -10.523 8.812 -9.82 1 82.19 150 GLU A N 1
ATOM 1208 C CA . GLU A 1 150 ? -10.414 9.977 -8.961 1 82.19 150 GLU A CA 1
ATOM 1209 C C . GLU A 1 150 ? -8.977 10.195 -8.5 1 82.19 150 GLU A C 1
ATOM 1211 O O . GLU A 1 150 ? -8.109 9.344 -8.734 1 82.19 150 GLU A O 1
ATOM 1216 N N . GLU A 1 151 ? -8.688 11.25 -7.859 1 78.31 151 GLU A N 1
ATOM 1217 C CA . GLU A 1 151 ? -7.348 11.555 -7.371 1 78.31 151 GLU A CA 1
ATOM 1218 C C . GLU A 1 151 ? -6.809 10.438 -6.488 1 78.31 151 GLU A C 1
ATOM 1220 O O . GLU A 1 151 ? -7.477 10 -5.551 1 78.31 151 GLU A O 1
ATOM 1225 N N . GLY A 1 152 ? -5.641 9.977 -6.852 1 81.69 152 GLY A N 1
ATOM 1226 C CA . GLY A 1 152 ? -4.988 8.93 -6.07 1 81.69 152 GLY A CA 1
ATOM 1227 C C . GLY A 1 152 ? -5.531 7.543 -6.359 1 81.69 152 GLY A C 1
ATOM 1228 O O . GLY A 1 152 ? -5.266 6.602 -5.609 1 81.69 152 GLY A O 1
ATOM 1229 N N . TYR A 1 153 ? -6.348 7.422 -7.41 1 85.56 153 TYR A N 1
ATOM 1230 C CA . TYR A 1 153 ? -7.035 6.16 -7.672 1 85.56 153 TYR A CA 1
ATOM 1231 C C . TYR A 1 153 ? -6.035 5.02 -7.832 1 85.56 153 TYR A C 1
ATOM 1233 O O . TYR A 1 153 ? -6.297 3.893 -7.406 1 85.56 153 TYR A O 1
ATOM 1241 N N . ALA A 1 154 ? -4.926 5.34 -8.469 1 82.25 154 ALA A N 1
ATOM 1242 C CA . ALA A 1 154 ? -3.949 4.281 -8.727 1 82.25 154 ALA A CA 1
ATOM 1243 C C . ALA A 1 154 ? -3.408 3.711 -7.418 1 82.25 154 ALA A C 1
ATOM 1245 O O . ALA A 1 154 ? -3.23 2.498 -7.289 1 82.25 154 ALA A O 1
ATOM 1246 N N . GLU A 1 155 ? -3.174 4.562 -6.48 1 85.25 155 GLU A N 1
ATOM 1247 C CA . GLU A 1 155 ? -2.645 4.125 -5.191 1 85.25 155 GLU A CA 1
ATOM 1248 C C . GLU A 1 155 ? -3.701 3.377 -4.387 1 85.25 155 GLU A C 1
ATOM 1250 O O . GLU A 1 155 ? -3.398 2.375 -3.734 1 85.25 155 GLU A O 1
ATOM 1255 N N . VAL A 1 156 ? -4.91 3.906 -4.387 1 90.56 156 VAL A N 1
ATOM 1256 C CA . VAL A 1 156 ? -5.996 3.225 -3.691 1 90.56 156 VAL A CA 1
ATOM 1257 C C . VAL A 1 156 ? -6.215 1.843 -4.305 1 90.56 156 VAL A C 1
ATOM 1259 O O . VAL A 1 156 ? -6.363 0.853 -3.586 1 90.56 156 VAL A O 1
ATOM 1262 N N . PHE A 1 157 ? -6.203 1.824 -5.609 1 91.06 157 PHE A N 1
ATOM 1263 C CA . PHE A 1 157 ? -6.332 0.549 -6.305 1 91.06 157 PHE A CA 1
ATOM 1264 C C . PHE A 1 157 ? -5.246 -0.424 -5.855 1 91.06 157 PHE A C 1
ATOM 1266 O O . PHE A 1 157 ? -5.543 -1.558 -5.473 1 91.06 157 PHE A O 1
ATOM 1273 N N . ARG A 1 158 ? -4.074 0.037 -5.945 1 88.69 158 ARG A N 1
ATOM 1274 C CA . ARG A 1 158 ? -2.92 -0.764 -5.555 1 88.69 158 ARG A CA 1
ATOM 1275 C C . ARG A 1 158 ? -3.072 -1.287 -4.129 1 88.69 158 ARG A C 1
ATOM 1277 O O . ARG A 1 158 ? -2.838 -2.469 -3.867 1 88.69 158 ARG A O 1
ATOM 1284 N N . CYS A 1 159 ? -3.434 -0.441 -3.184 1 90.5 159 CYS A N 1
ATOM 1285 C CA . CYS A 1 159 ? -3.604 -0.818 -1.784 1 90.5 159 CYS A CA 1
ATOM 1286 C C . CYS A 1 159 ? -4.656 -1.909 -1.637 1 90.5 159 CYS A C 1
ATOM 1288 O O . CYS A 1 159 ? -4.449 -2.887 -0.916 1 90.5 159 CYS A O 1
ATOM 1290 N N . ARG A 1 160 ? -5.695 -1.743 -2.332 1 94.56 160 ARG A N 1
ATOM 1291 C CA . ARG A 1 160 ? -6.77 -2.729 -2.238 1 94.56 160 ARG A CA 1
ATOM 1292 C C . ARG A 1 160 ? -6.352 -4.051 -2.873 1 94.56 160 ARG A C 1
ATOM 1294 O O . ARG A 1 160 ? -6.719 -5.121 -2.385 1 94.56 160 ARG A O 1
ATOM 1301 N N . LEU A 1 161 ? -5.652 -3.953 -3.963 1 93.56 161 LEU A N 1
ATOM 1302 C CA . LEU A 1 161 ? -5.133 -5.164 -4.59 1 93.56 161 LEU A CA 1
ATOM 1303 C C . LEU A 1 161 ? -4.191 -5.902 -3.645 1 93.56 161 LEU A C 1
ATOM 1305 O O . LEU A 1 161 ? -4.324 -7.117 -3.457 1 93.56 161 LEU A O 1
ATOM 1309 N N . ILE A 1 162 ? -3.293 -5.219 -3.023 1 89.81 162 ILE A N 1
ATOM 1310 C CA . ILE A 1 162 ? -2.344 -5.812 -2.088 1 89.81 162 ILE A CA 1
ATOM 1311 C C . ILE A 1 162 ? -3.098 -6.445 -0.919 1 89.81 162 ILE A C 1
ATOM 1313 O O . ILE A 1 162 ? -2.801 -7.57 -0.518 1 89.81 162 ILE A O 1
ATOM 1317 N N . GLU A 1 163 ? -4.027 -5.719 -0.397 1 93.38 163 GLU A N 1
ATOM 1318 C CA . GLU A 1 163 ? -4.832 -6.258 0.694 1 93.38 163 GLU A CA 1
ATOM 1319 C C . GLU A 1 163 ? -5.527 -7.551 0.28 1 93.38 163 GLU A C 1
ATOM 1321 O O . GLU A 1 163 ? -5.527 -8.531 1.031 1 93.38 163 GLU A O 1
ATOM 1326 N N . LEU A 1 164 ? -6.137 -7.531 -0.857 1 93.56 164 LEU A N 1
ATOM 1327 C CA . LEU A 1 164 ? -6.82 -8.711 -1.37 1 93.56 164 LEU A CA 1
ATOM 1328 C C . LEU A 1 164 ? -5.867 -9.898 -1.455 1 93.56 164 LEU A C 1
ATOM 1330 O O . LEU A 1 164 ? -6.211 -11.008 -1.041 1 93.56 164 LEU A O 1
ATOM 1334 N N . LEU A 1 165 ? -4.699 -9.688 -1.991 1 88.88 165 LEU A N 1
ATOM 1335 C CA . LEU A 1 165 ? -3.713 -10.758 -2.145 1 88.88 165 LEU A CA 1
ATOM 1336 C C . LEU A 1 165 ? -3.283 -11.297 -0.787 1 88.88 165 LEU A C 1
ATOM 1338 O O . LEU A 1 165 ? -3.141 -12.508 -0.615 1 88.88 165 LEU A O 1
ATOM 1342 N N . ILE A 1 166 ? -3.096 -10.453 0.156 1 86.5 166 ILE A N 1
ATOM 1343 C CA . ILE A 1 166 ? -2.666 -10.867 1.485 1 86.5 166 ILE A CA 1
ATOM 1344 C C . ILE A 1 166 ? -3.781 -11.656 2.164 1 86.5 166 ILE A C 1
ATOM 1346 O O . ILE A 1 166 ? -3.525 -12.688 2.795 1 86.5 166 ILE A O 1
ATOM 1350 N N . LEU A 1 167 ? -4.984 -11.148 2.08 1 89 167 LEU A N 1
ATOM 1351 C CA . LEU A 1 167 ? -6.109 -11.875 2.652 1 89 167 LEU A CA 1
ATOM 1352 C C . LEU A 1 167 ? -6.219 -13.266 2.047 1 89 167 LEU A C 1
ATOM 1354 O O . LEU A 1 167 ? -6.566 -14.227 2.744 1 89 167 LEU A O 1
ATOM 1358 N N . THR A 1 168 ? -5.961 -13.375 0.755 1 85.69 168 THR A N 1
ATOM 1359 C CA . THR A 1 168 ? -5.973 -14.664 0.07 1 85.69 168 THR A CA 1
ATOM 1360 C C . THR A 1 168 ? -4.875 -15.57 0.614 1 85.69 168 THR A C 1
ATOM 1362 O O . THR A 1 168 ? -5.105 -16.766 0.846 1 85.69 168 THR A O 1
ATOM 1365 N N . LEU A 1 169 ? -3.756 -14.977 0.795 1 80.31 169 LEU A N 1
ATOM 1366 C CA . LEU A 1 169 ? -2.641 -15.727 1.368 1 80.31 169 LEU A CA 1
ATOM 1367 C C . LEU A 1 169 ? -3.012 -16.297 2.732 1 80.31 169 LEU A C 1
ATOM 1369 O O . LEU A 1 169 ? -2.699 -17.453 3.033 1 80.31 169 LEU A O 1
ATOM 1373 N N . ARG A 1 170 ? -3.621 -15.445 3.576 1 80.75 170 ARG A N 1
ATOM 1374 C CA . ARG A 1 170 ? -4.02 -15.867 4.914 1 80.75 170 ARG A CA 1
ATOM 1375 C C . ARG A 1 170 ? -4.898 -17.109 4.855 1 80.75 170 ARG A C 1
ATOM 1377 O O . ARG A 1 170 ? -4.781 -18 5.699 1 80.75 170 ARG A O 1
ATOM 1384 N N . LYS A 1 171 ? -5.75 -17.141 3.891 1 79.06 171 LYS A N 1
ATOM 1385 C CA . LYS A 1 171 ? -6.637 -18.297 3.723 1 79.06 171 LYS A CA 1
ATOM 1386 C C . LYS A 1 171 ? -5.844 -19.547 3.387 1 79.06 171 LYS A C 1
ATOM 1388 O O . LYS A 1 171 ? -6.172 -20.641 3.861 1 79.06 171 LYS A O 1
ATOM 1393 N N . GLY A 1 172 ? -4.84 -19.391 2.518 1 70.31 172 GLY A N 1
ATOM 1394 C CA . GLY A 1 172 ? -4 -20.531 2.154 1 70.31 172 GLY A CA 1
ATOM 1395 C C . GLY A 1 172 ? -3.176 -21.047 3.312 1 70.31 172 GLY A C 1
ATOM 1396 O O . GLY A 1 172 ? -3.012 -22.266 3.463 1 70.31 172 GLY A O 1
ATOM 1397 N N . ILE A 1 173 ? -2.572 -20.188 4.102 1 62.41 173 ILE A N 1
ATOM 1398 C CA . ILE A 1 173 ? -1.742 -20.547 5.246 1 62.41 173 ILE A CA 1
ATOM 1399 C C . ILE A 1 173 ? -2.59 -21.266 6.293 1 62.41 173 ILE A C 1
ATOM 1401 O O . ILE A 1 173 ? -2.158 -22.266 6.867 1 62.41 173 ILE A O 1
ATOM 1405 N N . HIS A 1 174 ? -3.588 -20.562 6.676 1 57.5 174 HIS A N 1
ATOM 1406 C CA . HIS A 1 174 ? -4.438 -21.141 7.711 1 57.5 174 HIS A CA 1
ATOM 1407 C C . HIS A 1 174 ? -4.875 -22.547 7.344 1 57.5 174 HIS A C 1
ATOM 1409 O O . HIS A 1 174 ? -5.09 -23.391 8.227 1 57.5 174 HIS A O 1
ATOM 1415 N N . GLU A 1 175 ? -4.855 -22.594 6.156 1 52.84 175 GLU A N 1
ATOM 1416 C CA . GLU A 1 175 ? -5.203 -23.953 5.738 1 52.84 175 GLU A CA 1
ATOM 1417 C C . GLU A 1 175 ? -4.008 -24.891 5.863 1 52.84 175 GLU A C 1
ATOM 1419 O O . GLU A 1 175 ? -4.168 -26.078 6.141 1 52.84 175 GLU A O 1
ATOM 1424 N N . LYS A 1 176 ? -2.758 -24.203 5.621 1 48.22 176 LYS A N 1
ATOM 1425 C CA . LYS A 1 176 ? -1.547 -25 5.73 1 48.22 176 LYS A CA 1
ATOM 1426 C C . LYS A 1 176 ? -1.039 -25.047 7.168 1 48.22 176 LYS A C 1
ATOM 1428 O O . LYS A 1 176 ? -0.274 -25.938 7.539 1 48.22 176 LYS A O 1
ATOM 1433 N N . GLN A 1 177 ? -0.766 -23.844 7.832 1 45.09 177 GLN A N 1
ATOM 1434 C CA . GLN A 1 177 ? -0.095 -23.797 9.125 1 45.09 177 GLN A CA 1
ATOM 1435 C C . GLN A 1 177 ? -0.48 -24.984 10 1 45.09 177 GLN A C 1
ATOM 1437 O O . GLN A 1 177 ? -0.05 -25.078 11.148 1 45.09 177 GLN A O 1
ATOM 1442 N N . LYS A 1 178 ? -0.93 -25.984 9.742 1 40.44 178 LYS A N 1
ATOM 1443 C CA . LYS A 1 178 ? -0.428 -26.891 10.766 1 40.44 178 LYS A CA 1
ATOM 1444 C C . LYS A 1 178 ? 1.092 -26.812 10.875 1 40.44 178 LYS A C 1
ATOM 1446 O O . LYS A 1 178 ? 1.701 -27.547 11.664 1 40.44 178 LYS A O 1
ATOM 1451 N N . HIS A 1 179 ? 2.02 -26.188 9.961 1 36.03 179 HIS A N 1
ATOM 1452 C CA . HIS A 1 179 ? 3.449 -26.328 10.203 1 36.03 179 HIS A CA 1
ATOM 1453 C C . HIS A 1 179 ? 4.07 -25.016 10.664 1 36.03 179 HIS A C 1
ATOM 1455 O O . HIS A 1 179 ? 3.852 -23.969 10.055 1 36.03 179 HIS A O 1
ATOM 1461 N N . PRO A 1 180 ? 4.523 -24.625 11.812 1 37.06 180 PRO A N 1
ATOM 1462 C CA . PRO A 1 180 ? 5.109 -23.484 12.523 1 37.06 180 PRO A CA 1
ATOM 1463 C C . PRO A 1 180 ? 6.199 -22.781 11.719 1 37.06 180 PRO A C 1
ATOM 1465 O O . PRO A 1 180 ? 7.125 -23.438 11.227 1 37.06 180 PRO A O 1
ATOM 1468 N N . LYS A 1 181 ? 6.141 -21.797 10.977 1 43.06 181 LYS A N 1
ATOM 1469 C CA . LYS A 1 181 ? 7.184 -21.016 10.32 1 43.06 181 LYS A CA 1
ATOM 1470 C C . LYS A 1 181 ? 8.328 -20.703 11.281 1 43.06 181 LYS A C 1
ATOM 1472 O O . LYS A 1 181 ? 8.102 -20.25 12.398 1 43.06 181 LYS A O 1
ATOM 1477 N N . HIS A 1 182 ? 9.578 -21.156 10.945 1 48.66 182 HIS A N 1
ATOM 1478 C CA . HIS A 1 182 ? 10.727 -21.156 11.844 1 48.66 182 HIS A CA 1
ATOM 1479 C C . HIS A 1 182 ? 11.281 -19.734 12.008 1 48.66 182 HIS A C 1
ATOM 1481 O O . HIS A 1 182 ? 11.477 -19.016 11.023 1 48.66 182 HIS A O 1
ATOM 1487 N N . ARG A 1 183 ? 11.18 -18.969 13.148 1 52.16 183 ARG A N 1
ATOM 1488 C CA . ARG A 1 183 ? 11.844 -17.75 13.578 1 52.16 183 ARG A CA 1
ATOM 1489 C C . ARG A 1 183 ? 13.195 -17.594 12.891 1 52.16 183 ARG A C 1
ATOM 1491 O O . ARG A 1 183 ? 13.586 -16.484 12.516 1 52.16 183 ARG A O 1
ATOM 1498 N N . ALA A 1 184 ? 13.828 -18.594 12.57 1 65.44 184 ALA A N 1
ATOM 1499 C CA . ALA A 1 184 ? 15.172 -18.625 11.992 1 65.44 184 ALA A CA 1
ATOM 1500 C C . ALA A 1 184 ? 15.164 -18.047 10.578 1 65.44 184 ALA A C 1
ATOM 1502 O O . ALA A 1 184 ? 16.078 -17.328 10.188 1 65.44 184 ALA A O 1
ATOM 1503 N N . VAL A 1 185 ? 14.148 -18.234 9.891 1 71.5 185 VAL A N 1
ATOM 1504 C CA . VAL A 1 185 ? 14.086 -17.797 8.5 1 71.5 185 VAL A CA 1
ATOM 1505 C C . VAL A 1 185 ? 13.898 -16.297 8.43 1 71.5 185 VAL A C 1
ATOM 1507 O O . VAL A 1 185 ? 14.531 -15.617 7.617 1 71.5 185 VAL A O 1
ATOM 1510 N N . LEU A 1 186 ? 13.156 -15.828 9.312 1 61.62 186 LEU A N 1
ATOM 1511 C CA . LEU A 1 186 ? 12.977 -14.383 9.383 1 61.62 186 LEU A CA 1
ATOM 1512 C C . LEU A 1 186 ? 14.289 -13.688 9.727 1 61.62 186 LEU A C 1
ATOM 1514 O O . LEU A 1 186 ? 14.594 -12.625 9.172 1 61.62 186 LEU A O 1
ATOM 1518 N N . ASP A 1 187 ? 14.992 -14.219 10.602 1 69.31 187 ASP A N 1
ATOM 1519 C CA . ASP A 1 187 ? 16.297 -13.68 10.961 1 69.31 187 ASP A CA 1
ATOM 1520 C C . ASP A 1 187 ? 17.219 -13.609 9.75 1 69.31 187 ASP A C 1
ATOM 1522 O O . ASP A 1 187 ? 17.969 -12.641 9.586 1 69.31 187 ASP A O 1
ATOM 1526 N N . VAL A 1 188 ? 17.109 -14.594 8.883 1 77.5 188 VAL A N 1
ATOM 1527 C CA . VAL A 1 188 ? 17.953 -14.641 7.688 1 77.5 188 VAL A CA 1
ATOM 1528 C C . VAL A 1 188 ? 17.531 -13.523 6.73 1 77.5 188 VAL A C 1
ATOM 1530 O O . VAL A 1 188 ? 18.391 -12.828 6.176 1 77.5 188 VAL A O 1
ATOM 1533 N N . ILE A 1 189 ? 16.312 -13.391 6.625 1 72 189 ILE A N 1
ATOM 1534 C CA . ILE A 1 189 ? 15.773 -12.383 5.711 1 72 189 ILE A CA 1
ATOM 1535 C C . ILE A 1 189 ? 16.219 -11 6.156 1 72 189 ILE A C 1
ATOM 1537 O O . ILE A 1 189 ? 16.719 -10.211 5.352 1 72 189 ILE A O 1
ATOM 1541 N N . GLN A 1 190 ? 16.062 -10.766 7.367 1 66.94 190 GLN A N 1
ATOM 1542 C CA . GLN A 1 190 ? 16.469 -9.477 7.918 1 66.94 190 GLN A CA 1
ATOM 1543 C C . GLN A 1 190 ? 17.969 -9.273 7.77 1 66.94 190 GLN A C 1
ATOM 1545 O O . GLN A 1 190 ? 18.438 -8.172 7.473 1 66.94 190 GLN A O 1
ATOM 1550 N N . TYR A 1 191 ? 18.656 -10.32 8.023 1 76.06 191 TYR A N 1
ATOM 1551 C CA . TYR A 1 191 ? 20.109 -10.305 7.875 1 76.06 191 TYR A CA 1
ATOM 1552 C C . TYR A 1 191 ? 20.5 -9.898 6.461 1 76.06 191 TYR A C 1
ATOM 1554 O O . TYR A 1 191 ? 21.391 -9.07 6.273 1 76.06 191 TYR A O 1
ATOM 1562 N N . VAL A 1 192 ? 19.844 -10.422 5.477 1 79.88 192 VAL A N 1
ATOM 1563 C CA . VAL A 1 192 ? 20.156 -10.141 4.082 1 79.88 192 VAL A CA 1
ATOM 1564 C C . VAL A 1 192 ? 19.797 -8.695 3.756 1 79.88 192 VAL A C 1
ATOM 1566 O O . VAL A 1 192 ? 20.562 -7.977 3.117 1 79.88 192 VAL A O 1
ATOM 1569 N N . ASP A 1 193 ? 18.703 -8.328 4.199 1 69.81 193 ASP A N 1
ATOM 1570 C CA . ASP A 1 193 ? 18.219 -6.977 3.908 1 69.81 193 ASP A CA 1
ATOM 1571 C C . ASP A 1 193 ? 19.188 -5.922 4.449 1 69.81 193 ASP A C 1
ATOM 1573 O O . ASP A 1 193 ? 19.406 -4.887 3.816 1 69.81 193 ASP A O 1
ATOM 1577 N N . ARG A 1 194 ? 19.688 -6.289 5.516 1 66.12 194 ARG A N 1
ATOM 1578 C CA . ARG A 1 194 ? 20.562 -5.34 6.195 1 66.12 194 ARG A CA 1
ATOM 1579 C C . ARG A 1 194 ? 21.984 -5.391 5.625 1 66.12 194 ARG A C 1
ATOM 1581 O O . ARG A 1 194 ? 22.719 -4.406 5.684 1 66.12 194 ARG A O 1
ATOM 1588 N N . ASN A 1 195 ? 22.328 -6.508 4.961 1 76.94 195 ASN A N 1
ATOM 1589 C CA . ASN A 1 195 ? 23.734 -6.723 4.684 1 76.94 195 ASN A CA 1
ATOM 1590 C C . ASN A 1 195 ? 23.984 -7.035 3.209 1 76.94 195 ASN A C 1
ATOM 1592 O O . ASN A 1 195 ? 25.094 -7.414 2.824 1 76.94 195 ASN A O 1
ATOM 1596 N N . TYR A 1 196 ? 22.984 -6.781 2.338 1 81.5 196 TYR A N 1
ATOM 1597 C CA . TYR A 1 196 ? 23.062 -7.285 0.973 1 81.5 196 TYR A CA 1
ATOM 1598 C C . TYR A 1 196 ? 24.188 -6.625 0.204 1 81.5 196 TYR A C 1
ATOM 1600 O O . TYR A 1 196 ? 24.656 -7.148 -0.81 1 81.5 196 TYR A O 1
ATOM 1608 N N . GLN A 1 197 ? 24.641 -5.543 0.579 1 81.31 197 GLN A N 1
ATOM 1609 C CA . GLN A 1 197 ? 25.656 -4.781 -0.136 1 81.31 197 GLN A CA 1
ATOM 1610 C C . GLN A 1 197 ? 27.047 -5.352 0.116 1 81.31 197 GLN A C 1
ATOM 1612 O O . GLN A 1 197 ? 27.984 -5.059 -0.626 1 81.31 197 GLN A O 1
ATOM 1617 N N . ASP A 1 198 ? 27.203 -6.09 1.223 1 78.56 198 ASP A N 1
ATOM 1618 C CA . ASP A 1 198 ? 28.5 -6.625 1.637 1 78.56 198 ASP A CA 1
ATOM 1619 C C . ASP A 1 198 ? 28.594 -8.117 1.339 1 78.56 198 ASP A C 1
ATOM 1621 O O . ASP A 1 198 ? 27.719 -8.688 0.694 1 78.56 198 ASP A O 1
ATOM 1625 N N . TYR A 1 199 ? 29.875 -8.57 1.65 1 73.75 199 TYR A N 1
ATOM 1626 C CA . TYR A 1 199 ? 30.031 -10.023 1.551 1 73.75 199 TYR A CA 1
ATOM 1627 C C . TYR A 1 199 ? 29.172 -10.727 2.592 1 73.75 199 TYR A C 1
ATOM 1629 O O . TYR A 1 199 ? 29.422 -10.633 3.793 1 73.75 199 TYR A O 1
ATOM 1637 N N . VAL A 1 200 ? 27.938 -11.211 2.125 1 74.31 200 VAL A N 1
ATOM 1638 C CA . VAL A 1 200 ? 26.969 -11.891 2.977 1 74.31 200 VAL A CA 1
ATOM 1639 C C . VAL A 1 200 ? 26.953 -13.383 2.658 1 74.31 200 VAL A C 1
ATOM 1641 O O . VAL A 1 200 ? 26.891 -13.773 1.49 1 74.31 200 VAL A O 1
ATOM 1644 N N . ASN A 1 201 ? 27.312 -14.188 3.652 1 78.56 201 ASN A N 1
ATOM 1645 C CA . ASN A 1 201 ? 27.125 -15.625 3.465 1 78.56 201 ASN A CA 1
ATOM 1646 C C . ASN A 1 201 ? 26.375 -16.25 4.641 1 78.56 201 ASN A C 1
ATOM 1648 O O . ASN A 1 201 ? 26.375 -15.703 5.742 1 78.56 201 ASN A O 1
ATOM 1652 N N . LEU A 1 202 ? 25.672 -17.234 4.262 1 82.31 202 LEU A N 1
ATOM 1653 C CA . LEU A 1 202 ? 24.812 -17.922 5.227 1 82.31 202 LEU A CA 1
ATOM 1654 C C . LEU A 1 202 ? 25.625 -18.422 6.414 1 82.31 202 LEU A C 1
ATOM 1656 O O . LEU A 1 202 ? 25.125 -18.469 7.539 1 82.31 202 LEU A O 1
ATOM 1660 N N . GLY A 1 203 ? 26.891 -18.797 6.164 1 84.44 203 GLY A N 1
ATOM 1661 C CA . GLY A 1 203 ? 27.766 -19.266 7.234 1 84.44 203 GLY A CA 1
ATOM 1662 C C . GLY A 1 203 ? 28 -18.203 8.305 1 84.44 203 GLY A C 1
ATOM 1663 O O . GLY A 1 203 ? 27.938 -18.516 9.5 1 84.44 203 GLY A O 1
ATOM 1664 N N . ALA A 1 204 ? 28.297 -17.031 7.836 1 82.19 204 ALA A N 1
ATOM 1665 C CA . ALA A 1 204 ? 28.516 -15.922 8.773 1 82.19 204 ALA A CA 1
ATOM 1666 C C . ALA A 1 204 ? 27.25 -15.664 9.602 1 82.19 204 ALA A C 1
ATOM 1668 O O . ALA A 1 204 ? 27.344 -15.438 10.812 1 82.19 204 ALA A O 1
ATOM 1669 N N . PHE A 1 205 ? 26.078 -15.664 8.984 1 85.12 205 PHE A N 1
ATOM 1670 C CA . PHE A 1 205 ? 24.797 -15.531 9.68 1 85.12 205 PHE A CA 1
ATOM 1671 C C . PHE A 1 205 ? 24.641 -16.609 10.734 1 85.12 205 PHE A C 1
ATOM 1673 O O . PHE A 1 205 ? 24.281 -16.328 11.875 1 85.12 205 PHE A O 1
ATOM 1680 N N . CYS A 1 206 ? 24.922 -17.828 10.336 1 85.25 206 CYS A N 1
ATOM 1681 C CA . CYS A 1 206 ? 24.734 -18.969 11.234 1 85.25 206 CYS A CA 1
ATOM 1682 C C . CYS A 1 206 ? 25.641 -18.859 12.445 1 85.25 206 CYS A C 1
ATOM 1684 O O . CYS A 1 206 ? 25.25 -19.203 13.562 1 85.25 206 CYS A O 1
ATOM 1686 N N . ARG A 1 207 ? 26.875 -18.422 12.219 1 79.69 207 ARG A N 1
ATOM 1687 C CA . ARG A 1 207 ? 27.797 -18.234 13.328 1 79.69 207 ARG A CA 1
ATOM 1688 C C . ARG A 1 207 ? 27.312 -17.156 14.281 1 79.69 207 ARG A C 1
ATOM 1690 O O . ARG A 1 207 ? 27.391 -17.312 15.5 1 79.69 207 ARG A O 1
ATOM 1697 N N . GLN A 1 208 ? 26.797 -16.141 13.688 1 75.69 208 GLN A N 1
ATOM 1698 C CA . GLN A 1 208 ? 26.359 -14.984 14.461 1 75.69 208 GLN A CA 1
ATOM 1699 C C . GLN A 1 208 ? 25.094 -15.305 15.258 1 75.69 208 GLN A C 1
ATOM 1701 O O . GLN A 1 208 ? 24.922 -14.828 16.391 1 75.69 208 GLN A O 1
ATOM 1706 N N . TYR A 1 209 ? 24.219 -16.062 14.703 1 73.88 209 TYR A N 1
ATOM 1707 C CA . TYR A 1 209 ? 22.906 -16.266 15.312 1 73.88 209 TYR A CA 1
ATOM 1708 C C . TYR A 1 209 ? 22.781 -17.688 15.852 1 73.88 209 TYR A C 1
ATOM 1710 O O . TYR A 1 209 ? 21.703 -18.109 16.266 1 73.88 209 TYR A O 1
ATOM 1718 N N . HIS A 1 210 ? 23.859 -18.328 15.859 1 77.25 210 HIS A N 1
ATOM 1719 C CA . HIS A 1 210 ? 24.016 -19.641 16.469 1 77.25 210 HIS A CA 1
ATOM 1720 C C . HIS A 1 210 ? 23.031 -20.656 15.875 1 77.25 210 HIS A C 1
ATOM 1722 O O . HIS A 1 210 ? 22.328 -21.344 16.609 1 77.25 210 HIS A O 1
ATOM 1728 N N . TYR A 1 211 ? 22.969 -20.688 14.594 1 79.75 211 TYR A N 1
ATOM 1729 C CA . TYR A 1 211 ? 22.234 -21.719 13.867 1 79.75 211 TYR A CA 1
ATOM 1730 C C . TYR A 1 211 ? 23.172 -22.641 13.117 1 79.75 211 TYR A C 1
ATOM 1732 O O . TYR A 1 211 ? 24.312 -22.281 12.812 1 79.75 211 TYR A O 1
ATOM 1740 N N . SER A 1 212 ? 22.75 -23.875 12.922 1 81.44 212 SER A N 1
ATOM 1741 C CA . SER A 1 212 ? 23.5 -24.766 12.023 1 81.44 212 SER A CA 1
ATOM 1742 C C . SER A 1 212 ? 23.234 -24.406 10.562 1 81.44 212 SER A C 1
ATOM 1744 O O . SER A 1 212 ? 22.109 -24.078 10.188 1 81.44 212 SER A O 1
ATOM 1746 N N . LEU A 1 213 ? 24.375 -24.422 9.758 1 85.69 213 LEU A N 1
ATOM 1747 C CA . LEU A 1 213 ? 24.281 -24.078 8.344 1 85.69 213 LEU A CA 1
ATOM 1748 C C . LEU A 1 213 ? 23.297 -25 7.625 1 85.69 213 LEU A C 1
ATOM 1750 O O . LEU A 1 213 ? 22.5 -24.531 6.801 1 85.69 213 LEU A O 1
ATOM 1754 N N . SER A 1 214 ? 23.359 -26.281 7.949 1 83.56 214 SER A N 1
ATOM 1755 C CA . SER A 1 214 ? 22.484 -27.25 7.309 1 83.56 214 SER A CA 1
ATOM 1756 C C . SER A 1 214 ? 21.016 -26.969 7.629 1 83.56 214 SER A C 1
ATOM 1758 O O . SER A 1 214 ? 20.156 -27.047 6.746 1 83.56 214 SER A O 1
ATOM 1760 N N . TYR A 1 215 ? 20.797 -26.656 8.859 1 79.81 215 TYR A N 1
ATOM 1761 C CA . TYR A 1 215 ? 19.438 -26.375 9.312 1 79.81 215 TYR A CA 1
ATOM 1762 C C . TYR A 1 215 ? 18.891 -25.125 8.625 1 79.81 215 TYR A C 1
ATOM 1764 O O . TYR A 1 215 ? 17.797 -25.156 8.055 1 79.81 215 TYR A O 1
ATOM 1772 N N . ILE A 1 216 ? 19.625 -24.031 8.602 1 81.69 216 ILE A N 1
ATOM 1773 C CA . ILE A 1 216 ? 19.141 -22.766 8.055 1 81.69 216 ILE A CA 1
ATOM 1774 C C . ILE A 1 216 ? 18.984 -22.891 6.543 1 81.69 216 ILE A C 1
ATOM 1776 O O . ILE A 1 216 ? 18 -22.391 5.973 1 81.69 216 ILE A O 1
ATOM 1780 N N . SER A 1 217 ? 19.969 -23.578 5.988 1 82.5 217 SER A N 1
ATOM 1781 C CA . SER A 1 217 ? 19.875 -23.766 4.543 1 82.5 217 SER A CA 1
ATOM 1782 C C . SER A 1 217 ? 18.594 -24.5 4.164 1 82.5 217 SER A C 1
ATOM 1784 O O . SER A 1 217 ? 17.891 -24.109 3.23 1 82.5 217 SER A O 1
ATOM 1786 N N . ARG A 1 218 ? 18.312 -25.516 4.938 1 77.94 218 ARG A N 1
ATOM 1787 C CA . ARG A 1 218 ? 17.141 -26.344 4.656 1 77.94 218 ARG A CA 1
ATOM 1788 C C . ARG A 1 218 ? 15.859 -25.562 4.918 1 77.94 218 ARG A C 1
ATOM 1790 O O . ARG A 1 218 ? 14.992 -25.484 4.043 1 77.94 218 ARG A O 1
ATOM 1797 N N . ILE A 1 219 ? 15.797 -25 6.102 1 74.06 219 ILE A N 1
ATOM 1798 C CA . ILE A 1 219 ? 14.531 -24.375 6.492 1 74.06 219 ILE A CA 1
ATOM 1799 C C . ILE A 1 219 ? 14.297 -23.125 5.652 1 74.06 219 ILE A C 1
ATOM 1801 O O . ILE A 1 219 ? 13.148 -22.797 5.344 1 74.06 219 ILE A O 1
ATOM 1805 N N . PHE A 1 220 ? 15.367 -22.453 5.348 1 77.81 220 PHE A N 1
ATOM 1806 C CA . PHE A 1 220 ? 15.234 -21.266 4.52 1 77.81 220 PHE A CA 1
ATOM 1807 C C . PHE A 1 220 ? 14.656 -21.609 3.154 1 77.81 220 PHE A C 1
ATOM 1809 O O . PHE A 1 220 ? 13.727 -20.953 2.684 1 77.81 220 PHE A O 1
ATOM 1816 N N . ARG A 1 221 ? 15.227 -22.703 2.625 1 74 221 ARG A N 1
ATOM 1817 C CA . ARG A 1 221 ? 14.742 -23.141 1.321 1 74 221 ARG A CA 1
ATOM 1818 C C . ARG A 1 221 ? 13.305 -23.656 1.413 1 74 221 ARG A C 1
ATOM 1820 O O . ARG A 1 221 ? 12.484 -23.375 0.538 1 74 221 ARG A O 1
ATOM 1827 N N . GLN A 1 222 ? 13.109 -24.359 2.424 1 65.38 222 GLN A N 1
ATOM 1828 C CA . GLN A 1 222 ? 11.773 -24.906 2.633 1 65.38 222 GLN A CA 1
ATOM 1829 C C . GLN A 1 222 ? 10.734 -23.797 2.758 1 65.38 222 GLN A C 1
ATOM 1831 O O . GLN A 1 222 ? 9.633 -23.922 2.217 1 65.38 222 GLN A O 1
ATOM 1836 N N . GLU A 1 223 ? 11.227 -22.812 3.463 1 62.31 223 GLU A N 1
ATOM 1837 C CA . GLU A 1 223 ? 10.258 -21.781 3.807 1 62.31 223 GLU A CA 1
ATOM 1838 C C . GLU A 1 223 ? 10.156 -20.734 2.703 1 62.31 223 GLU A C 1
ATOM 1840 O O . GLU A 1 223 ? 9.094 -20.141 2.482 1 62.31 223 GLU A O 1
ATOM 1845 N N . THR A 1 224 ? 11.266 -20.406 2.084 1 62.94 224 THR A N 1
ATOM 1846 C CA . THR A 1 224 ? 11.281 -19.297 1.125 1 62.94 224 THR A CA 1
ATOM 1847 C C . THR A 1 224 ? 11.234 -19.828 -0.305 1 62.94 224 THR A C 1
ATOM 1849 O O . THR A 1 224 ? 10.945 -19.078 -1.239 1 62.94 224 THR A O 1
ATOM 1852 N N . GLY A 1 225 ? 11.484 -21.125 -0.49 1 63.44 225 GLY A N 1
ATOM 1853 C CA . GLY A 1 225 ? 11.602 -21.734 -1.806 1 63.44 225 GLY A CA 1
ATOM 1854 C C . GLY A 1 225 ? 12.898 -21.391 -2.512 1 63.44 225 GLY A C 1
ATOM 1855 O O . GLY A 1 225 ? 13.133 -21.828 -3.641 1 63.44 225 GLY A O 1
ATOM 1856 N N . LEU A 1 226 ? 13.695 -20.562 -1.906 1 72.69 226 LEU A N 1
ATOM 1857 C CA . LEU A 1 226 ? 14.961 -20.094 -2.461 1 72.69 226 LEU A CA 1
ATOM 1858 C C . LEU A 1 226 ? 16.125 -20.5 -1.557 1 72.69 226 LEU A C 1
ATOM 1860 O O . LEU A 1 226 ? 15.961 -20.609 -0.34 1 72.69 226 LEU A O 1
ATOM 1864 N N . SER A 1 227 ? 17.203 -20.781 -2.223 1 81 227 SER A N 1
ATOM 1865 C CA . SER A 1 227 ? 18.422 -20.844 -1.421 1 81 227 SER A CA 1
ATOM 1866 C C . SER A 1 227 ? 18.844 -19.469 -0.919 1 81 227 SER A C 1
ATOM 1868 O O . SER A 1 227 ? 18.344 -18.453 -1.416 1 81 227 SER A O 1
ATOM 1870 N N . PHE A 1 228 ? 19.688 -19.438 0.099 1 84.12 228 PHE A N 1
ATOM 1871 C CA . PHE A 1 228 ? 20.219 -18.188 0.621 1 84.12 228 PHE A CA 1
ATOM 1872 C C . PHE A 1 228 ? 20.828 -17.344 -0.498 1 84.12 228 PHE A C 1
ATOM 1874 O O . PHE A 1 228 ? 20.562 -16.141 -0.596 1 84.12 228 PHE A O 1
ATOM 1881 N N . ARG A 1 229 ? 21.578 -18.031 -1.354 1 84.31 229 ARG A N 1
ATOM 1882 C CA . ARG A 1 229 ? 22.266 -17.328 -2.432 1 84.31 229 ARG A CA 1
ATOM 1883 C C . ARG A 1 229 ? 21.281 -16.719 -3.414 1 84.31 229 ARG A C 1
ATOM 1885 O O . ARG A 1 229 ? 21.438 -15.578 -3.844 1 84.31 229 ARG A O 1
ATOM 1892 N N . GLU A 1 230 ? 20.25 -17.469 -3.781 1 81.75 230 GLU A N 1
ATOM 1893 C CA . GLU A 1 230 ? 19.234 -16.984 -4.703 1 81.75 230 GLU A CA 1
ATOM 1894 C C . GLU A 1 230 ? 18.484 -15.789 -4.125 1 81.75 230 GLU A C 1
ATOM 1896 O O . GLU A 1 230 ? 18.219 -14.82 -4.836 1 81.75 230 GLU A O 1
ATOM 1901 N N . TYR A 1 231 ? 18.203 -15.938 -2.809 1 80.81 231 TYR A N 1
ATOM 1902 C CA . TYR A 1 231 ? 17.5 -14.844 -2.145 1 80.81 231 TYR A CA 1
ATOM 1903 C C . TYR A 1 231 ? 18.344 -13.578 -2.127 1 80.81 231 TYR A C 1
ATOM 1905 O O . TYR A 1 231 ? 17.844 -12.484 -2.406 1 80.81 231 TYR A O 1
ATOM 1913 N N . LEU A 1 232 ? 19.594 -13.742 -1.817 1 85.38 232 LEU A N 1
ATOM 1914 C CA . LEU A 1 232 ? 20.516 -12.617 -1.812 1 85.38 232 LEU A CA 1
ATOM 1915 C C . LEU A 1 232 ? 20.562 -11.945 -3.182 1 85.38 232 LEU A C 1
ATOM 1917 O O . LEU A 1 232 ? 20.5 -10.719 -3.277 1 85.38 232 LEU A O 1
ATOM 1921 N N . GLN A 1 233 ? 20.609 -12.703 -4.223 1 84.25 233 GLN A N 1
ATOM 1922 C CA . GLN A 1 233 ? 20.641 -12.156 -5.578 1 84.25 233 GLN A CA 1
ATOM 1923 C C . GLN A 1 233 ? 19.375 -11.367 -5.891 1 84.25 233 GLN A C 1
ATOM 1925 O O . GLN A 1 233 ? 19.438 -10.297 -6.496 1 84.25 233 GLN A O 1
ATOM 1930 N N . LYS A 1 234 ? 18.375 -11.914 -5.5 1 79.5 234 LYS A N 1
ATOM 1931 C CA . LYS A 1 234 ? 17.094 -11.258 -5.742 1 79.5 234 LYS A CA 1
ATOM 1932 C C . LYS A 1 234 ? 17.047 -9.883 -5.074 1 79.5 234 LYS A C 1
ATOM 1934 O O . LYS A 1 234 ? 16.625 -8.906 -5.688 1 79.5 234 LYS A O 1
ATOM 1939 N N . VAL A 1 235 ? 17.406 -9.883 -3.852 1 78.69 235 VAL A N 1
ATOM 1940 C CA . VAL A 1 235 ? 17.422 -8.625 -3.105 1 78.69 235 VAL A CA 1
ATOM 1941 C C . VAL A 1 235 ? 18.328 -7.617 -3.805 1 78.69 235 VAL A C 1
ATOM 1943 O O . VAL A 1 235 ? 17.938 -6.461 -4 1 78.69 235 VAL A O 1
ATOM 1946 N N . ARG A 1 236 ? 19.422 -8.078 -4.191 1 84 236 ARG A N 1
ATOM 1947 C CA . ARG A 1 236 ? 20.391 -7.195 -4.828 1 84 236 ARG A CA 1
ATOM 1948 C C . ARG A 1 236 ? 19.859 -6.668 -6.16 1 84 236 ARG A C 1
ATOM 1950 O O . ARG A 1 236 ? 20.016 -5.484 -6.473 1 84 236 ARG A O 1
ATOM 1957 N N . ILE A 1 237 ? 19.25 -7.484 -6.895 1 82.56 237 ILE A N 1
ATOM 1958 C CA . ILE A 1 237 ? 18.734 -7.086 -8.195 1 82.56 237 ILE A CA 1
ATOM 1959 C C . ILE A 1 237 ? 17.578 -6.105 -8.008 1 82.56 237 ILE A C 1
ATOM 1961 O O . ILE A 1 237 ? 17.469 -5.121 -8.742 1 82.56 237 ILE A O 1
ATOM 1965 N N . GLU A 1 238 ? 16.828 -6.426 -7.078 1 73.12 238 GLU A N 1
ATOM 1966 C CA . GLU A 1 238 ? 15.734 -5.504 -6.781 1 73.12 238 GLU A CA 1
ATOM 1967 C C . GLU A 1 238 ? 16.25 -4.109 -6.461 1 73.12 238 GLU A C 1
ATOM 1969 O O . GLU A 1 238 ? 15.719 -3.109 -6.945 1 73.12 238 GLU A O 1
ATOM 1974 N N . LYS A 1 239 ? 17.219 -4.168 -5.703 1 73.56 239 LYS A N 1
ATOM 1975 C CA . LYS A 1 239 ? 17.859 -2.902 -5.363 1 73.56 239 LYS A CA 1
ATOM 1976 C C . LYS A 1 239 ? 18.469 -2.246 -6.598 1 73.56 239 LYS A C 1
ATOM 1978 O O . LYS A 1 239 ? 18.422 -1.023 -6.746 1 73.56 239 LYS A O 1
ATOM 1983 N N . SER A 1 240 ? 18.938 -3.057 -7.422 1 81.56 240 SER A N 1
ATOM 1984 C CA . SER A 1 240 ? 19.516 -2.562 -8.664 1 81.56 240 SER A CA 1
ATOM 1985 C C . SER A 1 240 ? 18.453 -1.902 -9.547 1 81.56 240 SER A C 1
ATOM 1987 O O . SER A 1 240 ? 18.703 -0.854 -10.141 1 81.56 240 SER A O 1
ATOM 1989 N N . CYS A 1 241 ? 17.375 -2.529 -9.602 1 72 241 CYS A N 1
ATOM 1990 C CA . CYS A 1 241 ? 16.297 -1.999 -10.422 1 72 241 CYS A CA 1
ATOM 1991 C C . CYS A 1 241 ? 15.875 -0.614 -9.938 1 72 241 CYS A C 1
ATOM 1993 O O . CYS A 1 241 ? 15.656 0.287 -10.75 1 72 241 CYS A O 1
ATOM 1995 N N . ARG A 1 242 ? 15.883 -0.537 -8.789 1 66.12 242 ARG A N 1
ATOM 1996 C CA . ARG A 1 242 ? 15.516 0.748 -8.195 1 66.12 242 ARG A CA 1
ATOM 1997 C C . ARG A 1 242 ? 16.547 1.821 -8.555 1 66.12 242 ARG A C 1
ATOM 1999 O O . ARG A 1 242 ? 16.172 2.943 -8.906 1 66.12 242 ARG A O 1
ATOM 2006 N N . LEU A 1 243 ? 17.734 1.354 -8.547 1 73.56 243 LEU A N 1
ATOM 2007 C CA . LEU A 1 243 ? 18.812 2.279 -8.859 1 73.56 243 LEU A CA 1
ATOM 2008 C C . LEU A 1 243 ? 18.828 2.617 -10.344 1 73.56 243 LEU A C 1
ATOM 2010 O O . LEU A 1 243 ? 19.094 3.76 -10.719 1 73.56 243 LEU A O 1
ATOM 2014 N N . LEU A 1 244 ? 18.5 1.666 -11.109 1 74.44 244 LEU A N 1
ATOM 2015 C CA . LEU A 1 244 ? 18.484 1.859 -12.555 1 74.44 244 LEU A CA 1
ATOM 2016 C C . LEU A 1 244 ? 17.359 2.814 -12.969 1 74.44 244 LEU A C 1
ATOM 2018 O O . LEU A 1 244 ? 17.547 3.645 -13.859 1 74.44 244 LEU A O 1
ATOM 2022 N N . ALA A 1 245 ? 16.344 2.658 -12.305 1 62.97 245 ALA A N 1
ATOM 2023 C CA . ALA A 1 245 ? 15.172 3.461 -12.625 1 62.97 245 ALA A CA 1
ATOM 2024 C C . ALA A 1 245 ? 15.289 4.867 -12.047 1 62.97 245 ALA A C 1
ATOM 2026 O O . ALA A 1 245 ? 14.766 5.828 -12.617 1 62.97 245 ALA A O 1
ATOM 2027 N N . GLY A 1 246 ? 16 4.898 -11.031 1 56.66 246 GLY A N 1
ATOM 2028 C CA . GLY A 1 246 ? 15.906 6.141 -10.281 1 56.66 246 GLY A CA 1
ATOM 2029 C C . GLY A 1 246 ? 17.219 6.902 -10.219 1 56.66 246 GLY A C 1
ATOM 2030 O O . GLY A 1 246 ? 17.312 7.914 -9.523 1 56.66 246 GLY A O 1
ATOM 2031 N N . SER A 1 247 ? 18.25 6.305 -10.875 1 62.44 247 SER A N 1
ATOM 2032 C CA . SER A 1 247 ? 19.562 6.957 -10.797 1 62.44 247 SER A CA 1
ATOM 2033 C C . SER A 1 247 ? 20.281 6.926 -12.133 1 62.44 247 SER A C 1
ATOM 2035 O O . SER A 1 247 ? 19.859 6.227 -13.055 1 62.44 247 SER A O 1
ATOM 2037 N N . ASP A 1 248 ? 21.25 7.797 -12.258 1 71.75 248 ASP A N 1
ATOM 2038 C CA . ASP A 1 248 ? 22.062 7.781 -13.461 1 71.75 248 ASP A CA 1
ATOM 2039 C C . ASP A 1 248 ? 23.406 7.09 -13.203 1 71.75 248 ASP A C 1
ATOM 2041 O O . ASP A 1 248 ? 24.375 7.316 -13.922 1 71.75 248 ASP A O 1
ATOM 2045 N N . MET A 1 249 ? 23.422 6.363 -12.125 1 80.25 249 MET A N 1
ATOM 2046 C CA . MET A 1 249 ? 24.641 5.602 -11.836 1 80.25 249 MET A CA 1
ATOM 2047 C C . MET A 1 249 ? 24.984 4.684 -13.008 1 80.25 249 MET A C 1
ATOM 2049 O O . MET A 1 249 ? 24.094 4.117 -13.648 1 80.25 249 MET A O 1
ATOM 2053 N N . ARG A 1 250 ? 26.375 4.684 -13.258 1 86.75 250 ARG A N 1
ATOM 2054 C CA . ARG A 1 250 ? 26.812 3.715 -14.258 1 86.75 250 ARG A CA 1
ATOM 2055 C C . ARG A 1 250 ? 26.469 2.291 -13.828 1 86.75 250 ARG A C 1
ATOM 2057 O O . ARG A 1 250 ? 26.453 1.986 -12.633 1 86.75 250 ARG A O 1
ATOM 2064 N N . ILE A 1 251 ? 26.219 1.504 -14.734 1 89.06 251 ILE A N 1
ATOM 2065 C CA . ILE A 1 251 ? 25.797 0.129 -14.477 1 89.06 251 ILE A CA 1
ATOM 2066 C C . ILE A 1 251 ? 26.828 -0.558 -13.57 1 89.06 251 ILE A C 1
ATOM 2068 O O . ILE A 1 251 ? 26.453 -1.3 -12.656 1 89.06 251 ILE A O 1
ATOM 2072 N N . GLY A 1 252 ? 28.094 -0.309 -13.859 1 90 252 GLY A N 1
ATOM 2073 C CA . GLY A 1 252 ? 29.141 -0.883 -13.031 1 90 252 GLY A CA 1
ATOM 2074 C C . GLY A 1 252 ? 29.094 -0.423 -11.586 1 90 252 GLY A C 1
ATOM 2075 O O . GLY A 1 252 ? 29.312 -1.216 -10.672 1 90 252 GLY A O 1
ATOM 2076 N N . GLU A 1 253 ? 28.797 0.816 -11.398 1 87.81 253 GLU A N 1
ATOM 2077 C CA . GLU A 1 253 ? 28.672 1.383 -10.062 1 87.81 253 GLU A CA 1
ATOM 2078 C C . GLU A 1 253 ? 27.469 0.785 -9.32 1 87.81 253 GLU A C 1
ATOM 2080 O O . GLU A 1 253 ? 27.547 0.54 -8.117 1 87.81 253 GLU A O 1
ATOM 2085 N N . ILE A 1 254 ? 26.391 0.578 -10.031 1 88.69 254 ILE A N 1
ATOM 2086 C CA . ILE A 1 254 ? 25.203 -0.019 -9.445 1 88.69 254 ILE A CA 1
ATOM 2087 C C . ILE A 1 254 ? 25.5 -1.448 -9 1 88.69 254 ILE A C 1
ATOM 2089 O O . ILE A 1 254 ? 25.141 -1.851 -7.895 1 88.69 254 ILE A O 1
ATOM 2093 N N . ALA A 1 255 ? 26.219 -2.072 -9.828 1 91.69 255 ALA A N 1
ATOM 2094 C CA . ALA A 1 255 ? 26.594 -3.443 -9.5 1 91.69 255 ALA A CA 1
ATOM 2095 C C . ALA A 1 255 ? 27.391 -3.49 -8.195 1 91.69 255 ALA A C 1
ATOM 2097 O O . ALA A 1 255 ? 27.094 -4.312 -7.316 1 91.69 255 ALA A O 1
ATOM 2098 N N . GLN A 1 256 ? 28.25 -2.605 -8.039 1 86.5 256 GLN A N 1
ATOM 2099 C CA . GLN A 1 256 ? 29.094 -2.547 -6.844 1 86.5 256 GLN A CA 1
ATOM 2100 C C . GLN A 1 256 ? 28.281 -2.111 -5.629 1 86.5 256 GLN A C 1
ATOM 2102 O O . GLN A 1 256 ? 28.453 -2.652 -4.535 1 86.5 256 GLN A O 1
ATOM 2107 N N . ALA A 1 257 ? 27.438 -1.248 -5.883 1 85 257 ALA A N 1
ATOM 2108 C CA . ALA A 1 257 ? 26.656 -0.669 -4.801 1 85 257 ALA A CA 1
ATOM 2109 C C . ALA A 1 257 ? 25.719 -1.711 -4.176 1 85 257 ALA A C 1
ATOM 2111 O O . ALA A 1 257 ? 25.406 -1.637 -2.988 1 85 257 ALA A O 1
ATOM 2112 N N . VAL A 1 258 ? 25.391 -2.615 -5.012 1 86.81 258 VAL A N 1
ATOM 2113 C CA . VAL A 1 258 ? 24.438 -3.594 -4.504 1 86.81 258 VAL A CA 1
ATOM 2114 C C . VAL A 1 258 ? 25.156 -4.871 -4.098 1 86.81 258 VAL A C 1
ATOM 2116 O O . VAL A 1 258 ? 24.531 -5.852 -3.695 1 86.81 258 VAL A O 1
ATOM 2119 N N . GLY A 1 259 ? 26.422 -4.895 -4.246 1 88.5 259 GLY A N 1
ATOM 2120 C CA . GLY A 1 259 ? 27.188 -5.953 -3.607 1 88.5 259 GLY A CA 1
ATOM 2121 C C . GLY A 1 259 ? 27.859 -6.891 -4.598 1 88.5 259 GLY A C 1
ATOM 2122 O O . GLY A 1 259 ? 28.391 -7.934 -4.211 1 88.5 259 GLY A O 1
ATOM 2123 N N . TYR A 1 260 ? 27.859 -6.535 -5.875 1 90 260 TYR A N 1
ATOM 2124 C CA . TYR A 1 260 ? 28.531 -7.383 -6.852 1 90 260 TYR A CA 1
ATOM 2125 C C . TYR A 1 260 ? 29.953 -6.906 -7.094 1 90 260 TYR A C 1
ATOM 2127 O O . TYR A 1 260 ? 30.188 -5.719 -7.328 1 90 260 TYR A O 1
ATOM 2135 N N . GLU A 1 261 ? 30.844 -7.879 -6.98 1 84.81 261 GLU A N 1
ATOM 2136 C CA . GLU A 1 261 ? 32.25 -7.57 -7.293 1 84.81 261 GLU A CA 1
ATOM 2137 C C . GLU A 1 261 ? 32.5 -7.715 -8.789 1 84.81 261 GLU A C 1
ATOM 2139 O O . GLU A 1 261 ? 33.406 -7.047 -9.328 1 84.81 261 GLU A O 1
ATOM 2144 N N . ASP A 1 262 ? 31.797 -8.578 -9.391 1 87.44 262 ASP A N 1
ATOM 2145 C CA . ASP A 1 262 ? 31.969 -8.898 -10.805 1 87.44 262 ASP A CA 1
ATOM 2146 C C . ASP A 1 262 ? 30.797 -8.375 -11.633 1 87.44 262 ASP A C 1
ATOM 2148 O O . ASP A 1 262 ? 29.672 -8.875 -11.5 1 87.44 262 ASP A O 1
ATOM 2152 N N . LYS A 1 263 ? 31.156 -7.438 -12.539 1 89.25 263 LYS A N 1
ATOM 2153 C CA . LYS A 1 263 ? 30.125 -6.828 -13.375 1 89.25 263 LYS A CA 1
ATOM 2154 C C . LYS A 1 263 ? 29.5 -7.852 -14.32 1 89.25 263 LYS A C 1
ATOM 2156 O O . LYS A 1 263 ? 28.297 -7.805 -14.594 1 89.25 263 LYS A O 1
ATOM 2161 N N . LYS A 1 264 ? 30.344 -8.68 -14.758 1 89.62 264 LYS A N 1
ATOM 2162 C CA . LYS A 1 264 ? 29.844 -9.703 -15.672 1 89.62 264 LYS A CA 1
ATOM 2163 C C . LYS A 1 264 ? 28.812 -10.594 -14.992 1 89.62 264 LYS A C 1
ATOM 2165 O O . LYS A 1 264 ? 27.781 -10.906 -15.578 1 89.62 264 LYS A O 1
ATOM 2170 N N . PHE A 1 265 ? 29.219 -11 -13.82 1 90.75 265 PHE A N 1
ATOM 2171 C CA . PHE A 1 265 ? 28.281 -11.82 -13.055 1 90.75 265 PHE A CA 1
ATOM 2172 C C . PHE A 1 265 ? 27 -11.047 -12.75 1 90.75 265 PHE A C 1
ATOM 2174 O O . PHE A 1 265 ? 25.906 -11.586 -12.883 1 90.75 265 PHE A O 1
ATOM 2181 N N . PHE A 1 266 ? 27.109 -9.805 -12.406 1 94 266 PHE A N 1
ATOM 2182 C CA . PHE A 1 266 ? 25.953 -8.953 -12.164 1 94 266 PHE A CA 1
ATOM 2183 C C . PHE A 1 266 ? 25.031 -8.922 -13.383 1 94 266 PHE A C 1
ATOM 2185 O O . PHE A 1 266 ? 23.828 -9.133 -13.266 1 94 266 PHE A O 1
ATOM 2192 N N . ASN A 1 267 ? 25.594 -8.664 -14.5 1 90.5 267 ASN A N 1
ATOM 2193 C CA . ASN A 1 267 ? 24.812 -8.57 -15.727 1 90.5 267 ASN A CA 1
ATOM 2194 C C . ASN A 1 267 ? 24.062 -9.867 -16.031 1 90.5 267 ASN A C 1
ATOM 2196 O O . ASN A 1 267 ? 22.906 -9.836 -16.453 1 90.5 267 ASN A O 1
ATOM 2200 N N . SER A 1 268 ? 24.734 -10.938 -15.773 1 91.44 268 SER A N 1
ATOM 2201 C CA . SER A 1 268 ? 24.141 -12.242 -16.031 1 91.44 268 SER A CA 1
ATOM 2202 C C . SER A 1 268 ? 22.969 -12.516 -15.102 1 91.44 268 SER A C 1
ATOM 2204 O O . SER A 1 268 ? 21.922 -12.992 -15.539 1 91.44 268 SER A O 1
ATOM 2206 N N . VAL A 1 269 ? 23.156 -12.188 -13.875 1 88.38 269 VAL A N 1
ATOM 2207 C CA . VAL A 1 269 ? 22.109 -12.43 -12.875 1 88.38 269 VAL A CA 1
ATOM 2208 C C . VAL A 1 269 ? 20.922 -11.5 -13.141 1 88.38 269 VAL A C 1
ATOM 2210 O O . VAL A 1 269 ? 19.766 -11.93 -13.062 1 88.38 269 VAL A O 1
ATOM 2213 N N . PHE A 1 270 ? 21.203 -10.273 -13.469 1 88.12 270 PHE A N 1
ATOM 2214 C CA . PHE A 1 270 ? 20.156 -9.305 -13.766 1 88.12 270 PHE A CA 1
ATOM 2215 C C . PHE A 1 270 ? 19.281 -9.781 -14.922 1 88.12 270 PHE A C 1
ATOM 2217 O O . PHE A 1 270 ? 18.062 -9.797 -14.82 1 88.12 270 PHE A O 1
ATOM 2224 N N . LYS A 1 271 ? 19.969 -10.172 -15.906 1 85.38 271 LYS A N 1
ATOM 2225 C CA . LYS A 1 271 ? 19.234 -10.648 -17.078 1 85.38 271 LYS A CA 1
ATOM 2226 C C . LYS A 1 271 ? 18.406 -11.875 -16.75 1 85.38 271 LYS A C 1
ATOM 2228 O O . LYS A 1 271 ? 17.281 -12.016 -17.25 1 85.38 271 LYS A O 1
ATOM 2233 N N . ARG A 1 272 ? 18.938 -12.734 -16.031 1 78.75 272 ARG A N 1
ATOM 2234 C CA . ARG A 1 272 ? 18.234 -13.953 -15.648 1 78.75 272 ARG A CA 1
ATOM 2235 C C . ARG A 1 272 ? 16.984 -13.633 -14.852 1 78.75 272 ARG A C 1
ATOM 2237 O O . ARG A 1 272 ? 15.93 -14.242 -15.062 1 78.75 272 ARG A O 1
ATOM 2244 N N . ILE A 1 273 ? 17.141 -12.656 -13.992 1 74.31 273 ILE A N 1
ATOM 2245 C CA . ILE A 1 273 ? 16.062 -12.367 -13.055 1 74.31 273 ILE A CA 1
ATOM 2246 C C . ILE A 1 273 ? 15.062 -11.398 -13.688 1 74.31 273 ILE A C 1
ATOM 2248 O O . ILE A 1 273 ? 13.844 -11.586 -13.57 1 74.31 273 ILE A O 1
ATOM 2252 N N . VAL A 1 274 ? 15.555 -10.359 -14.414 1 73.69 274 VAL A N 1
ATOM 2253 C CA . VAL A 1 274 ? 14.719 -9.266 -14.906 1 73.69 274 VAL A CA 1
ATOM 2254 C C . VAL A 1 274 ? 14.359 -9.516 -16.375 1 73.69 274 VAL A C 1
ATOM 2256 O O . VAL A 1 274 ? 13.445 -8.883 -16.906 1 73.69 274 VAL A O 1
ATOM 2259 N N . LYS A 1 275 ? 15.031 -10.438 -17 1 70.94 275 LYS A N 1
ATOM 2260 C CA . LYS A 1 275 ? 14.797 -10.891 -18.375 1 70.94 275 LYS A CA 1
ATOM 2261 C C . LYS A 1 275 ? 15.156 -9.797 -19.375 1 70.94 275 LYS A C 1
ATOM 2263 O O . LYS A 1 275 ? 14.711 -9.836 -20.531 1 70.94 275 LYS A O 1
ATOM 2268 N N . MET A 1 276 ? 15.883 -8.836 -19.031 1 76.5 276 MET A N 1
ATOM 2269 C CA . MET A 1 276 ? 16.516 -7.82 -19.859 1 76.5 276 MET A CA 1
ATOM 2270 C C . MET A 1 276 ? 17.812 -7.32 -19.234 1 76.5 276 MET A C 1
ATOM 2272 O O . MET A 1 276 ? 18.062 -7.566 -18.047 1 76.5 276 MET A O 1
ATOM 2276 N N . THR A 1 277 ? 18.641 -6.684 -20.094 1 86.19 277 THR A N 1
ATOM 2277 C CA . THR A 1 277 ? 19.891 -6.164 -19.562 1 86.19 277 THR A CA 1
ATOM 2278 C C . THR A 1 277 ? 19.641 -4.91 -18.719 1 86.19 277 THR A C 1
ATOM 2280 O O . THR A 1 277 ? 18.609 -4.246 -18.875 1 86.19 277 THR A O 1
ATOM 2283 N N . PRO A 1 278 ? 20.578 -4.711 -17.828 1 86.25 278 PRO A N 1
ATOM 2284 C CA . PRO A 1 278 ? 20.438 -3.471 -17.062 1 86.25 278 PRO A CA 1
ATOM 2285 C C . PRO A 1 278 ? 20.266 -2.242 -17.953 1 86.25 278 PRO A C 1
ATOM 2287 O O . PRO A 1 278 ? 19.453 -1.361 -17.641 1 86.25 278 PRO A O 1
ATOM 2290 N N . ARG A 1 279 ? 20.953 -2.221 -19 1 85.88 279 ARG A N 1
ATOM 2291 C CA . ARG A 1 279 ? 20.859 -1.093 -19.922 1 85.88 279 ARG A CA 1
ATOM 2292 C C . ARG A 1 279 ? 19.469 -1.004 -20.531 1 85.88 279 ARG A C 1
ATOM 2294 O O . ARG A 1 279 ? 18.891 0.084 -20.641 1 85.88 279 ARG A O 1
ATOM 2301 N N . GLU A 1 280 ? 18.953 -2.07 -20.953 1 77.62 280 GLU A N 1
ATOM 2302 C CA . GLU A 1 280 ? 17.609 -2.125 -21.516 1 77.62 280 GLU A CA 1
ATOM 2303 C C . GLU A 1 280 ? 16.562 -1.656 -20.5 1 77.62 280 GLU A C 1
ATOM 2305 O O . GLU A 1 280 ? 15.633 -0.931 -20.844 1 77.62 280 GLU A O 1
ATOM 2310 N N . TYR A 1 281 ? 16.781 -2.143 -19.344 1 78.31 281 TYR A N 1
ATOM 2311 C CA . TYR A 1 281 ? 15.859 -1.78 -18.266 1 78.31 281 TYR A CA 1
ATOM 2312 C C . TYR A 1 281 ? 15.844 -0.272 -18.047 1 78.31 281 TYR A C 1
ATOM 2314 O O . TYR A 1 281 ? 14.773 0.329 -17.922 1 78.31 281 TYR A O 1
ATOM 2322 N N . ARG A 1 282 ? 16.984 0.254 -18.016 1 76.56 282 ARG A N 1
ATOM 2323 C CA . ARG A 1 282 ? 17.094 1.698 -17.844 1 76.56 282 ARG A CA 1
ATOM 2324 C C . ARG A 1 282 ? 16.438 2.443 -19 1 76.56 282 ARG A C 1
ATOM 2326 O O . ARG A 1 282 ? 15.75 3.441 -18.781 1 76.56 282 ARG A O 1
ATOM 2333 N N . ASN A 1 283 ? 16.688 1.968 -20.125 1 73.81 283 ASN A N 1
ATOM 2334 C CA . ASN A 1 283 ? 16.109 2.596 -21.312 1 73.81 283 ASN A CA 1
ATOM 2335 C C . ASN A 1 283 ? 14.578 2.555 -21.281 1 73.81 283 ASN A C 1
ATOM 2337 O O . ASN A 1 283 ? 13.922 3.494 -21.719 1 73.81 283 ASN A O 1
ATOM 2341 N N . LEU A 1 284 ? 14.18 1.493 -20.828 1 60.62 284 LEU A N 1
ATOM 2342 C CA . LEU A 1 284 ? 12.734 1.339 -20.719 1 60.62 284 LEU A CA 1
ATOM 2343 C C . LEU A 1 284 ? 12.148 2.377 -19.766 1 60.62 284 LEU A C 1
ATOM 2345 O O . LEU A 1 284 ? 11.078 2.934 -20.031 1 60.62 284 LEU A O 1
ATOM 2349 N N . TRP A 1 285 ? 12.805 2.582 -18.844 1 54.97 285 TRP A N 1
ATOM 2350 C CA . TRP A 1 285 ? 12.32 3.539 -17.859 1 54.97 285 TRP A CA 1
ATOM 2351 C C . TRP A 1 285 ? 12.625 4.969 -18.281 1 54.97 285 TRP A C 1
ATOM 2353 O O . TRP A 1 285 ? 11.867 5.895 -17.969 1 54.97 285 TRP A O 1
ATOM 2363 N N . ALA A 1 286 ? 13.695 5.105 -19.031 1 56.06 286 ALA A N 1
ATOM 2364 C CA . ALA A 1 286 ? 14.008 6.398 -19.641 1 56.06 286 ALA A CA 1
ATOM 2365 C C . ALA A 1 286 ? 13 6.758 -20.719 1 56.06 286 ALA A C 1
ATOM 2367 O O . ALA A 1 286 ? 12.625 7.922 -20.875 1 56.06 286 ALA A O 1
ATOM 2368 N N . ALA A 1 287 ? 12.656 5.848 -21.5 1 49 287 ALA A N 1
ATOM 2369 C CA . ALA A 1 287 ? 11.672 6.086 -22.562 1 49 287 ALA A CA 1
ATOM 2370 C C . ALA A 1 287 ? 10.297 6.383 -21.969 1 49 287 ALA A C 1
ATOM 2372 O O . ALA A 1 287 ? 9.531 7.172 -22.531 1 49 287 ALA A O 1
ATOM 2373 N N . LYS A 1 288 ? 9.969 5.781 -21.188 1 42.31 288 LYS A N 1
ATOM 2374 C CA . LYS A 1 288 ? 8.664 5.984 -20.578 1 42.31 288 LYS A CA 1
ATOM 2375 C C . LYS A 1 288 ? 8.57 7.359 -19.922 1 42.31 288 LYS A C 1
ATOM 2377 O O . LYS A 1 288 ? 7.488 7.945 -19.844 1 42.31 288 LYS A O 1
ATOM 2382 N N . GLY A 1 289 ? 9.453 7.879 -19.375 1 36.59 289 GLY A N 1
ATOM 2383 C CA . GLY A 1 289 ? 9.484 9.266 -18.938 1 36.59 289 GLY A CA 1
ATOM 2384 C C . GLY A 1 289 ? 9.438 10.258 -20.078 1 36.59 289 GLY A C 1
ATOM 2385 O O . GLY A 1 289 ? 9.172 11.438 -19.875 1 36.59 289 GLY A O 1
ATOM 2386 N N . LYS A 1 290 ? 9.969 9.961 -21.281 1 35.75 290 LYS A N 1
ATOM 2387 C CA . LYS A 1 290 ? 9.906 10.828 -22.438 1 35.75 290 LYS A CA 1
ATOM 2388 C C . LYS A 1 290 ? 8.547 10.742 -23.125 1 35.75 290 LYS A C 1
ATOM 2390 O O . LYS A 1 290 ? 8.227 11.555 -24 1 35.75 290 LYS A O 1
ATOM 2395 N N . ASN A 1 291 ? 7.859 9.711 -22.984 1 27.84 291 ASN A N 1
ATOM 2396 C CA . ASN A 1 291 ? 6.559 9.75 -23.641 1 27.84 291 ASN A CA 1
ATOM 2397 C C . ASN A 1 291 ? 5.469 10.25 -22.703 1 27.84 291 ASN A C 1
ATOM 2399 O O . ASN A 1 291 ? 5.418 9.852 -21.531 1 27.84 291 ASN A O 1
ATOM 2403 N N . MET B 1 1 ? 3.762 32.562 27.156 1 37.44 1 MET B N 1
ATOM 2404 C CA . MET B 1 1 ? 2.869 31.609 26.484 1 37.44 1 MET B CA 1
ATOM 2405 C C . MET B 1 1 ? 3.215 30.172 26.859 1 37.44 1 MET B C 1
ATOM 2407 O O . MET B 1 1 ? 4.363 29.75 26.719 1 37.44 1 MET B O 1
ATOM 2411 N N . ASP B 1 2 ? 2.6 29.641 27.797 1 47.44 2 ASP B N 1
ATOM 2412 C CA . ASP B 1 2 ? 2.885 28.359 28.422 1 47.44 2 ASP B CA 1
ATOM 2413 C C . ASP B 1 2 ? 3.125 27.266 27.391 1 47.44 2 ASP B C 1
ATOM 2415 O O . ASP B 1 2 ? 2.309 27.078 26.484 1 47.44 2 ASP B O 1
ATOM 2419 N N . LYS B 1 3 ? 4.289 26.922 27.125 1 63.31 3 LYS B N 1
ATOM 2420 C CA . LYS B 1 3 ? 4.797 26.016 26.094 1 63.31 3 LYS B CA 1
ATOM 2421 C C . LYS B 1 3 ? 4.105 24.656 26.172 1 63.31 3 LYS B C 1
ATOM 2423 O O . LYS B 1 3 ? 4.129 24 27.219 1 63.31 3 LYS B O 1
ATOM 2428 N N . ALA B 1 4 ? 3.154 24.375 25.266 1 74.69 4 ALA B N 1
ATOM 2429 C CA . ALA B 1 4 ? 2.453 23.094 25.219 1 74.69 4 ALA B CA 1
ATOM 2430 C C . ALA B 1 4 ? 3.434 21.922 25.312 1 74.69 4 ALA B C 1
ATOM 2432 O O . ALA B 1 4 ? 4.52 21.984 24.734 1 74.69 4 ALA B O 1
ATOM 2433 N N . ALA B 1 5 ? 3.164 21.047 26.281 1 81 5 ALA B N 1
ATOM 2434 C CA . ALA B 1 5 ? 3.988 19.844 26.469 1 81 5 ALA B CA 1
ATOM 2435 C C . ALA B 1 5 ? 4.031 19.016 25.203 1 81 5 ALA B C 1
ATOM 2437 O O . ALA B 1 5 ? 3.016 18.859 24.516 1 81 5 ALA B O 1
ATOM 2438 N N . THR B 1 6 ? 5.211 18.609 24.844 1 82.81 6 THR B N 1
ATOM 2439 C CA . THR B 1 6 ? 5.363 17.75 23.672 1 82.81 6 THR B CA 1
ATOM 2440 C C . THR B 1 6 ? 5.332 16.281 24.094 1 82.81 6 THR B C 1
ATOM 2442 O O . THR B 1 6 ? 6.148 15.836 24.906 1 82.81 6 THR B O 1
ATOM 2445 N N . ILE B 1 7 ? 4.395 15.547 23.609 1 83.88 7 ILE B N 1
ATOM 2446 C CA . ILE B 1 7 ? 4.289 14.109 23.844 1 83.88 7 ILE B CA 1
ATOM 2447 C C . ILE B 1 7 ? 5.031 13.344 22.75 1 83.88 7 ILE B C 1
ATOM 2449 O O . ILE B 1 7 ? 4.855 13.633 21.562 1 83.88 7 ILE B O 1
ATOM 2453 N N . HIS B 1 8 ? 5.891 12.375 23.141 1 81.94 8 HIS B N 1
ATOM 2454 C CA . HIS B 1 8 ? 6.633 11.547 22.188 1 81.94 8 HIS B CA 1
ATOM 2455 C C . HIS B 1 8 ? 5.996 10.172 22.047 1 81.94 8 HIS B C 1
ATOM 2457 O O . HIS B 1 8 ? 5.379 9.672 23 1 81.94 8 HIS B O 1
ATOM 2463 N N . ILE B 1 9 ? 6.219 9.609 20.906 1 82.25 9 ILE B N 1
ATOM 2464 C CA . ILE B 1 9 ? 5.547 8.352 20.625 1 82.25 9 ILE B CA 1
ATOM 2465 C C . ILE B 1 9 ? 6.004 7.285 21.609 1 82.25 9 ILE B C 1
ATOM 2467 O O . ILE B 1 9 ? 5.227 6.414 22 1 82.25 9 ILE B O 1
ATOM 2471 N N . ARG B 1 10 ? 7.211 7.332 22.031 1 74.06 10 ARG B N 1
ATOM 2472 C CA . ARG B 1 10 ? 7.73 6.363 22.984 1 74.06 10 ARG B CA 1
ATOM 2473 C C . ARG B 1 10 ? 6.941 6.406 24.297 1 74.06 10 ARG B C 1
ATOM 2475 O O . ARG B 1 10 ? 6.906 5.426 25.031 1 74.06 10 ARG B O 1
ATOM 2482 N N . GLU B 1 11 ? 6.309 7.562 24.547 1 77.5 11 GLU B N 1
ATOM 2483 C CA . GLU B 1 11 ? 5.559 7.75 25.781 1 77.5 11 GLU B CA 1
ATOM 2484 C C . GLU B 1 11 ? 4.176 7.117 25.688 1 77.5 11 GLU B C 1
ATOM 2486 O O . GLU B 1 11 ? 3.514 6.906 26.703 1 77.5 11 GLU B O 1
ATOM 2491 N N . VAL B 1 12 ? 3.773 6.867 24.484 1 78.69 12 VAL B N 1
ATOM 2492 C CA . VAL B 1 12 ? 2.43 6.324 24.312 1 78.69 12 VAL B CA 1
ATOM 2493 C C . VAL B 1 12 ? 2.51 4.898 23.781 1 78.69 12 VAL B C 1
ATOM 2495 O O . VAL B 1 12 ? 1.483 4.273 23.5 1 78.69 12 VAL B O 1
ATOM 2498 N N . SER B 1 13 ? 3.74 4.422 23.547 1 76.12 13 SER B N 1
ATOM 2499 C CA . SER B 1 13 ? 3.953 3.078 23.016 1 76.12 13 SER B CA 1
ATOM 2500 C C . SER B 1 13 ? 4.254 2.082 24.125 1 76.12 13 SER B C 1
ATOM 2502 O O . SER B 1 13 ? 4.723 2.465 25.203 1 76.12 13 SER B O 1
ATOM 2504 N N . LYS B 1 14 ? 3.783 0.847 23.891 1 65.38 14 LYS B N 1
ATOM 2505 C CA . LYS B 1 14 ? 4.109 -0.214 24.844 1 65.38 14 LYS B CA 1
ATOM 2506 C C . LYS B 1 14 ? 5.566 -0.652 24.688 1 65.38 14 LYS B C 1
ATOM 2508 O O . LYS B 1 14 ? 6.199 -1.05 25.672 1 65.38 14 LYS B O 1
ATOM 2513 N N . GLU B 1 15 ? 6.02 -0.567 23.453 1 63.09 15 GLU B N 1
ATOM 2514 C CA . GLU B 1 15 ? 7.398 -0.957 23.172 1 63.09 15 GLU B CA 1
ATOM 2515 C C . GLU B 1 15 ? 8.195 0.207 22.578 1 63.09 15 GLU B C 1
ATOM 2517 O O . GLU B 1 15 ? 7.637 1.058 21.891 1 63.09 15 GLU B O 1
ATOM 2522 N N . GLU B 1 16 ? 9.398 0.355 22.984 1 54.56 16 GLU B N 1
ATOM 2523 C CA . GLU B 1 16 ? 10.258 1.495 22.672 1 54.56 16 GLU B CA 1
ATOM 2524 C C . GLU B 1 16 ? 10.336 1.739 21.172 1 54.56 16 GLU B C 1
ATOM 2526 O O . GLU B 1 16 ? 10.469 2.881 20.734 1 54.56 16 GLU B O 1
ATOM 2531 N N . GLN B 1 17 ? 10.211 0.751 20.344 1 61.56 17 GLN B N 1
ATOM 2532 C CA . GLN B 1 17 ? 10.508 0.978 18.938 1 61.56 17 GLN B CA 1
ATOM 2533 C C . GLN B 1 17 ? 9.234 0.881 18.094 1 61.56 17 GLN B C 1
ATOM 2535 O O . GLN B 1 17 ? 9.312 0.723 16.875 1 61.56 17 GLN B O 1
ATOM 2540 N N . GLU B 1 18 ? 8.227 1.294 18.781 1 76.88 18 GLU B N 1
ATOM 2541 C CA . GLU B 1 18 ? 6.992 1.187 18.016 1 76.88 18 GLU B CA 1
ATOM 2542 C C . GLU B 1 18 ? 6.762 2.438 17.172 1 76.88 18 GLU B C 1
ATOM 2544 O O . GLU B 1 18 ? 6.965 3.557 17.641 1 76.88 18 GLU B O 1
ATOM 2549 N N . ARG B 1 19 ? 6.555 2.293 15.953 1 83.69 19 ARG B N 1
ATOM 2550 C CA . ARG B 1 19 ? 6.316 3.391 15.023 1 83.69 19 ARG B CA 1
ATOM 2551 C C . ARG B 1 19 ? 4.824 3.602 14.789 1 83.69 19 ARG B C 1
ATOM 2553 O O . ARG B 1 19 ? 4.43 4.496 14.039 1 83.69 19 ARG B O 1
ATOM 2560 N N . LEU B 1 20 ? 4.055 2.785 15.398 1 88.69 20 LEU B N 1
ATOM 2561 C CA . LEU B 1 20 ? 2.611 2.76 15.203 1 88.69 20 LEU B CA 1
ATOM 2562 C C . LEU B 1 20 ? 1.899 2.332 16.484 1 88.69 20 LEU B C 1
ATOM 2564 O O . LEU B 1 20 ? 2.336 1.398 17.156 1 88.69 20 LEU B O 1
ATOM 2568 N N . VAL B 1 21 ? 0.887 3.143 16.875 1 88.94 21 VAL B N 1
ATOM 2569 C CA . VAL B 1 21 ? 0.075 2.803 18.047 1 88.94 21 VAL B CA 1
ATOM 2570 C C . VAL B 1 21 ? -1.398 3.061 17.734 1 88.94 21 VAL B C 1
ATOM 2572 O O . VAL B 1 21 ? -1.757 4.129 17.234 1 88.94 21 VAL B O 1
ATOM 2575 N N . MET B 1 22 ? -2.166 2.037 17.906 1 91.06 22 MET B N 1
ATOM 2576 C CA . MET B 1 22 ? -3.611 2.24 17.844 1 91.06 22 MET B CA 1
ATOM 2577 C C . MET B 1 22 ? -4.242 2.053 19.219 1 91.06 22 MET B C 1
ATOM 2579 O O . MET B 1 22 ? -3.873 1.137 19.953 1 91.06 22 MET B O 1
ATOM 2583 N N . MET B 1 23 ? -5.172 2.934 19.562 1 84.69 23 MET B N 1
ATOM 2584 C CA . MET B 1 23 ? -5.77 2.805 20.891 1 84.69 23 MET B CA 1
ATOM 2585 C C . MET B 1 23 ? -7.195 3.344 20.891 1 84.69 23 MET B C 1
ATOM 2587 O O . MET B 1 23 ? -7.418 4.531 20.656 1 84.69 23 MET B O 1
ATOM 2591 N N . PRO B 1 24 ? -8.195 2.389 21.031 1 82.75 24 PRO B N 1
ATOM 2592 C CA . PRO B 1 24 ? -9.484 2.936 21.469 1 82.75 24 PRO B CA 1
ATOM 2593 C C . PRO B 1 24 ? -9.414 3.568 22.859 1 82.75 24 PRO B C 1
ATOM 2595 O O . PRO B 1 24 ? -8.695 3.074 23.734 1 82.75 24 PRO B O 1
ATOM 2598 N N . TYR B 1 25 ? -10.031 4.754 23 1 83.62 25 TYR B N 1
ATOM 2599 C CA . TYR B 1 25 ? -9.844 5.48 24.25 1 83.62 25 TYR B CA 1
ATOM 2600 C C . TYR B 1 25 ? -11.094 6.289 24.594 1 83.62 25 TYR B C 1
ATOM 2602 O O . TYR B 1 25 ? -11.648 6.988 23.75 1 83.62 25 TYR B O 1
ATOM 2610 N N . ARG B 1 26 ? -11.531 6.078 25.859 1 85.5 26 ARG B N 1
ATOM 2611 C CA . ARG B 1 26 ? -12.516 7.02 26.375 1 85.5 26 ARG B CA 1
ATOM 2612 C C . ARG B 1 26 ? -11.852 8.32 26.812 1 85.5 26 ARG B C 1
ATOM 2614 O O . ARG B 1 26 ? -11.305 8.406 27.922 1 85.5 26 ARG B O 1
ATOM 2621 N N . GLN B 1 27 ? -11.922 9.32 26.016 1 89.56 27 GLN B N 1
ATOM 2622 C CA . GLN B 1 27 ? -11.18 10.562 26.188 1 89.56 27 GLN B CA 1
ATOM 2623 C C . GLN B 1 27 ? -11.922 11.539 27.094 1 89.56 27 GLN B C 1
ATOM 2625 O O . GLN B 1 27 ? -13.141 11.711 26.969 1 89.56 27 GLN B O 1
ATOM 2630 N N . THR B 1 28 ? -11.188 12.07 28 1 90.31 28 THR B N 1
ATOM 2631 C CA . THR B 1 28 ? -11.68 13.188 28.797 1 90.31 28 THR B CA 1
ATOM 2632 C C . THR B 1 28 ? -11.016 14.492 28.375 1 90.31 28 THR B C 1
ATOM 2634 O O . THR B 1 28 ? -10.195 14.508 27.453 1 90.31 28 THR B O 1
ATOM 2637 N N . ASP B 1 29 ? -11.43 15.555 29 1 93.69 29 ASP B N 1
ATOM 2638 C CA . ASP B 1 29 ? -10.797 16.828 28.688 1 93.69 29 ASP B CA 1
ATOM 2639 C C . ASP B 1 29 ? -9.273 16.734 28.781 1 93.69 29 ASP B C 1
ATOM 2641 O O . ASP B 1 29 ? -8.742 16.078 29.688 1 93.69 29 ASP B O 1
ATOM 2645 N N . MET B 1 30 ? -8.633 17.297 27.828 1 90.56 30 MET B N 1
ATOM 2646 C CA . MET B 1 30 ? -7.176 17.266 27.766 1 90.56 30 MET B CA 1
ATOM 2647 C C . MET B 1 30 ? -6.621 18.656 27.484 1 90.56 30 MET B C 1
ATOM 2649 O O . MET B 1 30 ? -7.062 19.328 26.547 1 90.56 30 MET B O 1
ATOM 2653 N N . GLU B 1 31 ? -5.664 19.062 28.25 1 89.94 31 GLU B N 1
ATOM 2654 C CA . GLU B 1 31 ? -5.035 20.375 28.109 1 89.94 31 GLU B CA 1
ATOM 2655 C C . GLU B 1 31 ? -4.234 20.469 26.812 1 89.94 31 GLU B C 1
ATOM 2657 O O . GLU B 1 31 ? -3.891 19.438 26.219 1 89.94 31 GLU B O 1
ATOM 2662 N N . SER B 1 32 ? -3.926 21.672 26.469 1 92 32 SER B N 1
ATOM 2663 C CA . SER B 1 32 ? -3.164 21.938 25.25 1 92 32 SER B CA 1
ATOM 2664 C C . SER B 1 32 ? -1.833 21.188 25.266 1 92 32 SER B C 1
ATOM 2666 O O . SER B 1 32 ? -1.129 21.188 26.266 1 92 32 SER B O 1
ATOM 2668 N N . HIS B 1 33 ? -1.586 20.484 24.141 1 89.69 33 HIS B N 1
ATOM 2669 C CA . HIS B 1 33 ? -0.342 19.734 24 1 89.69 33 HIS B CA 1
ATOM 2670 C C . HIS B 1 33 ? 0.02 19.562 22.531 1 89.69 33 HIS B C 1
ATOM 2672 O O . HIS B 1 33 ? -0.781 19.875 21.641 1 89.69 33 HIS B O 1
ATOM 2678 N N . THR B 1 34 ? 1.275 19.188 22.297 1 90.06 34 THR B N 1
ATOM 2679 C CA . THR B 1 34 ? 1.754 18.859 20.969 1 90.06 34 THR B CA 1
ATOM 2680 C C . THR B 1 34 ? 2.477 17.516 20.969 1 90.06 34 THR B C 1
ATOM 2682 O O . THR B 1 34 ? 2.59 16.875 22.016 1 90.06 34 THR B O 1
ATOM 2685 N N . HIS B 1 35 ? 2.748 17.016 19.766 1 88.56 35 HIS B N 1
ATOM 2686 C CA . HIS B 1 35 ? 3.449 15.742 19.688 1 88.56 35 HIS B CA 1
ATOM 2687 C C . HIS B 1 35 ? 4.289 15.648 18.406 1 88.56 35 HIS B C 1
ATOM 2689 O O . HIS B 1 35 ? 4.121 16.453 17.5 1 88.56 35 HIS B O 1
ATOM 2695 N N . ASP B 1 36 ? 5.25 14.633 18.438 1 87.12 36 ASP B N 1
ATOM 2696 C CA . ASP B 1 36 ? 6.184 14.43 17.344 1 87.12 36 ASP B CA 1
ATOM 2697 C C . ASP B 1 36 ? 5.777 13.234 16.484 1 87.12 36 ASP B C 1
ATOM 2699 O O . ASP B 1 36 ? 6.625 12.414 16.125 1 87.12 36 ASP B O 1
ATOM 2703 N N . PHE B 1 37 ? 4.586 13.102 16.266 1 88.81 37 PHE B N 1
ATOM 2704 C CA . PHE B 1 37 ? 4 12.055 15.43 1 88.81 37 PHE B CA 1
ATOM 2705 C C . PHE B 1 37 ? 2.711 12.539 14.781 1 88.81 37 PHE B C 1
ATOM 2707 O O . PHE B 1 37 ? 2.164 13.57 15.172 1 88.81 37 PHE B O 1
ATOM 2714 N N . PHE B 1 38 ? 2.271 11.812 13.773 1 90.12 38 PHE B N 1
ATOM 2715 C CA . PHE B 1 38 ? 0.938 12.039 13.234 1 90.12 38 PHE B CA 1
ATOM 2716 C C . PHE B 1 38 ? -0.122 11.352 14.086 1 90.12 38 PHE B C 1
ATOM 2718 O O . PHE B 1 38 ? 0.093 10.242 14.578 1 90.12 38 PHE B O 1
ATOM 2725 N N . GLU B 1 39 ? -1.199 12.039 14.234 1 92.88 39 GLU B N 1
ATOM 2726 C CA . GLU B 1 39 ? -2.322 11.469 14.969 1 92.88 39 GLU B CA 1
ATOM 2727 C C . GLU B 1 39 ? -3.615 11.562 14.164 1 92.88 39 GLU B C 1
ATOM 2729 O O . GLU B 1 39 ? -4.082 12.664 13.852 1 92.88 39 GLU B O 1
ATOM 2734 N N . LEU B 1 40 ? -4.121 10.422 13.758 1 94.06 40 LEU B N 1
ATOM 2735 C CA . LEU B 1 40 ? -5.453 10.32 13.164 1 94.06 40 LEU B CA 1
ATOM 2736 C C . LEU B 1 40 ? -6.484 9.945 14.219 1 94.06 40 LEU B C 1
ATOM 2738 O O . LEU B 1 40 ? -6.312 8.961 14.945 1 94.06 40 LEU B O 1
ATOM 2742 N N . VAL B 1 41 ? -7.531 10.75 14.344 1 95.44 41 VAL B N 1
ATOM 2743 C CA . VAL B 1 41 ? -8.539 10.547 15.375 1 95.44 41 VAL B CA 1
ATOM 2744 C C . VAL B 1 41 ? -9.906 10.328 14.727 1 95.44 41 VAL B C 1
ATOM 2746 O O . VAL B 1 41 ? -10.297 11.062 13.82 1 95.44 41 VAL B O 1
ATOM 2749 N N . TYR B 1 42 ? -10.609 9.312 15.156 1 97.25 42 TYR B N 1
ATOM 2750 C CA . TYR B 1 42 ? -11.984 9.062 14.75 1 97.25 42 TYR B CA 1
ATOM 2751 C C . TYR B 1 42 ? -12.914 9.055 15.953 1 97.25 42 TYR B C 1
ATOM 2753 O O . TYR B 1 42 ? -12.703 8.289 16.906 1 97.25 42 TYR B O 1
ATOM 2761 N N . VAL B 1 43 ? -13.977 9.82 15.945 1 97.5 43 VAL B N 1
ATOM 2762 C CA . VAL B 1 43 ? -14.938 9.906 17.047 1 97.5 43 VAL B CA 1
ATOM 2763 C C . VAL B 1 43 ? -15.984 8.805 16.906 1 97.5 43 VAL B C 1
ATOM 2765 O O . VAL B 1 43 ? -16.844 8.867 16.031 1 97.5 43 VAL B O 1
ATOM 2768 N N . VAL B 1 44 ? -15.93 7.941 17.812 1 96.19 44 VAL B N 1
ATOM 2769 C CA . VAL B 1 44 ? -16.828 6.789 17.781 1 96.19 44 VAL B CA 1
ATOM 2770 C C . VAL B 1 44 ? -18.141 7.137 18.453 1 96.19 44 VAL B C 1
ATOM 2772 O O . VAL B 1 44 ? -19.203 6.703 18.016 1 96.19 44 VAL B O 1
ATOM 2775 N N . LYS B 1 45 ? -18.062 7.855 19.484 1 95.88 45 LYS B N 1
ATOM 2776 C CA . LYS B 1 45 ? -19.234 8.211 20.297 1 95.88 45 LYS B CA 1
ATOM 2777 C C . LYS B 1 45 ? -18.984 9.492 21.078 1 95.88 45 LYS B C 1
ATOM 2779 O O . LYS B 1 45 ? -17.844 9.805 21.438 1 95.88 45 LYS B O 1
ATOM 2784 N N . GLY B 1 46 ? -20.109 10.234 21.312 1 96.44 46 GLY B N 1
ATOM 2785 C CA . GLY B 1 46 ? -20.062 11.383 22.219 1 96.44 46 GLY B CA 1
ATOM 2786 C C . GLY B 1 46 ? -19.672 12.664 21.516 1 96.44 46 GLY B C 1
ATOM 2787 O O . GLY B 1 46 ? -19.797 12.781 20.297 1 96.44 46 GLY B O 1
ATOM 2788 N N . THR B 1 47 ? -19.359 13.672 22.391 1 96.75 47 THR B N 1
ATOM 2789 C CA . THR B 1 47 ? -19.047 14.992 21.875 1 96.75 47 THR B CA 1
ATOM 2790 C C . THR B 1 47 ? -17.891 15.609 22.656 1 96.75 47 THR B C 1
ATOM 2792 O O . THR B 1 47 ? -17.594 15.188 23.781 1 96.75 47 THR B O 1
ATOM 2795 N N . ALA B 1 48 ? -17.219 16.547 22.031 1 97.12 48 ALA B N 1
ATOM 2796 C CA . ALA B 1 48 ? -16.203 17.391 22.656 1 97.12 48 ALA B CA 1
ATOM 2797 C C . ALA B 1 48 ? -15.906 18.625 21.812 1 97.12 48 ALA B C 1
ATOM 2799 O O . ALA B 1 48 ? -16.266 18.672 20.625 1 97.12 48 ALA B O 1
ATOM 2800 N N . VAL B 1 49 ? -15.359 19.609 22.484 1 96.06 49 VAL B N 1
ATOM 2801 C CA . VAL B 1 49 ? -14.805 20.75 21.766 1 96.06 49 VAL B CA 1
ATOM 2802 C C . VAL B 1 49 ? -13.312 20.531 21.516 1 96.06 49 VAL B C 1
ATOM 2804 O O . VAL B 1 49 ? -12.555 20.281 22.469 1 96.06 49 VAL B O 1
ATOM 2807 N N . HIS B 1 50 ? -12.969 20.531 20.328 1 94.56 50 HIS B N 1
ATOM 2808 C CA . HIS B 1 50 ? -11.57 20.391 19.922 1 94.56 50 HIS B CA 1
ATOM 2809 C C . HIS B 1 50 ? -10.977 21.75 19.531 1 94.56 50 HIS B C 1
ATOM 2811 O O . HIS B 1 50 ? -11.586 22.484 18.75 1 94.56 50 HIS B O 1
ATOM 2817 N N . THR B 1 51 ? -9.867 22.125 20.109 1 90.75 51 THR B N 1
ATOM 2818 C CA . THR B 1 51 ? -9.117 23.312 19.703 1 90.75 51 THR B CA 1
ATOM 2819 C C . THR B 1 51 ? -7.812 22.922 19.016 1 90.75 51 THR B C 1
ATOM 2821 O O . THR B 1 51 ? -6.984 22.219 19.609 1 90.75 51 THR B O 1
ATOM 2824 N N . LEU B 1 52 ? -7.715 23.266 17.812 1 87.56 52 LEU B N 1
ATOM 2825 C CA . LEU B 1 52 ? -6.508 23 17.031 1 87.56 52 LEU B CA 1
ATOM 2826 C C . LEU B 1 52 ? -5.91 24.297 16.5 1 87.56 52 LEU B C 1
ATOM 2828 O O . LEU B 1 52 ? -6.535 24.984 15.688 1 87.56 52 LEU B O 1
ATOM 2832 N N . ASN B 1 53 ? -4.711 24.562 16.844 1 80.31 53 ASN B N 1
ATOM 2833 C CA . ASN B 1 53 ? -4.027 25.797 16.469 1 80.31 53 ASN B CA 1
ATOM 2834 C C . ASN B 1 53 ? -4.934 27.016 16.625 1 80.31 53 ASN B C 1
ATOM 2836 O O . ASN B 1 53 ? -5.078 27.812 15.703 1 80.31 53 ASN B O 1
ATOM 2840 N N . SER B 1 54 ? -5.66 27.094 17.688 1 77.94 54 SER B N 1
ATOM 2841 C CA . SER B 1 54 ? -6.469 28.219 18.125 1 77.94 54 SER B CA 1
ATOM 2842 C C . SER B 1 54 ? -7.852 28.203 17.469 1 77.94 54 SER B C 1
ATOM 2844 O O . SER B 1 54 ? -8.688 29.062 17.75 1 77.94 54 SER B O 1
ATOM 2846 N N . ALA B 1 55 ? -8.008 27.312 16.531 1 82.31 55 ALA B N 1
ATOM 2847 C CA . ALA B 1 55 ? -9.344 27.141 15.969 1 82.31 55 ALA B CA 1
ATOM 2848 C C . ALA B 1 55 ? -10.156 26.125 16.766 1 82.31 55 ALA B C 1
ATOM 2850 O O . ALA B 1 55 ? -9.656 25.047 17.094 1 82.31 55 ALA B O 1
ATOM 2851 N N . GLU B 1 56 ? -11.352 26.562 17.094 1 88.81 56 GLU B N 1
ATOM 2852 C CA . GLU B 1 56 ? -12.211 25.688 17.875 1 88.81 56 GLU B CA 1
ATOM 2853 C C . GLU B 1 56 ? -13.305 25.062 17.016 1 88.81 56 GLU B C 1
ATOM 2855 O O . GLU B 1 56 ? -13.82 25.688 16.109 1 88.81 56 GLU B O 1
ATOM 2860 N N . GLY B 1 57 ? -13.609 23.766 17.297 1 91.25 57 GLY B N 1
ATOM 2861 C CA . GLY B 1 57 ? -14.688 23.062 16.625 1 91.25 57 GLY B CA 1
ATOM 2862 C C . GLY B 1 57 ? -15.305 21.969 17.484 1 91.25 57 GLY B C 1
ATOM 2863 O O . GLY B 1 57 ? -14.617 21.328 18.281 1 91.25 57 GLY B O 1
ATOM 2864 N N . MET B 1 58 ? -16.578 21.828 17.266 1 94 58 MET B N 1
ATOM 2865 C CA . MET B 1 58 ? -17.281 20.766 17.984 1 94 58 MET B CA 1
ATOM 2866 C C . MET B 1 58 ? -17.094 19.422 17.281 1 94 58 MET B C 1
ATOM 2868 O O . MET B 1 58 ? -17.219 19.344 16.047 1 94 58 MET B O 1
ATOM 2872 N N . LEU B 1 59 ? -16.844 18.406 18.062 1 96.38 59 LEU B N 1
ATOM 2873 C CA . LEU B 1 59 ? -16.719 17.047 17.547 1 96.38 59 LEU B CA 1
ATOM 2874 C C . LEU B 1 59 ? -17.938 16.219 17.906 1 96.38 59 LEU B C 1
ATOM 2876 O O . LEU B 1 59 ? -18.453 16.312 19.031 1 96.38 59 LEU B O 1
ATOM 2880 N N . THR B 1 60 ? -18.406 15.469 16.938 1 96.44 60 THR B N 1
ATOM 2881 C CA . THR B 1 60 ? -19.5 14.523 17.141 1 96.44 60 THR B CA 1
ATOM 2882 C C . THR B 1 60 ? -19.172 13.18 16.5 1 96.44 60 THR B C 1
ATOM 2884 O O . THR B 1 60 ? -18.188 13.055 15.773 1 96.44 60 THR B O 1
ATOM 2887 N N . GLU B 1 61 ? -20.031 12.227 16.812 1 96.38 61 GLU B N 1
ATOM 2888 C CA . GLU B 1 61 ? -19.844 10.883 16.266 1 96.38 61 GLU B CA 1
ATOM 2889 C C . GLU B 1 61 ? -19.703 10.906 14.758 1 96.38 61 GLU B C 1
ATOM 2891 O O . GLU B 1 61 ? -20.469 11.578 14.062 1 96.38 61 GLU B O 1
ATOM 2896 N N . GLY B 1 62 ? -18.672 10.234 14.297 1 96.19 62 GLY B N 1
ATOM 2897 C CA . GLY B 1 62 ? -18.453 10.164 12.859 1 96.19 62 GLY B CA 1
ATOM 2898 C C . GLY B 1 62 ? -17.438 11.188 12.367 1 96.19 62 GLY B C 1
ATOM 2899 O O . GLY B 1 62 ? -16.938 11.078 11.25 1 96.19 62 GLY B O 1
ATOM 2900 N N . ASP B 1 63 ? -17.109 12.133 13.195 1 96.12 63 ASP B N 1
ATOM 2901 C CA . ASP B 1 63 ? -16.062 13.086 12.836 1 96.12 63 ASP B CA 1
ATOM 2902 C C . ASP B 1 63 ? -14.672 12.445 12.922 1 96.12 63 ASP B C 1
ATOM 2904 O O . ASP B 1 63 ? -14.453 11.539 13.734 1 96.12 63 ASP B O 1
ATOM 2908 N N . TYR B 1 64 ? -13.789 12.883 12.078 1 95.06 64 TYR B N 1
ATOM 2909 C CA . TYR B 1 64 ? -12.398 12.461 12.172 1 95.06 64 TYR B CA 1
ATOM 2910 C C . TYR B 1 64 ? -11.453 13.547 11.664 1 95.06 64 TYR B C 1
ATOM 2912 O O . TYR B 1 64 ? -11.875 14.445 10.93 1 95.06 64 TYR B O 1
ATOM 2920 N N . PHE B 1 65 ? -10.242 13.516 12.117 1 91.69 65 PHE B N 1
ATOM 2921 C CA . PHE B 1 65 ? -9.266 14.539 11.766 1 91.69 65 PHE B CA 1
ATOM 2922 C C . PHE B 1 65 ? -7.844 14.008 11.961 1 91.69 65 PHE B C 1
ATOM 2924 O O . PHE B 1 65 ? -7.645 12.961 12.57 1 91.69 65 PHE B O 1
ATOM 2931 N N . ILE B 1 66 ? -6.945 14.758 11.367 1 90.56 66 ILE B N 1
ATOM 2932 C CA . ILE B 1 66 ? -5.531 14.406 11.453 1 90.56 66 ILE B CA 1
ATOM 2933 C C . ILE B 1 66 ? -4.75 15.57 12.062 1 90.56 66 ILE B C 1
ATOM 2935 O O . ILE B 1 66 ? -4.91 16.719 11.648 1 90.56 66 ILE B O 1
ATOM 2939 N N . VAL B 1 67 ? -3.98 15.273 13.086 1 89.5 67 VAL B N 1
ATOM 2940 C CA . VAL B 1 67 ? -3.125 16.266 13.719 1 89.5 67 VAL B CA 1
ATOM 2941 C C . VAL B 1 67 ? -1.682 16.078 13.266 1 89.5 67 VAL B C 1
ATOM 2943 O O . VAL B 1 67 ? -1.107 15.008 13.43 1 89.5 67 VAL B O 1
ATOM 2946 N N . ASP B 1 68 ? -1.079 17.109 12.766 1 85.25 68 ASP B N 1
ATOM 2947 C CA . ASP B 1 68 ? 0.285 17.094 12.25 1 85.25 68 ASP B CA 1
ATOM 2948 C C . ASP B 1 68 ? 1.306 17.156 13.383 1 85.25 68 ASP B C 1
ATOM 2950 O O . ASP B 1 68 ? 0.958 17.5 14.516 1 85.25 68 ASP B O 1
ATOM 2954 N N . TYR B 1 69 ? 2.543 16.844 12.945 1 81.25 69 TYR B N 1
ATOM 2955 C CA . TYR B 1 69 ? 3.664 17.094 13.844 1 81.25 69 TYR B CA 1
ATOM 2956 C C . TYR B 1 69 ? 3.654 18.547 14.336 1 81.25 69 TYR B C 1
ATOM 2958 O O . TYR B 1 69 ? 3.432 19.469 13.547 1 81.25 69 TYR B O 1
ATOM 2966 N N . GLY B 1 70 ? 3.783 18.672 15.602 1 82.25 70 GLY B N 1
ATOM 2967 C CA . GLY B 1 70 ? 4.016 20 16.141 1 82.25 70 GLY B CA 1
ATOM 2968 C C . GLY B 1 70 ? 2.742 20.797 16.312 1 82.25 70 GLY B C 1
ATOM 2969 O O . GLY B 1 70 ? 2.758 21.875 16.922 1 82.25 70 GLY B O 1
ATOM 2970 N N . SER B 1 71 ? 1.637 20.391 15.797 1 84.94 71 SER B N 1
ATOM 2971 C CA . SER B 1 71 ? 0.375 21.094 16 1 84.94 71 SER B CA 1
ATOM 2972 C C . SER B 1 71 ? -0.077 21.016 17.453 1 84.94 71 SER B C 1
ATOM 2974 O O . SER B 1 71 ? 0.073 19.969 18.094 1 84.94 71 SER B O 1
ATOM 2976 N N . VAL B 1 72 ? -0.564 22.125 17.906 1 88.56 72 VAL B N 1
ATOM 2977 C CA . VAL B 1 72 ? -1.05 22.188 19.281 1 88.56 72 VAL B CA 1
ATOM 2978 C C . VAL B 1 72 ? -2.566 22.016 19.297 1 88.56 72 VAL B C 1
ATOM 2980 O O . VAL B 1 72 ? -3.283 22.641 18.516 1 88.56 72 VAL B O 1
ATOM 2983 N N . HIS B 1 73 ? -3.002 21.047 20.188 1 91.81 73 HIS B N 1
ATOM 2984 C CA . HIS B 1 73 ? -4.445 20.859 20.25 1 91.81 73 HIS B CA 1
ATOM 2985 C C . HIS B 1 73 ? -4.883 20.438 21.656 1 91.81 73 HIS B C 1
ATOM 2987 O O . HIS B 1 73 ? -4.051 20.094 22.484 1 91.81 73 HIS B O 1
ATOM 2993 N N . SER B 1 74 ? -6.16 20.562 21.938 1 93.19 74 SER B N 1
ATOM 2994 C CA . SER B 1 74 ? -6.766 20.219 23.219 1 93.19 74 SER B CA 1
ATOM 2995 C C . SER B 1 74 ? -8.211 19.766 23.047 1 93.19 74 SER B C 1
ATOM 2997 O O . SER B 1 74 ? -8.797 19.953 21.969 1 93.19 74 SER B O 1
ATOM 2999 N N . TYR B 1 75 ? -8.719 19.094 24.062 1 94.69 75 TYR B N 1
ATOM 3000 C CA . TYR B 1 75 ? -10.125 18.734 24.156 1 94.69 75 TYR B CA 1
ATOM 3001 C C . TYR B 1 75 ? -10.766 19.359 25.391 1 94.69 75 TYR B C 1
ATOM 3003 O O . TYR B 1 75 ? -10.188 19.344 26.469 1 94.69 75 TYR B O 1
ATOM 3011 N N . SER B 1 76 ? -11.891 19.922 25.219 1 95.75 76 SER B N 1
ATOM 3012 C CA . SER B 1 76 ? -12.664 20.438 26.344 1 95.75 76 SER B CA 1
ATOM 3013 C C . SER B 1 76 ? -14.148 20.109 26.188 1 95.75 76 SER B C 1
ATOM 3015 O O . SER B 1 76 ? -14.602 19.734 25.109 1 95.75 76 SER B O 1
ATOM 3017 N N . ARG B 1 77 ? -14.945 20.016 27.375 1 96.31 77 ARG B N 1
ATOM 3018 C CA . ARG B 1 77 ? -16.391 19.766 27.422 1 96.31 77 ARG B CA 1
ATOM 3019 C C . ARG B 1 77 ? -16.703 18.391 26.859 1 96.31 77 ARG B C 1
ATOM 3021 O O . ARG B 1 77 ? -17.594 18.25 26.016 1 96.31 77 ARG B O 1
ATOM 3028 N N . SER B 1 78 ? -15.914 17.484 27.281 1 95.5 78 SER B N 1
ATOM 3029 C CA . SER B 1 78 ? -16.109 16.125 26.812 1 95.5 78 SER B CA 1
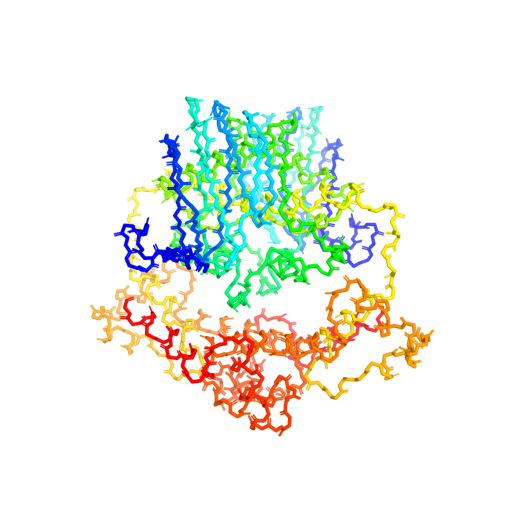ATOM 3030 C C . SER B 1 78 ? -17.312 15.461 27.484 1 95.5 78 SER B C 1
ATOM 3032 O O . SER B 1 78 ? -17.484 15.578 28.688 1 95.5 78 SER B O 1
ATOM 3034 N N . SER B 1 79 ? -18.141 14.844 26.672 1 96.56 79 SER B N 1
ATOM 3035 C CA . SER B 1 79 ? -19.297 14.078 27.156 1 96.56 79 SER B CA 1
ATOM 3036 C C . SER B 1 79 ? -19.359 12.711 26.469 1 96.56 79 SER B C 1
ATOM 3038 O O . SER B 1 79 ? -19.641 12.617 25.281 1 96.56 79 SER B O 1
ATOM 3040 N N . ASP B 1 80 ? -19.203 11.578 27.219 1 95.75 80 ASP B N 1
ATOM 3041 C CA . ASP B 1 80 ? -19.172 10.219 26.703 1 95.75 80 ASP B CA 1
ATOM 3042 C C . ASP B 1 80 ? -18.344 10.133 25.422 1 95.75 80 ASP B C 1
ATOM 3044 O O . ASP B 1 80 ? -18.797 9.586 24.422 1 95.75 80 ASP B O 1
ATOM 3048 N N . PHE B 1 81 ? -17.234 10.773 25.453 1 94.94 81 PHE B N 1
ATOM 3049 C CA . PHE B 1 81 ? -16.359 11.016 24.312 1 94.94 81 PHE B CA 1
ATOM 3050 C C . PHE B 1 81 ? -15.391 9.867 24.109 1 94.94 81 PHE B C 1
ATOM 3052 O O . PHE B 1 81 ? -14.383 9.766 24.812 1 94.94 81 PHE B O 1
ATOM 3059 N N . THR B 1 82 ? -15.773 8.977 23.109 1 95.38 82 THR B N 1
ATOM 3060 C CA . THR B 1 82 ? -14.938 7.824 22.797 1 95.38 82 THR B CA 1
ATOM 3061 C C . THR B 1 82 ? -14.312 7.977 21.422 1 95.38 82 THR B C 1
ATOM 3063 O O . THR B 1 82 ? -15 8.281 20.438 1 95.38 82 THR B O 1
ATOM 3066 N N . LEU B 1 83 ? -12.961 7.758 21.391 1 95.5 83 LEU B N 1
ATOM 3067 C CA . LEU B 1 83 ? -12.195 7.941 20.172 1 95.5 83 LEU B CA 1
ATOM 3068 C C . LEU B 1 83 ? -11.414 6.676 19.812 1 95.5 83 LEU B C 1
ATOM 3070 O O . LEU B 1 83 ? -11.195 5.82 20.688 1 95.5 83 LEU B O 1
ATOM 3074 N N . ILE B 1 84 ? -11.133 6.512 18.547 1 95.38 84 ILE B N 1
ATOM 3075 C CA . ILE B 1 84 ? -10.031 5.66 18.125 1 95.38 84 ILE B CA 1
ATOM 3076 C C . ILE B 1 84 ? -8.875 6.527 17.609 1 95.38 84 ILE B C 1
ATOM 3078 O O . ILE B 1 84 ? -9.047 7.312 16.672 1 95.38 84 ILE B O 1
ATOM 3082 N N . ASN B 1 85 ? -7.715 6.398 18.281 1 93.94 85 ASN B N 1
ATOM 3083 C CA . ASN B 1 85 ? -6.516 7.121 17.875 1 93.94 85 ASN B CA 1
ATOM 3084 C C . ASN B 1 85 ? -5.555 6.223 17.094 1 93.94 85 ASN B C 1
ATOM 3086 O O . ASN B 1 85 ? -5.277 5.098 17.516 1 93.94 85 ASN B O 1
ATOM 3090 N N . CYS B 1 86 ? -5.145 6.695 16.031 1 94.94 86 CYS B N 1
ATOM 3091 C CA . CYS B 1 86 ? -4.047 6.086 15.297 1 94.94 86 CYS B CA 1
ATOM 3092 C C . CYS B 1 86 ? -2.834 7.004 15.266 1 94.94 86 CYS B C 1
ATOM 3094 O O . CYS B 1 86 ? -2.826 8.008 14.555 1 94.94 86 CYS B O 1
ATOM 3096 N N . ILE B 1 87 ? -1.857 6.641 16.016 1 92.88 87 ILE B N 1
ATOM 3097 C CA . ILE B 1 87 ? -0.61 7.391 16.109 1 92.88 87 ILE B CA 1
ATOM 3098 C C . ILE B 1 87 ? 0.472 6.695 15.289 1 92.88 87 ILE B C 1
ATOM 3100 O O . ILE B 1 87 ? 0.704 5.492 15.453 1 92.88 87 ILE B O 1
ATOM 3104 N N . PHE B 1 88 ? 1.113 7.457 14.414 1 91.25 88 PHE B N 1
ATOM 3105 C CA . PHE B 1 88 ? 2.092 6.777 13.57 1 91.25 88 PHE B CA 1
ATOM 3106 C C . PHE B 1 88 ? 3.186 7.746 13.133 1 91.25 88 PHE B C 1
ATOM 3108 O O . PHE B 1 88 ? 2.961 8.953 13.055 1 91.25 88 PHE B O 1
ATOM 3115 N N . LEU B 1 89 ? 4.34 7.156 12.891 1 85.56 89 LEU B N 1
ATOM 3116 C CA . LEU B 1 89 ? 5.426 7.887 12.25 1 85.56 89 LEU B CA 1
ATOM 3117 C C . LEU B 1 89 ? 5.332 7.773 10.727 1 85.56 89 LEU B C 1
ATOM 3119 O O . LEU B 1 89 ? 4.754 6.816 10.211 1 85.56 89 LEU B O 1
ATOM 3123 N N . PRO B 1 90 ? 5.875 8.75 10 1 80 90 PRO B N 1
ATOM 3124 C CA . PRO B 1 90 ? 5.738 8.75 8.539 1 80 90 PRO B CA 1
ATOM 3125 C C . PRO B 1 90 ? 6.336 7.5 7.895 1 80 90 PRO B C 1
ATOM 3127 O O . PRO B 1 90 ? 5.879 7.07 6.832 1 80 90 PRO B O 1
ATOM 3130 N N . GLU B 1 91 ? 7.238 6.871 8.547 1 75.69 91 GLU B N 1
ATOM 3131 C CA . GLU B 1 91 ? 7.922 5.699 8.008 1 75.69 91 GLU B CA 1
ATOM 3132 C C . GLU B 1 91 ? 6.98 4.504 7.906 1 75.69 91 GLU B C 1
ATOM 3134 O O . GLU B 1 91 ? 7.258 3.545 7.184 1 75.69 91 GLU B O 1
ATOM 3139 N N . VAL B 1 92 ? 5.891 4.543 8.656 1 81.38 92 VAL B N 1
ATOM 3140 C CA . VAL B 1 92 ? 4.883 3.49 8.57 1 81.38 92 VAL B CA 1
ATOM 3141 C C . VAL B 1 92 ? 4.277 3.465 7.172 1 81.38 92 VAL B C 1
ATOM 3143 O O . VAL B 1 92 ? 3.93 2.398 6.656 1 81.38 92 VAL B O 1
ATOM 3146 N N . ILE B 1 93 ? 4.215 4.613 6.562 1 81.75 93 ILE B N 1
ATOM 3147 C CA . ILE B 1 93 ? 3.689 4.715 5.203 1 81.75 93 ILE B CA 1
ATOM 3148 C C . ILE B 1 93 ? 4.77 4.309 4.203 1 81.75 93 ILE B C 1
ATOM 3150 O O . ILE B 1 93 ? 4.527 3.479 3.324 1 81.75 93 ILE B O 1
ATOM 3154 N N . ASP B 1 94 ? 5.832 4.91 4.363 1 70.19 94 ASP B N 1
ATOM 3155 C CA . ASP B 1 94 ? 6.984 4.633 3.512 1 70.19 94 ASP B CA 1
ATOM 3156 C C . ASP B 1 94 ? 8.281 5.098 4.18 1 70.19 94 ASP B C 1
ATOM 3158 O O . ASP B 1 94 ? 8.32 6.164 4.789 1 70.19 94 ASP B O 1
ATOM 3162 N N . GLU B 1 95 ? 9.188 4.273 4.094 1 62.12 95 GLU B N 1
ATOM 3163 C CA . GLU B 1 95 ? 10.461 4.566 4.742 1 62.12 95 GLU B CA 1
ATOM 3164 C C . GLU B 1 95 ? 11.07 5.863 4.207 1 62.12 95 GLU B C 1
ATOM 3166 O O . GLU B 1 95 ? 11.781 6.566 4.926 1 62.12 95 GLU B O 1
ATOM 3171 N N . THR B 1 96 ? 10.703 6.148 2.979 1 54.72 96 THR B N 1
ATOM 3172 C CA . THR B 1 96 ? 11.273 7.332 2.344 1 54.72 96 THR B CA 1
ATOM 3173 C C . THR B 1 96 ? 10.633 8.602 2.891 1 54.72 96 THR B C 1
ATOM 3175 O O . THR B 1 96 ? 11.102 9.711 2.621 1 54.72 96 THR B O 1
ATOM 3178 N N . LEU B 1 97 ? 9.656 8.406 3.676 1 64.62 97 LEU B N 1
ATOM 3179 C CA . LEU B 1 97 ? 8.922 9.578 4.145 1 64.62 97 LEU B CA 1
ATOM 3180 C C . LEU B 1 97 ? 9.414 10.008 5.523 1 64.62 97 LEU B C 1
ATOM 3182 O O . LEU B 1 97 ? 8.789 10.852 6.172 1 64.62 97 LEU B O 1
ATOM 3186 N N . THR B 1 98 ? 10.625 9.406 5.695 1 64.69 98 THR B N 1
ATOM 3187 C CA . THR B 1 98 ? 11.219 9.789 6.969 1 64.69 98 THR B CA 1
ATOM 3188 C C . THR B 1 98 ? 11.445 11.297 7.027 1 64.69 98 THR B C 1
ATOM 3190 O O . THR B 1 98 ? 11.992 11.883 6.09 1 64.69 98 THR B O 1
ATOM 3193 N N . GLY B 1 99 ? 10.875 12 7.898 1 65.25 99 GLY B N 1
ATOM 3194 C CA . GLY B 1 99 ? 11.078 13.438 8.016 1 65.25 99 GLY B CA 1
ATOM 3195 C C . GLY B 1 99 ? 9.828 14.242 7.738 1 65.25 99 GLY B C 1
ATOM 3196 O O . GLY B 1 99 ? 9.758 15.43 8.062 1 65.25 99 GLY B O 1
ATOM 3197 N N . CYS B 1 100 ? 8.961 13.625 7.043 1 67.38 100 CYS B N 1
ATOM 3198 C CA . CYS B 1 100 ? 7.695 14.305 6.816 1 67.38 100 CYS B CA 1
ATOM 3199 C C . CYS B 1 100 ? 7.031 14.672 8.141 1 67.38 100 CYS B C 1
ATOM 3201 O O . CYS B 1 100 ? 7.039 13.883 9.086 1 67.38 100 CYS B O 1
ATOM 3203 N N . ARG B 1 101 ? 6.551 15.898 8.148 1 77.25 101 ARG B N 1
ATOM 3204 C CA . ARG B 1 101 ? 5.984 16.359 9.406 1 77.25 101 ARG B CA 1
ATOM 3205 C C . ARG B 1 101 ? 4.586 16.938 9.211 1 77.25 101 ARG B C 1
ATOM 3207 O O . ARG B 1 101 ? 3.949 17.391 10.164 1 77.25 101 ARG B O 1
ATOM 3214 N N . SER B 1 102 ? 4.102 16.891 7.918 1 76.19 102 SER B N 1
ATOM 3215 C CA . SER B 1 102 ? 2.76 17.375 7.625 1 76.19 102 SER B CA 1
ATOM 3216 C C . SER B 1 102 ? 1.995 16.406 6.734 1 76.19 102 SER B C 1
ATOM 3218 O O . SER B 1 102 ? 2.598 15.672 5.949 1 76.19 102 SER B O 1
ATOM 3220 N N . LEU B 1 103 ? 0.692 16.5 6.922 1 74.31 103 LEU B N 1
ATOM 3221 C CA . LEU B 1 103 ? -0.163 15.648 6.094 1 74.31 103 LEU B CA 1
ATOM 3222 C C . LEU B 1 103 ? 0.067 15.93 4.613 1 74.31 103 LEU B C 1
ATOM 3224 O O . LEU B 1 103 ? 0.067 15.008 3.795 1 74.31 103 LEU B O 1
ATOM 3228 N N . ASP B 1 104 ? 0.206 17.156 4.348 1 69.31 104 ASP B N 1
ATOM 3229 C CA . ASP B 1 104 ? 0.456 17.531 2.961 1 69.31 104 ASP B CA 1
ATOM 3230 C C . ASP B 1 104 ? 1.705 16.828 2.422 1 69.31 104 ASP B C 1
ATOM 3232 O O . ASP B 1 104 ? 1.688 16.281 1.321 1 69.31 104 ASP B O 1
ATOM 3236 N N . GLU B 1 105 ? 2.686 16.859 3.244 1 66 105 GLU B N 1
ATOM 3237 C CA . GLU B 1 105 ? 3.926 16.188 2.854 1 66 105 GLU B CA 1
ATOM 3238 C C . GLU B 1 105 ? 3.73 14.688 2.738 1 66 105 GLU B C 1
ATOM 3240 O O . GLU B 1 105 ? 4.262 14.055 1.823 1 66 105 GLU B O 1
ATOM 3245 N N . LEU B 1 106 ? 3.059 14.188 3.609 1 71.75 106 LEU B N 1
ATOM 3246 C CA . LEU B 1 106 ? 2.797 12.75 3.623 1 71.75 106 LEU B CA 1
ATOM 3247 C C . LEU B 1 106 ? 2.039 12.32 2.371 1 71.75 106 LEU B C 1
ATOM 3249 O O . LEU B 1 106 ? 2.424 11.359 1.707 1 71.75 106 LEU B O 1
ATOM 3253 N N . LEU B 1 107 ? 1.023 13.023 2.088 1 68.44 107 LEU B N 1
ATOM 3254 C CA . LEU B 1 107 ? 0.185 12.695 0.939 1 68.44 107 LEU B CA 1
ATOM 3255 C C . LEU B 1 107 ? 0.959 12.867 -0.364 1 68.44 107 LEU B C 1
ATOM 3257 O O . LEU B 1 107 ? 0.814 12.07 -1.288 1 68.44 107 LEU B O 1
ATOM 3261 N N . HIS B 1 108 ? 1.628 13.906 -0.299 1 61.22 108 HIS B N 1
ATOM 3262 C CA . HIS B 1 108 ? 2.479 14.125 -1.464 1 61.22 108 HIS B CA 1
ATOM 3263 C C . HIS B 1 108 ? 3.432 12.953 -1.675 1 61.22 108 HIS B C 1
ATOM 3265 O O . HIS B 1 108 ? 3.637 12.508 -2.807 1 61.22 108 HIS B O 1
ATOM 3271 N N . GLY B 1 109 ? 3.945 12.57 -0.648 1 58.09 109 GLY B N 1
ATOM 3272 C CA . GLY B 1 109 ? 4.855 11.445 -0.722 1 58.09 109 GLY B CA 1
ATOM 3273 C C . GLY B 1 109 ? 4.176 10.156 -1.144 1 58.09 109 GLY B C 1
ATOM 3274 O O . GLY B 1 109 ? 4.727 9.383 -1.937 1 58.09 109 GLY B O 1
ATOM 3275 N N . CYS B 1 110 ? 3.096 9.938 -0.593 1 60.88 110 CYS B N 1
ATOM 3276 C CA . CYS B 1 110 ? 2.34 8.727 -0.896 1 60.88 110 CYS B CA 1
ATOM 3277 C C . CYS B 1 110 ? 1.862 8.727 -2.344 1 60.88 110 CYS B C 1
ATOM 3279 O O . CYS B 1 110 ? 1.791 7.676 -2.98 1 60.88 110 CYS B O 1
ATOM 3281 N N . LEU B 1 111 ? 1.507 9.93 -2.668 1 53.41 111 LEU B N 1
ATOM 3282 C CA . LEU B 1 111 ? 0.896 10.055 -3.986 1 53.41 111 LEU B CA 1
ATOM 3283 C C . LEU B 1 111 ? 1.958 10.258 -5.062 1 53.41 111 LEU B C 1
ATOM 3285 O O . LEU B 1 111 ? 1.725 9.969 -6.234 1 53.41 111 LEU B O 1
ATOM 3289 N N . ILE B 1 112 ? 2.955 10.961 -4.531 1 45.72 112 ILE B N 1
ATOM 3290 C CA . ILE B 1 112 ? 3.98 11.266 -5.52 1 45.72 112 ILE B CA 1
ATOM 3291 C C . ILE B 1 112 ? 4.441 9.977 -6.199 1 45.72 112 ILE B C 1
ATOM 3293 O O . ILE B 1 112 ? 4.773 9.977 -7.387 1 45.72 112 ILE B O 1
ATOM 3297 N N . ARG B 1 113 ? 4.637 9.047 -5.258 1 43.28 113 ARG B N 1
ATOM 3298 C CA . ARG B 1 113 ? 5.062 7.828 -5.938 1 43.28 113 ARG B CA 1
ATOM 3299 C C . ARG B 1 113 ? 4.152 7.512 -7.121 1 43.28 113 ARG B C 1
ATOM 3301 O O . ARG B 1 113 ? 4.555 6.816 -8.055 1 43.28 113 ARG B O 1
ATOM 3308 N N . TYR B 1 114 ? 2.896 7.902 -6.852 1 39.34 114 TYR B N 1
ATOM 3309 C CA . TYR B 1 114 ? 1.953 7.824 -7.957 1 39.34 114 TYR B CA 1
ATOM 3310 C C . TYR B 1 114 ? 1.491 9.211 -8.383 1 39.34 114 TYR B C 1
ATOM 3312 O O . TYR B 1 114 ? 1.142 10.039 -7.535 1 39.34 114 TYR B O 1
ATOM 3320 N N . TYR B 1 115 ? 2.287 9.805 -9.25 1 36.41 115 TYR B N 1
ATOM 3321 C CA . TYR B 1 115 ? 2.32 11.164 -9.781 1 36.41 115 TYR B CA 1
ATOM 3322 C C . TYR B 1 115 ? 0.959 11.836 -9.648 1 36.41 115 TYR B C 1
ATOM 3324 O O . TYR B 1 115 ? 0.418 12.359 -10.633 1 36.41 115 TYR B O 1
ATOM 3332 N N . THR B 1 116 ? 0.071 11.219 -8.859 1 37.19 116 THR B N 1
ATOM 3333 C CA . THR B 1 116 ? -1.157 11.977 -9.055 1 37.19 116 THR B CA 1
ATOM 3334 C C . THR B 1 116 ? -1.063 13.344 -8.375 1 37.19 116 THR B C 1
ATOM 3336 O O . THR B 1 116 ? -0.407 13.484 -7.344 1 37.19 116 THR B O 1
ATOM 3339 N N . SER B 1 117 ? -1.195 14.453 -9.133 1 35.81 117 SER B N 1
ATOM 3340 C CA . SER B 1 117 ? -1.26 15.883 -8.836 1 35.81 117 SER B CA 1
ATOM 3341 C C . SER B 1 117 ? -2.074 16.141 -7.574 1 35.81 117 SER B C 1
ATOM 3343 O O . SER B 1 117 ? -3.25 15.789 -7.504 1 35.81 117 SER B O 1
ATOM 3345 N N . ILE B 1 118 ? -1.7 15.867 -6.422 1 44.03 118 ILE B N 1
ATOM 3346 C CA . ILE B 1 118 ? -2.543 16.234 -5.293 1 44.03 118 ILE B CA 1
ATOM 3347 C C . ILE B 1 118 ? -2.752 17.75 -5.281 1 44.03 118 ILE B C 1
ATOM 3349 O O . ILE B 1 118 ? -1.804 18.516 -5.086 1 44.03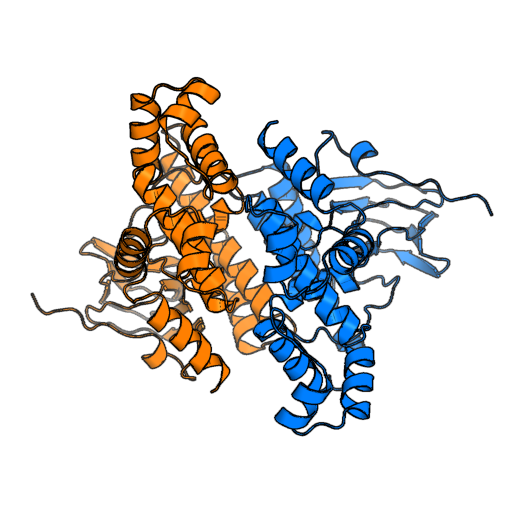 118 ILE B O 1
ATOM 3353 N N . PRO B 1 119 ? -3.756 18.141 -5.887 1 38.84 119 PRO B N 1
ATOM 3354 C CA . PRO B 1 119 ? -4.082 19.578 -5.805 1 38.84 119 PRO B CA 1
ATOM 3355 C C . PRO B 1 119 ? -4.473 20.016 -4.398 1 38.84 119 PRO B C 1
ATOM 3357 O O . PRO B 1 119 ? -5.23 19.312 -3.717 1 38.84 119 PRO B O 1
ATOM 3360 N N . GLY B 1 120 ? -3.725 20.953 -3.877 1 44.47 120 GLY B N 1
ATOM 3361 C CA . GLY B 1 120 ? -4.184 21.891 -2.861 1 44.47 120 GLY B CA 1
ATOM 3362 C C . GLY B 1 120 ? -3.785 21.484 -1.454 1 44.47 120 GLY B C 1
ATOM 3363 O O . GLY B 1 120 ? -3.469 20.328 -1.203 1 44.47 120 GLY B O 1
ATOM 3364 N N . GLU B 1 121 ? -3.277 22.438 -0.723 1 46.97 121 GLU B N 1
ATOM 3365 C CA . GLU B 1 121 ? -2.979 22.281 0.699 1 46.97 121 GLU B CA 1
ATOM 3366 C C . GLU B 1 121 ? -4.211 21.844 1.479 1 46.97 121 GLU B C 1
ATOM 3368 O O . GLU B 1 121 ? -5.309 22.375 1.275 1 46.97 121 GLU B O 1
ATOM 3373 N N . THR B 1 122 ? -4.258 20.672 1.839 1 49.59 122 THR B N 1
ATOM 3374 C CA . THR B 1 122 ? -5.297 20.312 2.803 1 49.59 122 THR B CA 1
ATOM 3375 C C . THR B 1 122 ? -5.328 21.328 3.947 1 49.59 122 THR B C 1
ATOM 3377 O O . THR B 1 122 ? -4.285 21.703 4.484 1 49.59 122 THR B O 1
ATOM 3380 N N . PRO B 1 123 ? -6.441 22.062 3.994 1 45.78 123 PRO B N 1
ATOM 3381 C CA . PRO B 1 123 ? -6.441 23 5.117 1 45.78 123 PRO B CA 1
ATOM 3382 C C . PRO B 1 123 ? -5.973 22.359 6.422 1 45.78 123 PRO B C 1
ATOM 3384 O O . PRO B 1 123 ? -6.398 21.25 6.754 1 45.78 123 PRO B O 1
ATOM 3387 N N . VAL B 1 124 ? -4.969 22.953 6.988 1 48.41 124 VAL B N 1
ATOM 3388 C CA . VAL B 1 124 ? -4.461 22.766 8.344 1 48.41 124 VAL B CA 1
ATOM 3389 C C . VAL B 1 124 ? -5.609 22.875 9.344 1 48.41 124 VAL B C 1
ATOM 3391 O O . VAL B 1 124 ? -6.465 23.75 9.219 1 48.41 124 VAL B O 1
ATOM 3394 N N . ASP B 1 125 ? -6.16 21.781 9.883 1 59.41 125 ASP B N 1
ATOM 3395 C CA . ASP B 1 125 ? -7.094 21.891 11 1 59.41 125 ASP B CA 1
ATOM 3396 C C . ASP B 1 125 ? -8.508 21.5 10.57 1 59.41 125 ASP B C 1
ATOM 3398 O O . ASP B 1 125 ? -9.477 22.141 10.977 1 59.41 125 ASP B O 1
ATOM 3402 N N . ARG B 1 126 ? -8.586 20.656 9.727 1 76.38 126 ARG B N 1
ATOM 3403 C CA . ARG B 1 126 ? -9.898 20.312 9.203 1 76.38 126 ARG B CA 1
ATOM 3404 C C . ARG B 1 126 ? -10.43 19.031 9.844 1 76.38 126 ARG B C 1
ATOM 3406 O O . ARG B 1 126 ? -9.688 18.078 10.062 1 76.38 126 ARG B O 1
ATOM 3413 N N . ILE B 1 127 ? -11.688 19.312 10.359 1 87.38 127 ILE B N 1
ATOM 3414 C CA . ILE B 1 127 ? -12.477 18.172 10.828 1 87.38 127 ILE B CA 1
ATOM 3415 C C . ILE B 1 127 ? -13.32 17.625 9.688 1 87.38 127 ILE B C 1
ATOM 3417 O O . ILE B 1 127 ? -14.016 18.375 9 1 87.38 127 ILE B O 1
ATOM 3421 N N . PHE B 1 128 ? -13.172 16.391 9.438 1 89.75 128 PHE B N 1
ATOM 3422 C CA . PHE B 1 128 ? -13.953 15.711 8.414 1 89.75 128 PHE B CA 1
ATOM 3423 C C . PHE B 1 128 ? -15.078 14.891 9.039 1 89.75 128 PHE B C 1
ATOM 3425 O O . PHE B 1 128 ? -15.047 14.609 10.242 1 89.75 128 PHE B O 1
ATOM 3432 N N . HIS B 1 129 ? -16.078 14.625 8.172 1 93.44 129 HIS B N 1
ATOM 3433 C CA . HIS B 1 129 ? -17.172 13.773 8.633 1 93.44 129 HIS B CA 1
ATOM 3434 C C . HIS B 1 129 ? -17.297 12.531 7.758 1 93.44 129 HIS B C 1
ATOM 3436 O O . HIS B 1 129 ? -17.266 12.625 6.527 1 93.44 129 HIS B O 1
ATOM 3442 N N . ASP B 1 130 ? -17.375 11.43 8.391 1 95.06 130 ASP B N 1
ATOM 3443 C CA . ASP B 1 130 ? -17.531 10.148 7.723 1 95.06 130 ASP B CA 1
ATOM 3444 C C . ASP B 1 130 ? -18.984 9.914 7.312 1 95.06 130 ASP B C 1
ATOM 3446 O O . ASP B 1 130 ? -19.719 9.227 8.016 1 95.06 130 ASP B O 1
ATOM 3450 N N . GLU B 1 131 ? -19.359 10.312 6.148 1 89.12 131 GLU B N 1
ATOM 3451 C CA . GLU B 1 131 ? -20.734 10.336 5.703 1 89.12 131 GLU B CA 1
ATOM 3452 C C . GLU B 1 131 ? -21.25 8.922 5.406 1 89.12 131 GLU B C 1
ATOM 3454 O O . GLU B 1 131 ? -22.406 8.602 5.688 1 89.12 131 GLU B O 1
ATOM 3459 N N . ASN B 1 132 ? -20.438 8.117 4.84 1 89.56 132 ASN B N 1
ATOM 3460 C CA . ASN B 1 132 ? -20.938 6.832 4.344 1 89.56 132 ASN B CA 1
ATOM 3461 C C . ASN B 1 132 ? -20.328 5.664 5.125 1 89.56 132 ASN B C 1
ATOM 3463 O O . ASN B 1 132 ? -20.516 4.504 4.754 1 89.56 132 ASN B O 1
ATOM 3467 N N . GLY B 1 133 ? -19.625 5.953 6.156 1 93.12 133 GLY B N 1
ATOM 3468 C CA . GLY B 1 133 ? -19.094 4.906 7.02 1 93.12 133 GLY B CA 1
ATOM 3469 C C . GLY B 1 133 ? -17.828 4.27 6.477 1 93.12 133 GLY B C 1
ATOM 3470 O O . GLY B 1 133 ? -17.297 3.322 7.066 1 93.12 133 GLY B O 1
ATOM 3471 N N . ARG B 1 134 ? -17.375 4.742 5.395 1 93.62 134 ARG B N 1
ATOM 3472 C CA . ARG B 1 134 ? -16.219 4.156 4.75 1 93.62 134 ARG B CA 1
ATOM 3473 C C . ARG B 1 134 ? -14.961 4.344 5.605 1 93.62 134 ARG B C 1
ATOM 3475 O O . ARG B 1 134 ? -14.141 3.434 5.723 1 93.62 134 ARG B O 1
ATOM 3482 N N . ILE B 1 135 ? -14.859 5.465 6.18 1 95.75 135 ILE B N 1
ATOM 3483 C CA . ILE B 1 135 ? -13.703 5.742 7.027 1 95.75 135 ILE B CA 1
ATOM 3484 C C . ILE B 1 135 ? -13.75 4.863 8.273 1 95.75 135 ILE B C 1
ATOM 3486 O O . ILE B 1 135 ? -12.727 4.32 8.695 1 95.75 135 ILE B O 1
ATOM 3490 N N . LYS B 1 136 ? -14.906 4.746 8.812 1 95.69 136 LYS B N 1
ATOM 3491 C CA . LYS B 1 136 ? -15.086 3.875 9.969 1 95.69 136 LYS B CA 1
ATOM 3492 C C . LYS B 1 136 ? -14.656 2.445 9.656 1 95.69 136 LYS B C 1
ATOM 3494 O O . LYS B 1 136 ? -13.984 1.804 10.461 1 95.69 136 LYS B O 1
ATOM 3499 N N . GLN B 1 137 ? -15.039 1.999 8.539 1 94.62 137 GLN B N 1
ATOM 3500 C CA . GLN B 1 137 ? -14.68 0.645 8.125 1 94.62 137 GLN B CA 1
ATOM 3501 C C . GLN B 1 137 ? -13.172 0.476 8.031 1 94.62 137 GLN B C 1
ATOM 3503 O O . GLN B 1 137 ? -12.625 -0.539 8.469 1 94.62 137 GLN B O 1
ATOM 3508 N N . LEU B 1 138 ? -12.547 1.431 7.461 1 96.31 138 LEU B N 1
ATOM 3509 C CA . LEU B 1 138 ? -11.094 1.387 7.328 1 96.31 138 LEU B CA 1
ATOM 3510 C C . LEU B 1 138 ? -10.43 1.401 8.695 1 96.31 138 LEU B C 1
ATOM 3512 O O . LEU B 1 138 ? -9.555 0.574 8.977 1 96.31 138 LEU B O 1
ATOM 3516 N N . ILE B 1 139 ? -10.859 2.271 9.578 1 96 139 ILE B N 1
ATOM 3517 C CA . ILE B 1 139 ? -10.234 2.426 10.891 1 96 139 ILE B CA 1
ATOM 3518 C C . ILE B 1 139 ? -10.461 1.162 11.719 1 96 139 ILE B C 1
ATOM 3520 O O . ILE B 1 139 ? -9.547 0.698 12.406 1 96 139 ILE B O 1
ATOM 3524 N N . MET B 1 140 ? -11.641 0.64 11.664 1 94.5 140 MET B N 1
ATOM 3525 C CA . MET B 1 140 ? -11.93 -0.585 12.406 1 94.5 140 MET B CA 1
ATOM 3526 C C . MET B 1 140 ? -11.094 -1.748 11.883 1 94.5 140 MET B C 1
ATOM 3528 O O . MET B 1 140 ? -10.617 -2.574 12.664 1 94.5 140 MET B O 1
ATOM 3532 N N . GLY B 1 141 ? -10.961 -1.787 10.594 1 94.69 141 GLY B N 1
ATOM 3533 C CA . GLY B 1 141 ? -10.086 -2.797 10.016 1 94.69 141 GLY B CA 1
ATOM 3534 C C . GLY B 1 141 ? -8.633 -2.643 10.445 1 94.69 141 GLY B C 1
ATOM 3535 O O . GLY B 1 141 ? -7.949 -3.633 10.703 1 94.69 141 GLY B O 1
ATOM 3536 N N . MET B 1 142 ? -8.164 -1.444 10.477 1 95.38 142 MET B N 1
ATOM 3537 C CA . MET B 1 142 ? -6.812 -1.156 10.953 1 95.38 142 MET B CA 1
ATOM 3538 C C . MET B 1 142 ? -6.637 -1.614 12.398 1 95.38 142 MET B C 1
ATOM 3540 O O . MET B 1 142 ? -5.621 -2.229 12.734 1 95.38 142 MET B O 1
ATOM 3544 N N . LEU B 1 143 ? -7.648 -1.309 13.195 1 93.25 143 LEU B N 1
ATOM 3545 C CA . LEU B 1 143 ? -7.605 -1.715 14.594 1 93.25 143 LEU B CA 1
ATOM 3546 C C . LEU B 1 143 ? -7.531 -3.232 14.719 1 93.25 143 LEU B C 1
ATOM 3548 O O . LEU B 1 143 ? -6.746 -3.758 15.516 1 93.25 143 LEU B O 1
ATOM 3552 N N . GLU B 1 144 ? -8.281 -3.895 13.945 1 92.81 144 GLU B N 1
ATOM 3553 C CA . GLU B 1 144 ? -8.273 -5.355 13.945 1 92.81 144 GLU B CA 1
ATOM 3554 C C . GLU B 1 144 ? -6.895 -5.895 13.562 1 92.81 144 GLU B C 1
ATOM 3556 O O . GLU B 1 144 ? -6.383 -6.812 14.203 1 92.81 144 GLU B O 1
ATOM 3561 N N . GLU B 1 145 ? -6.336 -5.367 12.492 1 91.31 145 GLU B N 1
ATOM 3562 C CA . GLU B 1 145 ? -5.008 -5.785 12.055 1 91.31 145 GLU B CA 1
ATOM 3563 C C . GLU B 1 145 ? -3.969 -5.543 13.141 1 91.31 145 GLU B C 1
ATOM 3565 O O . GLU B 1 145 ? -3.08 -6.371 13.352 1 91.31 145 GLU B O 1
ATOM 3570 N N . TYR B 1 146 ? -4.086 -4.43 13.758 1 89.19 146 TYR B N 1
ATOM 3571 C CA . TYR B 1 146 ? -3.143 -4.039 14.797 1 89.19 146 TYR B CA 1
ATOM 3572 C C . TYR B 1 146 ? -3.225 -4.988 15.992 1 89.19 146 TYR B C 1
ATOM 3574 O O . TYR B 1 146 ? -2.205 -5.332 16.594 1 89.19 146 TYR B O 1
ATOM 3582 N N . GLU B 1 147 ? -4.371 -5.402 16.344 1 87.12 147 GLU B N 1
ATOM 3583 C CA . GLU B 1 147 ? -4.594 -6.238 17.516 1 87.12 147 GLU B CA 1
ATOM 3584 C C . GLU B 1 147 ? -4.254 -7.699 17.234 1 87.12 147 GLU B C 1
ATOM 3586 O O . GLU B 1 147 ? -3.615 -8.367 18.047 1 87.12 147 GLU B O 1
ATOM 3591 N N . GLU B 1 148 ? -4.676 -8.18 16.078 1 86.25 148 GLU B N 1
ATOM 3592 C CA . GLU B 1 148 ? -4.57 -9.609 15.789 1 86.25 148 GLU B CA 1
ATOM 3593 C C . GLU B 1 148 ? -3.188 -9.961 15.25 1 86.25 148 GLU B C 1
ATOM 3595 O O . GLU B 1 148 ? -2.705 -11.078 15.453 1 86.25 148 GLU B O 1
ATOM 3600 N N . LYS B 1 149 ? -2.592 -9.039 14.453 1 83.25 149 LYS B N 1
ATOM 3601 C CA . LYS B 1 149 ? -1.254 -9.18 13.883 1 83.25 149 LYS B CA 1
ATOM 3602 C C . LYS B 1 149 ? -1.125 -10.477 13.094 1 83.25 149 LYS B C 1
ATOM 3604 O O . LYS B 1 149 ? -0.173 -11.234 13.289 1 83.25 149 LYS B O 1
ATOM 3609 N N . GLU B 1 150 ? -2.16 -10.711 12.32 1 81.81 150 GLU B N 1
ATOM 3610 C CA . GLU B 1 150 ? -2.1 -11.859 11.414 1 81.81 150 GLU B CA 1
ATOM 3611 C C . GLU B 1 150 ? -1.016 -11.672 10.359 1 81.81 150 GLU B C 1
ATOM 3613 O O . GLU B 1 150 ? -0.438 -10.594 10.242 1 81.81 150 GLU B O 1
ATOM 3618 N N . GLU B 1 151 ? -0.758 -12.648 9.594 1 78 151 GLU B N 1
ATOM 3619 C CA . GLU B 1 151 ? 0.259 -12.586 8.547 1 78 151 GLU B CA 1
ATOM 3620 C C . GLU B 1 151 ? 0.004 -11.422 7.594 1 78 151 GLU B C 1
ATOM 3622 O O . GLU B 1 151 ? -1.102 -11.273 7.07 1 78 151 GLU B O 1
ATOM 3627 N N . GLY B 1 152 ? 1.022 -10.609 7.438 1 81.31 152 GLY B N 1
ATOM 3628 C CA . GLY B 1 152 ? 0.926 -9.484 6.523 1 81.31 152 GLY B CA 1
ATOM 3629 C C . GLY B 1 152 ? 0.18 -8.305 7.109 1 81.31 152 GLY B C 1
ATOM 3630 O O . GLY B 1 152 ? -0.202 -7.379 6.387 1 81.31 152 GLY B O 1
ATOM 3631 N N . TYR B 1 153 ? -0.088 -8.336 8.422 1 85.38 153 TYR B N 1
ATOM 3632 C CA . TYR B 1 153 ? -0.93 -7.32 9.039 1 85.38 153 TYR B CA 1
ATOM 3633 C C . TYR B 1 153 ? -0.351 -5.93 8.82 1 85.38 153 TYR B C 1
ATOM 3635 O O . TYR B 1 153 ? -1.094 -4.965 8.625 1 85.38 153 TYR B O 1
ATOM 3643 N N . ALA B 1 154 ? 0.964 -5.863 8.883 1 81.44 154 ALA B N 1
ATOM 3644 C CA . ALA B 1 154 ? 1.594 -4.551 8.758 1 81.44 154 ALA B CA 1
ATOM 3645 C C . ALA B 1 154 ? 1.313 -3.941 7.387 1 81.44 154 ALA B C 1
ATOM 3647 O O . ALA B 1 154 ? 1.053 -2.74 7.277 1 81.44 154 ALA B O 1
ATOM 3648 N N . GLU B 1 155 ? 1.354 -4.758 6.387 1 84.62 155 GLU B N 1
ATOM 3649 C CA . GLU B 1 155 ? 1.108 -4.277 5.027 1 84.62 155 GLU B CA 1
ATOM 3650 C C . GLU B 1 155 ? -0.364 -3.934 4.824 1 84.62 155 GLU B C 1
ATOM 3652 O O . GLU B 1 155 ? -0.688 -2.934 4.18 1 84.62 155 GLU B O 1
ATOM 3657 N N . VAL B 1 156 ? -1.234 -4.777 5.316 1 90.56 156 VAL B N 1
ATOM 3658 C CA . VAL B 1 156 ? -2.662 -4.492 5.219 1 90.56 156 VAL B CA 1
ATOM 3659 C C . VAL B 1 156 ? -2.986 -3.199 5.961 1 90.56 156 VAL B C 1
ATOM 3661 O O . VAL B 1 156 ? -3.719 -2.35 5.449 1 90.56 156 VAL B O 1
ATOM 3664 N N . PHE B 1 157 ? -2.404 -3.088 7.125 1 90.69 157 PHE B N 1
ATOM 3665 C CA . PHE B 1 157 ? -2.584 -1.863 7.895 1 90.69 157 PHE B CA 1
ATOM 3666 C C . PHE B 1 157 ? -2.145 -0.647 7.086 1 90.69 157 PHE B C 1
ATOM 3668 O O . PHE B 1 157 ? -2.896 0.322 6.957 1 90.69 157 PHE B O 1
ATOM 3675 N N . ARG B 1 158 ? -0.983 -0.75 6.625 1 88.31 158 ARG B N 1
ATOM 3676 C CA . ARG B 1 158 ? -0.41 0.327 5.824 1 88.31 158 ARG B CA 1
ATOM 3677 C C . ARG B 1 158 ? -1.319 0.681 4.652 1 88.31 158 ARG B C 1
ATOM 3679 O O . ARG B 1 158 ? -1.581 1.858 4.395 1 88.31 158 ARG B O 1
ATOM 3686 N N . CYS B 1 159 ? -1.794 -0.288 3.895 1 90.56 159 CYS B N 1
ATOM 3687 C CA . CYS B 1 159 ? -2.662 -0.077 2.742 1 90.56 159 CYS B CA 1
ATOM 3688 C C . CYS B 1 159 ? -3.943 0.644 3.148 1 90.56 159 CYS B C 1
ATOM 3690 O O . CYS B 1 159 ? -4.367 1.587 2.48 1 90.56 159 CYS B O 1
ATOM 3692 N N . ARG B 1 160 ? -4.465 0.23 4.223 1 94.62 160 ARG B N 1
ATOM 3693 C CA . ARG B 1 160 ? -5.703 0.847 4.68 1 94.62 160 ARG B CA 1
ATOM 3694 C C . ARG B 1 160 ? -5.461 2.273 5.16 1 94.62 160 ARG B C 1
ATOM 3696 O O . ARG B 1 160 ? -6.305 3.152 4.957 1 94.62 160 ARG B O 1
ATOM 3703 N N . LEU B 1 161 ? -4.359 2.457 5.816 1 93.5 161 LEU B N 1
ATOM 3704 C CA . LEU B 1 161 ? -3.998 3.809 6.23 1 93.5 161 LEU B CA 1
ATOM 3705 C C . LEU B 1 161 ? -3.832 4.723 5.023 1 93.5 161 LEU B C 1
ATOM 3707 O O . LEU B 1 161 ? -4.375 5.832 5 1 93.5 161 LEU B O 1
ATOM 3711 N N . ILE B 1 162 ? -3.135 4.289 4.027 1 90 162 ILE B N 1
ATOM 3712 C CA . ILE B 1 162 ? -2.914 5.066 2.812 1 90 162 ILE B CA 1
ATOM 3713 C C . ILE B 1 162 ? -4.254 5.367 2.141 1 90 162 ILE B C 1
ATOM 3715 O O . ILE B 1 162 ? -4.508 6.504 1.729 1 90 162 ILE B O 1
ATOM 3719 N N . GLU B 1 163 ? -5.059 4.379 2.031 1 93.38 163 GLU B N 1
ATOM 3720 C CA . GLU B 1 163 ? -6.379 4.578 1.446 1 93.38 163 GLU B CA 1
ATOM 3721 C C . GLU B 1 163 ? -7.168 5.637 2.211 1 93.38 163 GLU B C 1
ATOM 3723 O O . GLU B 1 163 ? -7.789 6.512 1.606 1 93.38 163 GLU B O 1
ATOM 3728 N N . LEU B 1 164 ? -7.176 5.512 3.496 1 93.44 164 LEU B N 1
ATOM 3729 C CA . LEU B 1 164 ? -7.883 6.469 4.34 1 93.44 164 LEU B CA 1
ATOM 3730 C C . LEU B 1 164 ? -7.387 7.891 4.078 1 93.44 164 LEU B C 1
ATOM 3732 O O . LEU B 1 164 ? -8.188 8.812 3.936 1 93.44 164 LEU B O 1
ATOM 3736 N N . LEU B 1 165 ? -6.102 8.07 4.027 1 88.94 165 LEU B N 1
ATOM 3737 C CA . LEU B 1 165 ? -5.512 9.383 3.805 1 88.94 165 LEU B CA 1
ATOM 3738 C C . LEU B 1 165 ? -5.902 9.93 2.436 1 88.94 165 LEU B C 1
ATOM 3740 O O . LEU B 1 165 ? -6.211 11.117 2.303 1 88.94 165 LEU B O 1
ATOM 3744 N N . ILE B 1 166 ? -5.906 9.117 1.458 1 86.81 166 ILE B N 1
ATOM 3745 C CA . ILE B 1 166 ? -6.25 9.547 0.106 1 86.81 166 ILE B CA 1
ATOM 3746 C C . ILE B 1 166 ? -7.727 9.922 0.043 1 86.81 166 ILE B C 1
ATOM 3748 O O . ILE B 1 166 ? -8.094 10.93 -0.563 1 86.81 166 ILE B O 1
ATOM 3752 N N . LEU B 1 167 ? -8.555 9.094 0.607 1 89.19 167 LEU B N 1
ATOM 3753 C CA . LEU B 1 167 ? -9.977 9.414 0.641 1 89.19 167 LEU B CA 1
ATOM 3754 C C . LEU B 1 167 ? -10.219 10.75 1.327 1 89.19 167 LEU B C 1
ATOM 3756 O O . LEU B 1 167 ? -11.102 11.516 0.922 1 89.19 167 LEU B O 1
ATOM 3760 N N . THR B 1 168 ? -9.461 11.008 2.381 1 85.75 168 THR B N 1
ATOM 3761 C CA . THR B 1 168 ? -9.555 12.281 3.088 1 85.75 168 THR B CA 1
ATOM 3762 C C . THR B 1 168 ? -9.133 13.438 2.182 1 85.75 168 THR B C 1
ATOM 3764 O O . THR B 1 168 ? -9.781 14.484 2.158 1 85.75 168 THR B O 1
ATOM 3767 N N . LEU B 1 169 ? -8.094 13.195 1.482 1 80.5 169 LEU B N 1
ATOM 3768 C CA . LEU B 1 169 ? -7.621 14.195 0.531 1 80.5 169 LEU B CA 1
ATOM 3769 C C . LEU B 1 169 ? -8.703 14.531 -0.488 1 80.5 169 LEU B C 1
ATOM 3771 O O . LEU B 1 169 ? -8.906 15.703 -0.816 1 80.5 169 LEU B O 1
ATOM 3775 N N . ARG B 1 170 ? -9.336 13.484 -1.036 1 81 170 ARG B N 1
ATOM 3776 C CA . ARG B 1 170 ? -10.391 13.68 -2.029 1 81 170 ARG B CA 1
ATOM 3777 C C . ARG B 1 170 ? -11.477 14.609 -1.503 1 81 170 ARG B C 1
ATOM 3779 O O . ARG B 1 170 ? -12.008 15.43 -2.248 1 81 170 ARG B O 1
ATOM 3786 N N . LYS B 1 171 ? -11.789 14.445 -0.276 1 79.31 171 LYS B N 1
ATOM 3787 C CA . LYS B 1 171 ? -12.805 15.281 0.345 1 79.31 171 LYS B CA 1
ATOM 3788 C C . LYS B 1 171 ? -12.359 16.75 0.385 1 79.31 171 LYS B C 1
ATOM 3790 O O . LYS B 1 171 ? -13.172 17.656 0.178 1 79.31 171 LYS B O 1
ATOM 3795 N N . GLY B 1 172 ? -11.094 16.953 0.708 1 70.25 172 GLY B N 1
ATOM 3796 C CA . GLY B 1 172 ? -10.555 18.297 0.744 1 70.25 172 GLY B CA 1
ATOM 3797 C C . GLY B 1 172 ? -10.523 18.969 -0.618 1 70.25 172 GLY B C 1
ATOM 3798 O O . GLY B 1 172 ? -10.805 20.156 -0.738 1 70.25 172 GLY B O 1
ATOM 3799 N N . ILE B 1 173 ? -10.109 18.281 -1.671 1 62.97 173 ILE B N 1
ATOM 3800 C CA . ILE B 1 173 ? -10.031 18.781 -3.037 1 62.97 173 ILE B CA 1
ATOM 3801 C C . ILE B 1 173 ? -11.422 19.141 -3.539 1 62.97 173 ILE B C 1
ATOM 3803 O O . ILE B 1 173 ? -11.617 20.188 -4.176 1 62.97 173 ILE B O 1
ATOM 3807 N N . HIS B 1 174 ? -12.234 18.172 -3.5 1 57.56 174 HIS B N 1
ATOM 3808 C CA . HIS B 1 174 ? -13.586 18.375 -4.012 1 57.56 174 HIS B CA 1
ATOM 3809 C C . HIS B 1 174 ? -14.219 19.625 -3.389 1 57.56 174 HIS B C 1
ATOM 3811 O O . HIS B 1 174 ? -15.062 20.266 -4.016 1 57.56 174 HIS B O 1
ATOM 3817 N N . GLU B 1 175 ? -13.742 19.75 -2.352 1 53.25 175 GLU B N 1
ATOM 3818 C CA . GLU B 1 175 ? -14.266 20.969 -1.731 1 53.25 175 GLU B CA 1
ATOM 3819 C C . GLU B 1 175 ? -13.586 22.203 -2.287 1 53.25 175 GLU B C 1
ATOM 3821 O O . GLU B 1 175 ? -14.203 23.281 -2.373 1 53.25 175 GLU B O 1
ATOM 3826 N N . LYS B 1 176 ? -12.227 21.938 -2.66 1 48.56 176 LYS B N 1
ATOM 3827 C CA . LYS B 1 176 ? -11.5 23.062 -3.225 1 48.56 176 LYS B CA 1
ATOM 3828 C C . LYS B 1 176 ? -11.688 23.141 -4.738 1 48.56 176 LYS B C 1
ATOM 3830 O O . LYS B 1 176 ? -11.148 24.031 -5.391 1 48.56 176 LYS B O 1
ATOM 3835 N N . GLN B 1 177 ? -11.828 22.203 -5.586 1 42.84 177 GLN B N 1
ATOM 3836 C CA . GLN B 1 177 ? -11.773 22.281 -7.039 1 42.84 177 GLN B CA 1
ATOM 3837 C C . GLN B 1 177 ? -12.18 23.672 -7.527 1 42.84 177 GLN B C 1
ATOM 3839 O O . GLN B 1 177 ? -12.32 23.891 -8.734 1 42.84 177 GLN B O 1
ATOM 3844 N N . LYS B 1 178 ? -12.484 24.672 -7.055 1 38.12 178 LYS B N 1
ATOM 3845 C CA . LYS B 1 178 ? -12.539 25.609 -8.164 1 38.12 178 LYS B CA 1
ATOM 3846 C C . LYS B 1 178 ? -11.188 25.703 -8.867 1 38.12 178 LYS B C 1
ATOM 3848 O O . LYS B 1 178 ? -11.047 26.422 -9.867 1 38.12 178 LYS B O 1
ATOM 3853 N N . HIS B 1 179 ? -9.938 25.625 -8.336 1 34.78 179 HIS B N 1
ATOM 3854 C CA . HIS B 1 179 ? -8.844 26.141 -9.156 1 34.78 179 HIS B CA 1
ATOM 3855 C C . HIS B 1 179 ? -8.102 25.016 -9.859 1 34.78 179 HIS B C 1
ATOM 3857 O O . HIS B 1 179 ? -7.77 24 -9.242 1 34.78 179 HIS B O 1
ATOM 3863 N N . PRO B 1 180 ? -8.125 24.688 -11.109 1 36.53 180 PRO B N 1
ATOM 3864 C CA . PRO B 1 180 ? -7.496 23.75 -12.039 1 36.53 180 PRO B CA 1
ATOM 3865 C C . PRO B 1 180 ? -6.023 23.5 -11.734 1 36.53 180 PRO B C 1
ATOM 3867 O O . PRO B 1 180 ? -5.242 24.438 -11.625 1 36.53 180 PRO B O 1
ATOM 3870 N N . LYS B 1 181 ? -5.523 22.688 -10.922 1 43.56 181 LYS B N 1
ATOM 3871 C CA . LYS B 1 181 ? -4.117 22.406 -10.633 1 43.56 181 LYS B CA 1
ATOM 3872 C C . LYS B 1 181 ? -3.336 22.156 -11.922 1 43.56 181 LYS B C 1
ATOM 3874 O O . LYS B 1 181 ? -3.824 21.484 -12.828 1 43.56 181 LYS B O 1
ATOM 3879 N N . HIS B 1 182 ? -2.197 22.938 -12.18 1 47.34 182 HIS B N 1
ATOM 3880 C CA . HIS B 1 182 ? -1.471 23.125 -13.43 1 47.34 182 HIS B CA 1
ATOM 3881 C C . HIS B 1 182 ? -0.679 21.875 -13.797 1 47.34 182 HIS B C 1
ATOM 3883 O O . HIS B 1 182 ? 0.096 21.359 -12.984 1 47.34 182 HIS B O 1
ATOM 3889 N N . ARG B 1 183 ? -1.037 20.953 -14.719 1 52.94 183 ARG B N 1
ATOM 3890 C CA . ARG B 1 183 ? -0.291 19.906 -15.422 1 52.94 183 ARG B CA 1
ATOM 3891 C C . ARG B 1 183 ? 1.204 20.203 -15.414 1 52.94 183 ARG B C 1
ATOM 3893 O O . ARG B 1 183 ? 2.025 19.297 -15.273 1 52.94 183 ARG B O 1
ATOM 3900 N N . ALA B 1 184 ? 1.558 21.344 -15.32 1 65.31 184 ALA B N 1
ATOM 3901 C CA . ALA B 1 184 ? 2.939 21.812 -15.406 1 65.31 184 ALA B CA 1
ATOM 3902 C C . ALA B 1 184 ? 3.73 21.422 -14.164 1 65.31 184 ALA B C 1
ATOM 3904 O O . ALA B 1 184 ? 4.898 21.031 -14.258 1 65.31 184 ALA B O 1
ATOM 3905 N N . VAL B 1 185 ? 3.111 21.359 -13.062 1 71.88 185 VAL B N 1
ATOM 3906 C CA . VAL B 1 185 ? 3.805 21.094 -11.812 1 71.88 185 VAL B CA 1
ATOM 3907 C C . VAL B 1 185 ? 4.133 19.594 -11.719 1 71.88 185 VAL B C 1
ATOM 3909 O O . VAL B 1 185 ? 5.23 19.219 -11.297 1 71.88 185 VAL B O 1
ATOM 3912 N N . LEU B 1 186 ? 3.297 18.859 -12.211 1 61.41 186 LEU B N 1
ATOM 3913 C CA . LEU B 1 186 ? 3.557 17.422 -12.242 1 61.41 186 LEU B CA 1
ATOM 3914 C C . LEU B 1 186 ? 4.734 17.109 -13.156 1 61.41 186 LEU B C 1
ATOM 3916 O O . LEU B 1 186 ? 5.562 16.25 -12.828 1 61.41 186 LEU B O 1
ATOM 3920 N N . ASP B 1 187 ? 4.734 17.703 -14.227 1 69.12 187 ASP B N 1
ATOM 3921 C CA . ASP B 1 187 ? 5.844 17.531 -15.156 1 69.12 187 ASP B CA 1
ATOM 3922 C C . ASP B 1 187 ? 7.176 17.875 -14.484 1 69.12 187 ASP B C 1
ATOM 3924 O O . ASP B 1 187 ? 8.18 17.188 -14.703 1 69.12 187 ASP B O 1
ATOM 3928 N N . VAL B 1 188 ? 7.137 18.828 -13.609 1 78.44 188 VAL B N 1
ATOM 3929 C CA . VAL B 1 188 ? 8.359 19.25 -12.914 1 78.44 188 VAL B CA 1
ATOM 3930 C C . VAL B 1 188 ? 8.773 18.172 -11.914 1 78.44 188 VAL B C 1
ATOM 3932 O O . VAL B 1 188 ? 9.953 17.812 -11.836 1 78.44 188 VAL B O 1
ATOM 3935 N N . ILE B 1 189 ? 7.832 17.703 -11.266 1 72.88 189 ILE B N 1
ATOM 3936 C CA . ILE B 1 189 ? 8.102 16.703 -10.242 1 72.88 189 ILE B CA 1
ATOM 3937 C C . ILE B 1 189 ? 8.703 15.461 -10.891 1 72.88 189 ILE B C 1
ATOM 3939 O O . ILE B 1 189 ? 9.719 14.945 -10.43 1 72.88 189 ILE B O 1
ATOM 3943 N N . GLN B 1 190 ? 8.086 15.055 -11.891 1 66.94 190 GLN B N 1
ATOM 3944 C CA . GLN B 1 190 ? 8.594 13.891 -12.609 1 66.94 190 GLN B CA 1
ATOM 3945 C C . GLN B 1 190 ? 9.992 14.141 -13.156 1 66.94 190 GLN B C 1
ATOM 3947 O O . GLN B 1 190 ? 10.852 13.258 -13.141 1 66.94 190 GLN B O 1
ATOM 3952 N N . TYR B 1 191 ? 10.102 15.289 -13.648 1 75.56 191 TYR B N 1
ATOM 3953 C CA . TYR B 1 191 ? 11.398 15.703 -14.172 1 75.56 191 TYR B CA 1
ATOM 3954 C C . TYR B 1 191 ? 12.484 15.586 -13.102 1 75.56 191 TYR B C 1
ATOM 3956 O O . TYR B 1 191 ? 13.578 15.086 -13.367 1 75.56 191 TYR B O 1
ATOM 3964 N N . VAL B 1 192 ? 12.195 15.984 -11.906 1 81 192 VAL B N 1
ATOM 3965 C CA . VAL B 1 192 ? 13.156 15.953 -10.82 1 81 192 VAL B CA 1
ATOM 3966 C C . VAL B 1 192 ? 13.438 14.508 -10.414 1 81 192 VAL B C 1
ATOM 3968 O O . VAL B 1 192 ? 14.586 14.125 -10.203 1 81 192 VAL B O 1
ATOM 3971 N N . ASP B 1 193 ? 12.445 13.82 -10.344 1 71.12 193 ASP B N 1
ATOM 3972 C CA . ASP B 1 193 ? 12.586 12.438 -9.914 1 71.12 193 ASP B CA 1
ATOM 3973 C C . ASP B 1 193 ? 13.484 11.648 -10.867 1 71.12 193 ASP B C 1
ATOM 3975 O O . ASP B 1 193 ? 14.258 10.797 -10.43 1 71.12 193 ASP B O 1
ATOM 3979 N N . ARG B 1 194 ? 13.305 12.023 -12.039 1 66.25 194 ARG B N 1
ATOM 3980 C CA . ARG B 1 194 ? 14.039 11.297 -13.07 1 66.25 194 ARG B CA 1
ATOM 3981 C C . ARG B 1 194 ? 15.469 11.82 -13.195 1 66.25 194 ARG B C 1
ATOM 3983 O O . ARG B 1 194 ? 16.359 11.094 -13.633 1 66.25 194 ARG B O 1
ATOM 3990 N N . ASN B 1 195 ? 15.672 13.039 -12.719 1 76.81 195 ASN B N 1
ATOM 3991 C CA . ASN B 1 195 ? 16.922 13.68 -13.102 1 76.81 195 ASN B CA 1
ATOM 3992 C C . ASN B 1 195 ? 17.688 14.203 -11.883 1 76.81 195 ASN B C 1
ATOM 3994 O O . ASN B 1 195 ? 18.672 14.922 -12.031 1 76.81 195 ASN B O 1
ATOM 3998 N N . TYR B 1 196 ? 17.281 13.773 -10.672 1 82.25 196 TYR B N 1
ATOM 3999 C CA . TYR B 1 196 ? 17.797 14.422 -9.477 1 82.25 196 TYR B CA 1
ATOM 4000 C C . TYR B 1 196 ? 19.297 14.195 -9.336 1 82.25 196 TYR B C 1
ATOM 4002 O O . TYR B 1 196 ? 19.969 14.938 -8.617 1 82.25 196 TYR B O 1
ATOM 4010 N N . GLN B 1 197 ? 19.812 13.242 -9.93 1 80.94 197 GLN B N 1
ATOM 4011 C CA . GLN B 1 197 ? 21.219 12.883 -9.789 1 80.94 197 GLN B CA 1
ATOM 4012 C C . GLN B 1 197 ? 22.094 13.805 -10.625 1 80.94 197 GLN B C 1
ATOM 4014 O O . GLN B 1 197 ? 23.312 13.883 -10.398 1 80.94 197 GLN B O 1
ATOM 4019 N N . ASP B 1 198 ? 21.531 14.453 -11.648 1 78.44 198 ASP B N 1
ATOM 4020 C CA . ASP B 1 198 ? 22.266 15.289 -12.586 1 78.44 198 ASP B CA 1
ATOM 4021 C C . ASP B 1 198 ? 22.031 16.766 -12.305 1 78.44 198 ASP B C 1
ATOM 4023 O O . ASP B 1 198 ? 21.391 17.125 -11.312 1 78.44 198 ASP B O 1
ATOM 4027 N N . TYR B 1 199 ? 22.828 17.531 -13.141 1 74.38 199 TYR B N 1
ATOM 4028 C CA . TYR B 1 199 ? 22.547 18.953 -13.062 1 74.38 199 TYR B CA 1
ATOM 4029 C C . TYR B 1 199 ? 21.156 19.281 -13.578 1 74.38 199 TYR B C 1
ATOM 4031 O O . TYR B 1 199 ? 20.875 19.125 -14.773 1 74.38 199 TYR B O 1
ATOM 4039 N N . VAL B 1 200 ? 20.188 19.422 -12.594 1 74.75 200 VAL B N 1
ATOM 4040 C CA . VAL B 1 200 ? 18.797 19.703 -12.898 1 74.75 200 VAL B CA 1
ATOM 4041 C C . VAL B 1 200 ? 18.469 21.156 -12.555 1 74.75 200 VAL B C 1
ATOM 4043 O O . VAL B 1 200 ? 18.797 21.625 -11.469 1 74.75 200 VAL B O 1
ATOM 4046 N N . ASN B 1 201 ? 18.078 21.922 -13.578 1 78.75 201 ASN B N 1
ATOM 4047 C CA . ASN B 1 201 ? 17.562 23.25 -13.273 1 78.75 201 ASN B CA 1
ATOM 4048 C C . ASN B 1 201 ? 16.219 23.5 -13.953 1 78.75 201 ASN B C 1
ATOM 4050 O O . ASN B 1 201 ? 15.898 22.859 -14.961 1 78.75 201 ASN B O 1
ATOM 4054 N N . LEU B 1 202 ? 15.508 24.266 -13.258 1 82.88 202 LEU B N 1
ATOM 4055 C CA . LEU B 1 202 ? 14.156 24.562 -13.703 1 82.88 202 LEU B CA 1
ATOM 4056 C C . LEU B 1 202 ? 14.156 25.156 -15.109 1 82.88 202 LEU B C 1
ATOM 4058 O O . LEU B 1 202 ? 13.227 24.922 -15.891 1 82.88 202 LEU B O 1
ATOM 4062 N N . GLY B 1 203 ? 15.227 25.906 -15.453 1 84.44 203 GLY B N 1
ATOM 4063 C CA . GLY B 1 203 ? 15.352 26.469 -16.781 1 84.44 203 GLY B CA 1
ATOM 4064 C C . GLY B 1 203 ? 15.398 25.438 -17.891 1 84.44 203 GLY B C 1
ATOM 4065 O O . GLY B 1 203 ? 14.727 25.578 -18.906 1 84.44 203 GLY B O 1
ATOM 4066 N N . ALA B 1 204 ? 16.188 24.438 -17.656 1 82.12 204 ALA B N 1
ATOM 4067 C CA . ALA B 1 204 ? 16.297 23.344 -18.625 1 82.12 204 ALA B CA 1
ATOM 4068 C C . ALA B 1 204 ? 14.945 22.656 -18.812 1 82.12 204 ALA B C 1
ATOM 4070 O O . ALA B 1 204 ? 14.555 22.328 -19.938 1 82.12 204 ALA B O 1
ATOM 4071 N N . PHE B 1 205 ? 14.258 22.391 -17.734 1 85.12 205 PHE B N 1
ATOM 4072 C CA . PHE B 1 205 ? 12.922 21.812 -17.781 1 85.12 205 PHE B CA 1
ATOM 4073 C C . PHE B 1 205 ? 11.984 22.688 -18.609 1 85.12 205 PHE B C 1
ATOM 4075 O O . PHE B 1 205 ? 11.266 22.203 -19.484 1 85.12 205 PHE B O 1
ATOM 4082 N N . CYS B 1 206 ? 12.031 23.953 -18.312 1 84.88 206 CYS B N 1
ATOM 4083 C CA . CYS B 1 206 ? 11.133 24.891 -18.969 1 84.88 206 CYS B CA 1
ATOM 4084 C C . CYS B 1 206 ? 11.406 24.938 -20.469 1 84.88 206 CYS B C 1
ATOM 4086 O O . CYS B 1 206 ? 10.477 25.031 -21.281 1 84.88 206 CYS B O 1
ATOM 4088 N N . ARG B 1 207 ? 12.664 24.875 -20.828 1 78.94 207 ARG B N 1
ATOM 4089 C CA . ARG B 1 207 ? 13.023 24.844 -22.25 1 78.94 207 ARG B CA 1
ATOM 4090 C C . ARG B 1 207 ? 12.516 23.578 -22.922 1 78.94 207 ARG B C 1
ATOM 4092 O O . ARG B 1 207 ? 12 23.625 -24.031 1 78.94 207 ARG B O 1
ATOM 4099 N N . GLN B 1 208 ? 12.641 22.531 -22.203 1 74.69 208 GLN B N 1
ATOM 4100 C CA . GLN B 1 208 ? 12.273 21.219 -22.734 1 74.69 208 GLN B CA 1
ATOM 4101 C C . GLN B 1 208 ? 10.758 21.078 -22.859 1 74.69 208 GLN B C 1
ATOM 4103 O O . GLN B 1 208 ? 10.258 20.469 -23.797 1 74.69 208 GLN B O 1
ATOM 4108 N N . TYR B 1 209 ? 10.062 21.609 -21.938 1 72.44 209 TYR B N 1
ATOM 4109 C CA . TYR B 1 209 ? 8.625 21.375 -21.875 1 72.44 209 TYR B CA 1
ATOM 4110 C C . TYR B 1 209 ? 7.855 22.641 -22.25 1 72.44 209 TYR B C 1
ATOM 4112 O O . TYR B 1 209 ? 6.629 22.688 -22.109 1 72.44 209 TYR B O 1
ATOM 4120 N N . HIS B 1 210 ? 8.555 23.578 -22.719 1 74.56 210 HIS B N 1
ATOM 4121 C CA . HIS B 1 210 ? 8.016 24.812 -23.281 1 74.56 210 HIS B CA 1
ATOM 4122 C C . HIS B 1 210 ? 7.148 25.562 -22.266 1 74.56 210 HIS B C 1
ATOM 4124 O O . HIS B 1 210 ? 6.016 25.938 -22.578 1 74.56 210 HIS B O 1
ATOM 4130 N N . TYR B 1 211 ? 7.66 25.672 -21.109 1 78.69 211 TYR B N 1
ATOM 4131 C CA . TYR B 1 211 ? 7.039 26.516 -20.078 1 78.69 211 TYR B CA 1
ATOM 4132 C C . TYR B 1 211 ? 7.875 27.75 -19.797 1 78.69 211 TYR B C 1
ATOM 4134 O O . TYR B 1 211 ? 9.086 27.766 -20.047 1 78.69 211 TYR B O 1
ATOM 4142 N N . SER B 1 212 ? 7.211 28.812 -19.391 1 81.12 212 SER B N 1
ATOM 4143 C CA . SER B 1 212 ? 7.961 29.969 -18.891 1 81.12 212 SER B CA 1
ATOM 4144 C C . SER B 1 212 ? 8.492 29.703 -17.484 1 81.12 212 SER B C 1
ATOM 4146 O O . SER B 1 212 ? 7.812 29.094 -16.656 1 81.12 212 SER B O 1
ATOM 4148 N N . LEU B 1 213 ? 9.781 30.109 -17.281 1 85.31 213 LEU B N 1
ATOM 4149 C CA . LEU B 1 213 ? 10.438 29.906 -16 1 85.31 213 LEU B CA 1
ATOM 4150 C C . LEU B 1 213 ? 9.641 30.562 -14.875 1 85.31 213 LEU B C 1
ATOM 4152 O O . LEU B 1 213 ? 9.484 29.984 -13.797 1 85.31 213 LEU B O 1
ATOM 4156 N N . SER B 1 214 ? 9.141 31.766 -15.148 1 83.62 214 SER B N 1
ATOM 4157 C CA . SER B 1 214 ? 8.391 32.5 -14.141 1 83.62 214 SER B CA 1
ATOM 4158 C C . SER B 1 214 ? 7.098 31.781 -13.773 1 83.62 214 SER B C 1
ATOM 4160 O O . SER B 1 214 ? 6.742 31.703 -12.602 1 83.62 214 SER B O 1
ATOM 4162 N N . TYR B 1 215 ? 6.5 31.297 -14.789 1 79.69 215 TYR B N 1
ATOM 4163 C CA . TYR B 1 215 ? 5.238 30.594 -14.594 1 79.69 215 TYR B CA 1
ATOM 4164 C C . TYR B 1 215 ? 5.445 29.328 -13.781 1 79.69 215 TYR B C 1
ATOM 4166 O O . TYR B 1 215 ? 4.754 29.094 -12.781 1 79.69 215 TYR B O 1
ATOM 4174 N N . ILE B 1 216 ? 6.434 28.5 -14.133 1 81.94 216 ILE B N 1
ATOM 4175 C CA . ILE B 1 216 ? 6.652 27.219 -13.469 1 81.94 216 ILE B CA 1
ATOM 4176 C C . ILE B 1 216 ? 7.145 27.453 -12.039 1 81.94 216 ILE B C 1
ATOM 4178 O O . ILE B 1 216 ? 6.723 26.766 -11.109 1 81.94 216 ILE B O 1
ATOM 4182 N N . SER B 1 217 ? 7.996 28.453 -11.961 1 82.75 217 SER B N 1
ATOM 4183 C CA . SER B 1 217 ? 8.492 28.766 -10.625 1 82.75 217 SER B CA 1
ATOM 4184 C C . SER B 1 217 ? 7.352 29.125 -9.68 1 82.75 217 SER B C 1
ATOM 4186 O O . SER B 1 217 ? 7.297 28.656 -8.547 1 82.75 217 SER B O 1
ATOM 4188 N N . ARG B 1 218 ? 6.465 29.922 -10.195 1 78.44 218 ARG B N 1
ATOM 4189 C CA . ARG B 1 218 ? 5.348 30.406 -9.391 1 78.44 218 ARG B CA 1
ATOM 4190 C C . ARG B 1 218 ? 4.379 29.266 -9.07 1 78.44 218 ARG B C 1
ATOM 4192 O O . ARG B 1 218 ? 4.059 29.031 -7.902 1 78.44 218 ARG B O 1
ATOM 4199 N N . ILE B 1 219 ? 4 28.578 -10.109 1 74.25 219 ILE B N 1
ATOM 4200 C CA . ILE B 1 219 ? 2.957 27.578 -9.914 1 74.25 219 ILE B CA 1
ATOM 4201 C C . ILE B 1 219 ? 3.51 26.406 -9.102 1 74.25 219 ILE B C 1
ATOM 4203 O O . ILE B 1 219 ? 2.781 25.781 -8.328 1 74.25 219 ILE B O 1
ATOM 4207 N N . PHE B 1 220 ? 4.77 26.109 -9.344 1 79.25 220 PHE B N 1
ATOM 4208 C CA . PHE B 1 220 ? 5.391 25.031 -8.586 1 79.25 220 PHE B CA 1
ATOM 4209 C C . PHE B 1 220 ? 5.391 25.344 -7.09 1 79.25 220 PHE B C 1
ATOM 4211 O O . PHE B 1 220 ? 5.012 24.5 -6.273 1 79.25 220 PHE B O 1
ATOM 4218 N N . ARG B 1 221 ? 5.754 26.594 -6.816 1 74.62 221 ARG B N 1
ATOM 4219 C CA . ARG B 1 221 ? 5.781 27.016 -5.418 1 74.62 221 ARG B CA 1
ATOM 4220 C C . ARG B 1 221 ? 4.371 27.078 -4.84 1 74.62 221 ARG B C 1
ATOM 4222 O O . ARG B 1 221 ? 4.148 26.672 -3.697 1 74.62 221 ARG B O 1
ATOM 4229 N N . GLN B 1 222 ? 3.525 27.578 -5.621 1 66.06 222 GLN B N 1
ATOM 4230 C CA . GLN B 1 222 ? 2.139 27.688 -5.18 1 66.06 222 GLN B CA 1
ATOM 4231 C C . GLN B 1 222 ? 1.546 26.328 -4.859 1 66.06 222 GLN B C 1
ATOM 4233 O O . GLN B 1 222 ? 0.825 26.172 -3.873 1 66.06 222 GLN B O 1
ATOM 4238 N N . GLU B 1 223 ? 1.98 25.453 -5.742 1 62.91 223 GLU B N 1
ATOM 4239 C CA . GLU B 1 223 ? 1.332 24.156 -5.641 1 62.91 223 GLU B CA 1
ATOM 4240 C C . GLU B 1 223 ? 2.062 23.25 -4.656 1 62.91 223 GLU B C 1
ATOM 4242 O O . GLU B 1 223 ? 1.441 22.422 -3.992 1 62.91 223 GLU 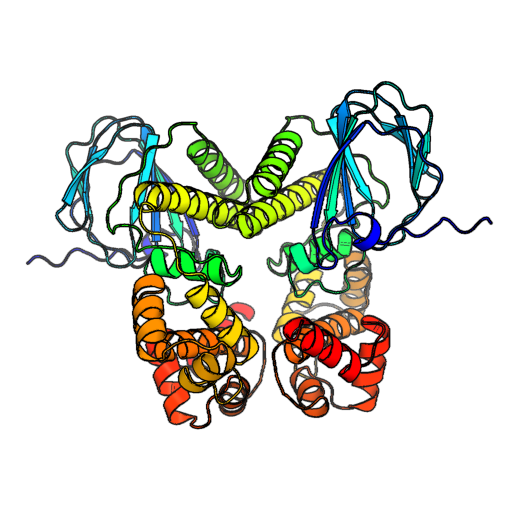B O 1
ATOM 4247 N N . THR B 1 224 ? 3.365 23.344 -4.609 1 63.5 224 THR B N 1
ATOM 4248 C CA . THR B 1 224 ? 4.141 22.422 -3.801 1 63.5 224 THR B CA 1
ATOM 4249 C C . THR B 1 224 ? 4.562 23.062 -2.482 1 63.5 224 THR B C 1
ATOM 4251 O O . THR B 1 224 ? 4.961 22.359 -1.546 1 63.5 224 THR B O 1
ATOM 4254 N N . GLY B 1 225 ? 4.457 24.359 -2.369 1 65.31 225 GLY B N 1
ATOM 4255 C CA . GLY B 1 225 ? 4.945 25.109 -1.228 1 65.31 225 GLY B CA 1
ATOM 4256 C C . GLY B 1 225 ? 6.457 25.25 -1.204 1 65.31 225 GLY B C 1
ATOM 4257 O O . GLY B 1 225 ? 7.02 25.859 -0.295 1 65.31 225 GLY B O 1
ATOM 4258 N N . LEU B 1 226 ? 7.094 24.625 -2.154 1 74.38 226 LEU B N 1
ATOM 4259 C CA . LEU B 1 226 ? 8.555 24.609 -2.246 1 74.38 226 LEU B CA 1
ATOM 4260 C C . LEU B 1 226 ? 9.016 25.219 -3.562 1 74.38 226 LEU B C 1
ATOM 4262 O O . LEU B 1 226 ? 8.312 25.156 -4.57 1 74.38 226 LEU B O 1
ATOM 4266 N N . SER B 1 227 ? 10.141 25.891 -3.461 1 82.62 227 SER B N 1
ATOM 4267 C CA . SER B 1 227 ? 10.797 26.219 -4.723 1 82.62 227 SER B CA 1
ATOM 4268 C C . SER B 1 227 ? 11.336 24.969 -5.406 1 82.62 227 SER B C 1
ATOM 4270 O O . SER B 1 227 ? 11.461 23.906 -4.781 1 82.62 227 SER B O 1
ATOM 4272 N N . PHE B 1 228 ? 11.609 25.094 -6.703 1 85.06 228 PHE B N 1
ATOM 4273 C CA . PHE B 1 228 ? 12.203 24 -7.457 1 85.06 228 PHE B CA 1
ATOM 4274 C C . PHE B 1 228 ? 13.469 23.5 -6.766 1 85.06 228 PHE B C 1
ATOM 4276 O O . PHE B 1 228 ? 13.656 22.281 -6.613 1 85.06 228 PHE B O 1
ATOM 4283 N N . ARG B 1 229 ? 14.266 24.453 -6.336 1 85.25 229 ARG B N 1
ATOM 4284 C CA . ARG B 1 229 ? 15.531 24.094 -5.715 1 85.25 229 ARG B CA 1
ATOM 4285 C C . ARG B 1 229 ? 15.312 23.344 -4.406 1 85.25 229 ARG B C 1
ATOM 4287 O O . ARG B 1 229 ? 15.992 22.344 -4.133 1 85.25 229 ARG B O 1
ATOM 4294 N N . GLU B 1 230 ? 14.391 23.812 -3.576 1 84.5 230 GLU B N 1
ATOM 4295 C CA . GLU B 1 230 ? 14.078 23.156 -2.307 1 84.5 230 GLU B CA 1
ATOM 4296 C C . GLU B 1 230 ? 13.57 21.734 -2.527 1 84.5 230 GLU B C 1
ATOM 4298 O O . GLU B 1 230 ? 13.953 20.812 -1.804 1 84.5 230 GLU B O 1
ATOM 4303 N N . TYR B 1 231 ? 12.711 21.656 -3.561 1 83 231 TYR B N 1
ATOM 4304 C CA . TYR B 1 231 ? 12.156 20.344 -3.867 1 83 231 TYR B CA 1
ATOM 4305 C C . TYR B 1 231 ? 13.25 19.391 -4.316 1 83 231 TYR B C 1
ATOM 4307 O O . TYR B 1 231 ? 13.289 18.234 -3.879 1 83 231 TYR B O 1
ATOM 4315 N N . LEU B 1 232 ? 14.086 19.859 -5.164 1 86.38 232 LEU B N 1
ATOM 4316 C CA . LEU B 1 232 ? 15.211 19.047 -5.633 1 86.38 232 LEU B CA 1
ATOM 4317 C C . LEU B 1 232 ? 16.062 18.578 -4.461 1 86.38 232 LEU B C 1
ATOM 4319 O O . LEU B 1 232 ? 16.438 17.406 -4.398 1 86.38 232 LEU B O 1
ATOM 4323 N N . GLN B 1 233 ? 16.312 19.438 -3.523 1 85.94 233 GLN B N 1
ATOM 4324 C CA . GLN B 1 233 ? 17.125 19.078 -2.357 1 85.94 233 GLN B CA 1
ATOM 4325 C C . GLN B 1 233 ? 16.438 18 -1.526 1 85.94 233 GLN B C 1
ATOM 4327 O O . GLN B 1 233 ? 17.094 17.062 -1.051 1 85.94 233 GLN B O 1
ATOM 4332 N N . LYS B 1 234 ? 15.234 18.188 -1.359 1 81.38 234 LYS B N 1
ATOM 4333 C CA . LYS B 1 234 ? 14.477 17.219 -0.58 1 81.38 234 LYS B CA 1
ATOM 4334 C C . LYS B 1 234 ? 14.555 15.828 -1.205 1 81.38 234 LYS B C 1
ATOM 4336 O O . LYS B 1 234 ? 14.766 14.836 -0.503 1 81.38 234 LYS B O 1
ATOM 4341 N N . VAL B 1 235 ? 14.359 15.828 -2.484 1 80.44 235 VAL B N 1
ATOM 4342 C CA . VAL B 1 235 ? 14.422 14.555 -3.201 1 80.44 235 VAL B CA 1
ATOM 4343 C C . VAL B 1 235 ? 15.805 13.93 -3.029 1 80.44 235 VAL B C 1
ATOM 4345 O O . VAL B 1 235 ? 15.914 12.742 -2.723 1 80.44 235 VAL B O 1
ATOM 4348 N N . ARG B 1 236 ? 16.734 14.711 -3.201 1 84.62 236 ARG B N 1
ATOM 4349 C CA . ARG B 1 236 ? 18.109 14.219 -3.107 1 84.62 236 ARG B CA 1
ATOM 4350 C C . ARG B 1 236 ? 18.422 13.711 -1.703 1 84.62 236 ARG B C 1
ATOM 4352 O O . ARG B 1 236 ? 19.047 12.664 -1.54 1 84.62 236 ARG B O 1
ATOM 4359 N N . ILE B 1 237 ? 17.969 14.398 -0.724 1 83.44 237 ILE B N 1
ATOM 4360 C CA . ILE B 1 237 ? 18.234 14.008 0.659 1 83.44 237 ILE B CA 1
ATOM 4361 C C . ILE B 1 237 ? 17.469 12.727 0.985 1 83.44 237 ILE B C 1
ATOM 4363 O O . ILE B 1 237 ? 18 11.836 1.656 1 83.44 237 ILE B O 1
ATOM 4367 N N . GLU B 1 238 ? 16.344 12.742 0.521 1 75 238 GLU B N 1
ATOM 4368 C CA . GLU B 1 238 ? 15.562 11.523 0.723 1 75 238 GLU B CA 1
ATOM 4369 C C . GLU B 1 238 ? 16.281 10.305 0.151 1 75 238 GLU B C 1
ATOM 4371 O O . GLU B 1 238 ? 16.359 9.258 0.797 1 75 238 GLU B O 1
ATOM 4376 N N . LYS B 1 239 ? 16.734 10.531 -0.966 1 73.75 239 LYS B N 1
ATOM 4377 C CA . LYS B 1 239 ? 17.516 9.477 -1.607 1 73.75 239 LYS B CA 1
ATOM 4378 C C . LYS B 1 239 ? 18.766 9.156 -0.81 1 73.75 239 LYS B C 1
ATOM 4380 O O . LYS B 1 239 ? 19.172 7.988 -0.706 1 73.75 239 LYS B O 1
ATOM 4385 N N . SER B 1 240 ? 19.281 10.148 -0.282 1 81.81 240 SER B N 1
ATOM 4386 C CA . SER B 1 240 ? 20.469 9.977 0.542 1 81.81 240 SER B CA 1
ATOM 4387 C C . SER B 1 240 ? 20.172 9.141 1.783 1 81.81 240 SER B C 1
ATOM 4389 O O . SER B 1 240 ? 20.969 8.281 2.17 1 81.81 240 SER B O 1
ATOM 4391 N N . CYS B 1 241 ? 19.078 9.453 2.375 1 72.19 241 CYS B N 1
ATOM 4392 C CA . CYS B 1 241 ? 18.688 8.727 3.578 1 72.19 241 CYS B CA 1
ATOM 4393 C C . CYS B 1 241 ? 18.547 7.234 3.291 1 72.19 241 CYS B C 1
ATOM 4395 O O . CYS B 1 241 ? 18.984 6.398 4.082 1 72.19 241 CYS B O 1
ATOM 4397 N N . ARG B 1 242 ? 18.078 7.047 2.258 1 66.56 242 ARG B N 1
ATOM 4398 C CA . ARG B 1 242 ? 17.906 5.656 1.852 1 66.56 242 ARG B CA 1
ATOM 4399 C C . ARG B 1 242 ? 19.25 4.961 1.661 1 66.56 242 ARG B C 1
ATOM 4401 O O . ARG B 1 242 ? 19.438 3.824 2.1 1 66.56 242 ARG B O 1
ATOM 4408 N N . LEU B 1 243 ? 20.094 5.719 1.083 1 73.44 243 LEU B N 1
ATOM 4409 C CA . LEU B 1 243 ? 21.422 5.176 0.831 1 73.44 243 LEU B CA 1
ATOM 4410 C C . LEU B 1 243 ? 22.203 5.02 2.133 1 73.44 243 LEU B C 1
ATOM 4412 O O . LEU B 1 243 ? 22.938 4.047 2.307 1 73.44 243 LEU B O 1
ATOM 4416 N N . LEU B 1 244 ? 21.984 5.922 3.004 1 74.5 244 LEU B N 1
ATOM 4417 C CA . LEU B 1 244 ? 22.672 5.887 4.289 1 74.5 244 LEU B CA 1
ATOM 4418 C C . LEU B 1 244 ? 22.203 4.707 5.129 1 74.5 244 LEU B C 1
ATOM 4420 O O . LEU B 1 244 ? 23 4.062 5.809 1 74.5 244 LEU B O 1
ATOM 4424 N N . ALA B 1 245 ? 21.016 4.523 5.047 1 63.5 245 ALA B N 1
ATOM 4425 C CA . ALA B 1 245 ? 20.406 3.463 5.848 1 63.5 245 ALA B CA 1
ATOM 4426 C C . ALA B 1 245 ? 20.672 2.092 5.23 1 63.5 245 ALA B C 1
ATOM 4428 O O . ALA B 1 245 ? 20.766 1.092 5.945 1 63.5 245 ALA B O 1
ATOM 4429 N N . GLY B 1 246 ? 20.859 2.141 3.984 1 56.84 246 GLY B N 1
ATOM 4430 C CA . GLY B 1 246 ? 20.812 0.851 3.314 1 56.84 246 GLY B CA 1
ATOM 4431 C C . GLY B 1 246 ? 22.109 0.485 2.635 1 56.84 246 GLY B C 1
ATOM 4432 O O . GLY B 1 246 ? 22.188 -0.53 1.938 1 56.84 246 GLY B O 1
ATOM 4433 N N . SER B 1 247 ? 23.094 1.39 2.75 1 62.28 247 SER B N 1
ATOM 4434 C CA . SER B 1 247 ? 24.344 1.123 2.062 1 62.28 247 SER B CA 1
ATOM 4435 C C . SER B 1 247 ? 25.547 1.502 2.93 1 62.28 247 SER B C 1
ATOM 4437 O O . SER B 1 247 ? 25.391 2.156 3.963 1 62.28 247 SER B O 1
ATOM 4439 N N . ASP B 1 248 ? 26.688 0.932 2.541 1 70.25 248 ASP B N 1
ATOM 4440 C CA . ASP B 1 248 ? 27.922 1.308 3.234 1 70.25 248 ASP B CA 1
ATOM 4441 C C . ASP B 1 248 ? 28.719 2.322 2.422 1 70.25 248 ASP B C 1
ATOM 4443 O O . ASP B 1 248 ? 29.922 2.465 2.615 1 70.25 248 ASP B O 1
ATOM 4447 N N . MET B 1 249 ? 28.016 2.908 1.473 1 79.94 249 MET B N 1
ATOM 4448 C CA . MET B 1 249 ? 28.688 3.949 0.697 1 79.94 249 MET B CA 1
ATOM 4449 C C . MET B 1 249 ? 29.219 5.047 1.608 1 79.94 249 MET B C 1
ATOM 4451 O O . MET B 1 249 ? 28.578 5.41 2.596 1 79.94 249 MET B O 1
ATOM 4455 N N . ARG B 1 250 ? 30.484 5.461 1.161 1 86.38 250 ARG B N 1
ATOM 4456 C CA . ARG B 1 250 ? 31 6.613 1.893 1 86.38 250 ARG B CA 1
ATOM 4457 C C . ARG B 1 250 ? 30.094 7.828 1.714 1 86.38 250 ARG B C 1
ATOM 4459 O O . ARG B 1 250 ? 29.453 7.98 0.673 1 86.38 250 ARG B O 1
ATOM 4466 N N . ILE B 1 251 ? 30.031 8.602 2.654 1 88.81 251 ILE B N 1
ATOM 4467 C CA . ILE B 1 251 ? 29.156 9.766 2.67 1 88.81 251 ILE B CA 1
ATOM 4468 C C . ILE B 1 251 ? 29.406 10.617 1.423 1 88.81 251 ILE B C 1
ATOM 4470 O O . ILE B 1 251 ? 28.469 11.125 0.811 1 88.81 251 ILE B O 1
ATOM 4474 N N . GLY B 1 252 ? 30.703 10.766 1.085 1 89.75 252 GLY B N 1
ATOM 4475 C CA . GLY B 1 252 ? 31.031 11.523 -0.109 1 89.75 252 GLY B CA 1
ATOM 4476 C C . GLY B 1 252 ? 30.484 10.914 -1.381 1 89.75 252 GLY B C 1
ATOM 4477 O O . GLY B 1 252 ? 30.016 11.633 -2.27 1 89.75 252 GLY B O 1
ATOM 4478 N N . GLU B 1 253 ? 30.531 9.641 -1.455 1 87.81 253 GLU B N 1
ATOM 4479 C CA . GLU B 1 253 ? 30 8.914 -2.604 1 87.81 253 GLU B CA 1
ATOM 4480 C C . GLU B 1 253 ? 28.484 9.07 -2.693 1 87.81 253 GLU B C 1
ATOM 4482 O O . GLU B 1 253 ? 27.938 9.195 -3.789 1 87.81 253 GLU B O 1
ATOM 4487 N N . ILE B 1 254 ? 27.828 9.039 -1.562 1 88.94 254 ILE B N 1
ATOM 4488 C CA . ILE B 1 254 ? 26.391 9.211 -1.512 1 88.94 254 ILE B CA 1
ATOM 4489 C C . ILE B 1 254 ? 26.016 10.609 -1.99 1 88.94 254 ILE B C 1
ATOM 4491 O O . ILE B 1 254 ? 25.078 10.773 -2.787 1 88.94 254 ILE B O 1
ATOM 4495 N N . ALA B 1 255 ? 26.781 11.492 -1.545 1 91.69 255 ALA B N 1
ATOM 4496 C CA . ALA B 1 255 ? 26.547 12.867 -1.966 1 91.69 255 ALA B CA 1
ATOM 4497 C C . ALA B 1 255 ? 26.609 13 -3.484 1 91.69 255 ALA B C 1
ATOM 4499 O O . ALA B 1 255 ? 25.75 13.617 -4.102 1 91.69 255 ALA B O 1
ATOM 4500 N N . GLN B 1 256 ? 27.562 12.383 -4.051 1 86.69 256 GLN B N 1
ATOM 4501 C CA . GLN B 1 256 ? 27.75 12.43 -5.496 1 86.69 256 GLN B CA 1
ATOM 4502 C C . GLN B 1 256 ? 26.656 11.656 -6.219 1 86.69 256 GLN B C 1
ATOM 4504 O O . GLN B 1 256 ? 26.141 12.102 -7.254 1 86.69 256 GLN B O 1
ATOM 4509 N N . ALA B 1 257 ? 26.312 10.641 -5.625 1 85.06 257 ALA B N 1
ATOM 4510 C CA . ALA B 1 257 ? 25.328 9.75 -6.246 1 85.06 257 ALA B CA 1
ATOM 4511 C C . ALA B 1 257 ? 23.969 10.422 -6.336 1 85.06 257 ALA B C 1
ATOM 4513 O O . ALA B 1 257 ? 23.188 10.133 -7.25 1 85.06 257 ALA B O 1
ATOM 4514 N N . VAL B 1 258 ? 23.781 11.281 -5.41 1 87.62 258 VAL B N 1
ATOM 4515 C CA . VAL B 1 258 ? 22.453 11.883 -5.387 1 87.62 258 VAL B CA 1
ATOM 4516 C C . VAL B 1 258 ? 22.5 13.266 -6.031 1 87.62 258 VAL B C 1
ATOM 4518 O O . VAL B 1 258 ? 21.5 13.984 -6.066 1 87.62 258 VAL B O 1
ATOM 4521 N N . GLY B 1 259 ? 23.641 13.656 -6.492 1 88.75 259 GLY B N 1
ATOM 4522 C CA . GLY B 1 259 ? 23.672 14.812 -7.371 1 88.75 259 GLY B CA 1
ATOM 4523 C C . GLY B 1 259 ? 24.406 16 -6.762 1 88.75 259 GLY B C 1
ATOM 4524 O O . GLY B 1 259 ? 24.375 17.094 -7.316 1 88.75 259 GLY B O 1
ATOM 4525 N N . TYR B 1 260 ? 25.062 15.789 -5.656 1 90.38 260 TYR B N 1
ATOM 4526 C CA . TYR B 1 260 ? 25.812 16.891 -5.062 1 90.38 260 TYR B CA 1
ATOM 4527 C C . TYR B 1 260 ? 27.266 16.875 -5.52 1 90.38 260 TYR B C 1
ATOM 4529 O O . TYR B 1 260 ? 27.922 15.828 -5.469 1 90.38 260 TYR B O 1
ATOM 4537 N N . GLU B 1 261 ? 27.672 18.047 -5.996 1 84.69 261 GLU B N 1
ATOM 4538 C CA . GLU B 1 261 ? 29.078 18.188 -6.371 1 84.69 261 GLU B CA 1
ATOM 4539 C C . GLU B 1 261 ? 29.938 18.562 -5.164 1 84.69 261 GLU B C 1
ATOM 4541 O O . GLU B 1 261 ? 31.125 18.234 -5.117 1 84.69 261 GLU B O 1
ATOM 4546 N N . ASP B 1 262 ? 29.328 19.234 -4.27 1 87.19 262 ASP B N 1
ATOM 4547 C CA . ASP B 1 262 ? 30.016 19.734 -3.084 1 87.19 262 ASP B CA 1
ATOM 4548 C C . ASP B 1 262 ? 29.547 19 -1.829 1 87.19 262 ASP B C 1
ATOM 4550 O O . ASP B 1 262 ? 28.406 19.141 -1.407 1 87.19 262 ASP B O 1
ATOM 4554 N N . LYS B 1 263 ? 30.531 18.297 -1.229 1 89.38 263 LYS B N 1
ATOM 4555 C CA . LYS B 1 263 ? 30.219 17.516 -0.036 1 89.38 263 LYS B CA 1
ATOM 4556 C C . LYS B 1 263 ? 29.828 18.422 1.125 1 89.38 263 LYS B C 1
ATOM 4558 O O . LYS B 1 263 ? 28.953 18.062 1.924 1 89.38 263 LYS B O 1
ATOM 4563 N N . LYS B 1 264 ? 30.469 19.484 1.166 1 90.12 264 LYS B N 1
ATOM 4564 C CA . LYS B 1 264 ? 30.156 20.422 2.242 1 90.12 264 LYS B CA 1
ATOM 4565 C C . LYS B 1 264 ? 28.719 20.906 2.143 1 90.12 264 LYS B C 1
ATOM 4567 O O . LYS B 1 264 ? 28.016 21 3.152 1 90.12 264 LYS B O 1
ATOM 4572 N N . PHE B 1 265 ? 28.391 21.297 0.943 1 91.19 265 PHE B N 1
ATOM 4573 C CA . PHE B 1 265 ? 27.031 21.734 0.721 1 91.19 265 PHE B CA 1
ATOM 4574 C C . PHE B 1 265 ? 26.047 20.609 1.015 1 91.19 265 PHE B C 1
ATOM 4576 O O . PHE B 1 265 ? 25.016 20.844 1.653 1 91.19 265 PHE B O 1
ATOM 4583 N N . PHE B 1 266 ? 26.344 19.422 0.585 1 94.31 266 PHE B N 1
ATOM 4584 C CA . PHE B 1 266 ? 25.516 18.25 0.871 1 94.31 266 PHE B CA 1
ATOM 4585 C C . PHE B 1 266 ? 25.297 18.094 2.371 1 94.31 266 PHE B C 1
ATOM 4587 O O . PHE B 1 266 ? 24.172 17.953 2.83 1 94.31 266 PHE B O 1
ATOM 4594 N N . ASN B 1 267 ? 26.344 18.109 3.105 1 90.94 267 ASN B N 1
ATOM 4595 C CA . ASN B 1 267 ? 26.266 17.922 4.551 1 90.94 267 ASN B CA 1
ATOM 4596 C C . ASN B 1 267 ? 25.391 18.984 5.211 1 90.94 267 ASN B C 1
ATOM 4598 O O . ASN B 1 267 ? 24.625 18.688 6.129 1 90.94 267 ASN B O 1
ATOM 4602 N N . SER B 1 268 ? 25.531 20.188 4.742 1 91.75 268 SER B N 1
ATOM 4603 C CA . SER B 1 268 ? 24.766 21.297 5.297 1 91.75 268 SER B CA 1
ATOM 4604 C C . SER B 1 268 ? 23.266 21.109 5.023 1 91.75 268 SER B C 1
ATOM 4606 O O . SER B 1 268 ? 22.438 21.328 5.91 1 91.75 268 SER B O 1
ATOM 4608 N N . VAL B 1 269 ? 22.953 20.75 3.836 1 89.88 269 VAL B N 1
ATOM 4609 C CA . VAL B 1 269 ? 21.562 20.578 3.443 1 89.88 269 VAL B CA 1
ATOM 4610 C C . VAL B 1 269 ? 20.953 19.391 4.188 1 89.88 269 VAL B C 1
ATOM 4612 O O . VAL B 1 269 ? 19.812 19.469 4.664 1 89.88 269 VAL B O 1
ATOM 4615 N N . PHE B 1 270 ? 21.688 18.312 4.301 1 89.25 270 PHE B N 1
ATOM 4616 C CA . PHE B 1 270 ? 21.234 17.125 5.008 1 89.25 270 PHE B CA 1
ATOM 4617 C C . PHE B 1 270 ? 20.891 17.453 6.453 1 89.25 270 PHE B C 1
ATOM 4619 O O . PHE B 1 270 ? 19.797 17.109 6.93 1 89.25 270 PHE B O 1
ATOM 4626 N N . LYS B 1 271 ? 21.781 18.141 7.047 1 85.12 271 LYS B N 1
ATOM 4627 C CA . LYS B 1 271 ? 21.562 18.516 8.445 1 85.12 271 LYS B CA 1
ATOM 4628 C C . LYS B 1 271 ? 20.328 19.406 8.586 1 85.12 271 LYS B C 1
ATOM 4630 O O . LYS B 1 271 ? 19.562 19.281 9.539 1 85.12 271 LYS B O 1
ATOM 4635 N N . ARG B 1 272 ? 20.203 20.312 7.742 1 79.81 272 ARG B N 1
ATOM 4636 C CA . ARG B 1 272 ? 19.078 21.234 7.777 1 79.81 272 ARG B CA 1
ATOM 4637 C C . ARG B 1 272 ? 17.766 20.5 7.641 1 79.81 272 ARG B C 1
ATOM 4639 O O . ARG B 1 272 ? 16.797 20.797 8.336 1 79.81 272 ARG B O 1
ATOM 4646 N N . ILE B 1 273 ? 17.75 19.516 6.777 1 76.75 273 ILE B N 1
ATOM 4647 C CA . ILE B 1 273 ? 16.516 18.828 6.43 1 76.75 273 ILE B CA 1
ATOM 4648 C C . ILE B 1 273 ? 16.25 17.703 7.414 1 76.75 273 ILE B C 1
ATOM 4650 O O . ILE B 1 273 ? 15.117 17.531 7.883 1 76.75 27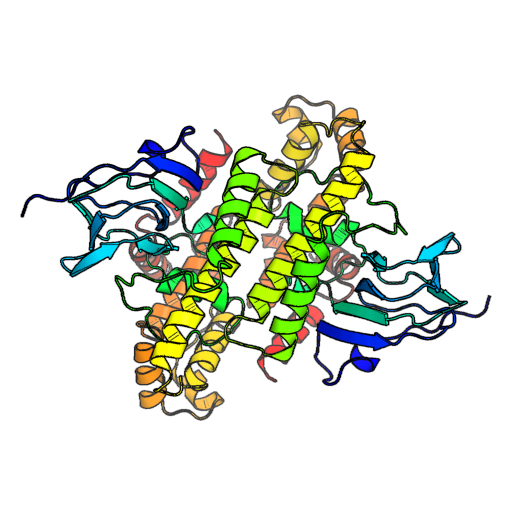3 ILE B O 1
ATOM 4654 N N . VAL B 1 274 ? 17.312 16.922 7.797 1 74.81 274 VAL B N 1
ATOM 4655 C CA . VAL B 1 274 ? 17.141 15.711 8.586 1 74.81 274 VAL B CA 1
ATOM 4656 C C . VAL B 1 274 ? 17.438 16 10.055 1 74.81 274 VAL B C 1
ATOM 4658 O O . VAL B 1 274 ? 17.078 15.203 10.93 1 74.81 274 VAL B O 1
ATOM 4661 N N . LYS B 1 275 ? 18.016 17.141 10.359 1 71.62 275 LYS B N 1
ATOM 4662 C CA . LYS B 1 275 ? 18.297 17.656 11.703 1 71.62 275 LYS B CA 1
ATOM 4663 C C . LYS B 1 275 ? 19.391 16.812 12.383 1 71.62 275 LYS B C 1
ATOM 4665 O O . LYS B 1 275 ? 19.531 16.859 13.609 1 71.62 275 LYS B O 1
ATOM 4670 N N . MET B 1 276 ? 20.125 16.062 11.68 1 75.56 276 MET B N 1
ATOM 4671 C CA . MET B 1 276 ? 21.344 15.359 12.086 1 75.56 276 MET B CA 1
ATOM 4672 C C . MET B 1 276 ? 22.297 15.172 10.914 1 75.56 276 MET B C 1
ATOM 4674 O O . MET B 1 276 ? 21.891 15.336 9.758 1 75.56 276 MET B O 1
ATOM 4678 N N . THR B 1 277 ? 23.594 14.867 11.25 1 86 277 THR B N 1
ATOM 4679 C CA . THR B 1 277 ? 24.562 14.664 10.172 1 86 277 THR B CA 1
ATOM 4680 C C . THR B 1 277 ? 24.344 13.312 9.5 1 86 277 THR B C 1
ATOM 4682 O O . THR B 1 277 ? 23.75 12.414 10.086 1 86 277 THR B O 1
ATOM 4685 N N . PRO B 1 278 ? 24.797 13.289 8.266 1 86.25 278 PRO B N 1
ATOM 4686 C CA . PRO B 1 278 ? 24.703 11.992 7.598 1 86.25 278 PRO B CA 1
ATOM 4687 C C . PRO B 1 278 ? 25.312 10.859 8.422 1 86.25 278 PRO B C 1
ATOM 4689 O O . PRO B 1 278 ? 24.766 9.758 8.484 1 86.25 278 PRO B O 1
ATOM 4692 N N . ARG B 1 279 ? 26.391 11.125 9.023 1 85.75 279 ARG B N 1
ATOM 4693 C CA . ARG B 1 279 ? 27.062 10.117 9.844 1 85.75 279 ARG B CA 1
ATOM 4694 C C . ARG B 1 279 ? 26.188 9.703 11.023 1 85.75 279 ARG B C 1
ATOM 4696 O O . ARG B 1 279 ? 26.094 8.516 11.336 1 85.75 279 ARG B O 1
ATOM 4703 N N . GLU B 1 280 ? 25.641 10.641 11.703 1 77.5 280 GLU B N 1
ATOM 4704 C CA . GLU B 1 280 ? 24.734 10.367 12.82 1 77.5 280 GLU B CA 1
ATOM 4705 C C . GLU B 1 280 ? 23.547 9.523 12.367 1 77.5 280 GLU B C 1
ATOM 4707 O O . GLU B 1 280 ? 23.125 8.602 13.078 1 77.5 280 GLU B O 1
ATOM 4712 N N . TYR B 1 281 ? 23.062 9.914 11.258 1 78.38 281 TYR B N 1
ATOM 4713 C CA . TYR B 1 281 ? 21.906 9.203 10.703 1 78.38 281 TYR B CA 1
ATOM 4714 C C . TYR B 1 281 ? 22.25 7.738 10.461 1 78.38 281 TYR B C 1
ATOM 4716 O O . TYR B 1 281 ? 21.469 6.852 10.805 1 78.38 281 TYR B O 1
ATOM 4724 N N . ARG B 1 282 ? 23.359 7.539 9.883 1 76.19 282 ARG B N 1
ATOM 4725 C CA . ARG B 1 282 ? 23.812 6.18 9.617 1 76.19 282 ARG B CA 1
ATOM 4726 C C . ARG B 1 282 ? 23.984 5.395 10.914 1 76.19 282 ARG B C 1
ATOM 4728 O O . ARG B 1 282 ? 23.594 4.227 10.992 1 76.19 282 ARG B O 1
ATOM 4735 N N . ASN B 1 283 ? 24.547 6.02 11.836 1 72.75 283 ASN B N 1
ATOM 4736 C CA . ASN B 1 283 ? 24.766 5.375 13.117 1 72.75 283 ASN B CA 1
ATOM 4737 C C . ASN B 1 283 ? 23.453 4.98 13.789 1 72.75 283 ASN B C 1
ATOM 4739 O O . ASN B 1 283 ? 23.375 3.939 14.445 1 72.75 283 ASN B O 1
ATOM 4743 N N . LEU B 1 284 ? 22.594 5.848 13.656 1 59.34 284 LEU B N 1
ATOM 4744 C CA . LEU B 1 284 ? 21.281 5.578 14.227 1 59.34 284 LEU B CA 1
ATOM 4745 C C . LEU B 1 284 ? 20.672 4.32 13.617 1 59.34 284 LEU B C 1
ATOM 4747 O O . LEU B 1 284 ? 20.047 3.518 14.32 1 59.34 284 LEU B O 1
ATOM 4751 N N . TRP B 1 285 ? 20.812 4.219 12.492 1 53.53 285 TRP B N 1
ATOM 4752 C CA . TRP B 1 285 ? 20.25 3.07 11.789 1 53.53 285 TRP B CA 1
ATOM 4753 C C . TRP B 1 285 ? 21.125 1.836 11.984 1 53.53 285 TRP B C 1
ATOM 4755 O O . TRP B 1 285 ? 20.625 0.709 12.008 1 53.53 285 TRP B O 1
ATOM 4765 N N . ALA B 1 286 ? 22.406 2.098 12.156 1 54.88 286 ALA B N 1
ATOM 4766 C CA . ALA B 1 286 ? 23.328 1.012 12.5 1 54.88 286 ALA B CA 1
ATOM 4767 C C . ALA B 1 286 ? 23.047 0.498 13.914 1 54.88 286 ALA B C 1
ATOM 4769 O O . ALA B 1 286 ? 23.156 -0.705 14.172 1 54.88 286 ALA B O 1
ATOM 4770 N N . ALA B 1 287 ? 22.812 1.334 14.805 1 47.88 287 ALA B N 1
ATOM 4771 C CA . ALA B 1 287 ? 22.531 0.951 16.188 1 47.88 287 ALA B CA 1
ATOM 4772 C C . ALA B 1 287 ? 21.203 0.218 16.281 1 47.88 287 ALA B C 1
ATOM 4774 O O . ALA B 1 287 ? 21.047 -0.697 17.094 1 47.88 287 ALA B O 1
ATOM 4775 N N . LYS B 1 288 ? 20.359 0.628 15.75 1 41.59 288 LYS B N 1
ATOM 4776 C CA . LYS B 1 288 ? 19.031 0.006 15.805 1 41.59 288 LYS B CA 1
ATOM 4777 C C . LYS B 1 288 ? 19.078 -1.406 15.227 1 41.59 288 LYS B C 1
ATOM 4779 O O . LYS B 1 288 ? 18.297 -2.273 15.648 1 41.59 288 LYS B O 1
ATOM 4784 N N . GLY B 1 289 ? 19.703 -1.721 14.359 1 35.88 289 GLY B N 1
ATOM 4785 C CA . GLY B 1 289 ? 19.938 -3.086 13.914 1 35.88 289 GLY B CA 1
ATOM 4786 C C . GLY B 1 289 ? 20.688 -3.922 14.938 1 35.88 289 GLY B C 1
ATOM 4787 O O . GLY B 1 289 ? 20.734 -5.148 14.828 1 35.88 289 GLY B O 1
ATOM 4788 N N . LYS B 1 290 ? 21.531 -3.342 15.773 1 34.88 290 LYS B N 1
ATOM 4789 C CA . LYS B 1 290 ? 22.25 -4.055 16.828 1 34.88 290 LYS B CA 1
ATOM 4790 C C . LYS B 1 290 ? 21.375 -4.301 18.047 1 34.88 290 LYS B C 1
ATOM 4792 O O . LYS B 1 290 ? 21.734 -5.07 18.938 1 34.88 290 LYS B O 1
ATOM 4797 N N . ASN B 1 291 ? 20.422 -3.545 18.234 1 27.41 291 ASN B N 1
ATOM 4798 C CA . ASN B 1 291 ? 19.625 -3.865 19.422 1 27.41 291 ASN B CA 1
ATOM 4799 C C . ASN B 1 291 ? 18.438 -4.75 19.062 1 27.41 291 ASN B C 1
ATOM 4801 O O . ASN B 1 291 ? 17.766 -4.52 18.062 1 27.41 291 ASN B O 1
#

Secondary structure (DSSP, 8-state):
---PEEEPHHHH-SSTT-SEEEEEEE---EEEEEESSEEEEEEEEEEEEEEETTEEEEE-TTEEEEEPTT--EEEEEEEEEEEEEEEE-GGGT-GGGTT--SHHHHHHHHHHTTT----S---TTPEEE-SSSHHHHHHHHHHHHHHH--TTHHHHHHHHHHHHHHHHHHHHHHHHTTS---HHHHHHHHHHHHHTTS---HHHHHHHHT--HHHHHHHHHHHHSS-HHHHHHHHHHHHHHHHHHH----HHHHHHHTT-S-HHHHHHHHHHHHSS-HHHHHHHHHHHHH-/---PEEEPHHHH-SSTT-SEEEEEEE---EEEEEESSEEEEEEEEEEEEEEETTEEEEE-TTEEEEEPTT--EEEEEEEEEEEEEEEE-GGGT-GGGTT--SHHHHHHHHHHTTT----S---TTPEEE-SSSHHHHHHHHHHHHHHH--TTHHHHHHHHHHHHHHHHHHHHHHHHTTS---HHHHHHHHHHHHHTTS---HHHHHHHHT--HHHHHHHHHHHHSS-HHHHHHHHHHHHHHHHHHH----HHHHHHHTT-S-HHHHHHHHHHHHSS-HHHHHHHHHHHTT-

Solvent-accessible surface area (backbone atoms only — not comparable to full-atom values): 30989 Å² total; per-residue (Å²): 127,84,74,55,53,70,49,47,61,59,76,73,36,96,46,79,84,53,53,63,42,75,46,80,39,81,49,62,64,36,73,64,26,25,27,76,37,36,36,38,40,37,30,70,32,42,31,28,37,36,32,41,76,86,43,75,44,81,43,40,57,42,26,30,37,62,45,38,38,66,44,42,34,31,37,39,77,49,42,76,21,29,33,38,37,42,36,34,40,47,43,63,76,36,68,65,34,53,58,51,49,38,63,61,50,44,48,43,54,66,26,45,81,43,70,44,73,65,60,58,79,60,68,85,72,51,77,42,70,45,84,82,45,59,56,56,52,41,51,53,50,36,51,48,29,68,72,66,57,49,81,47,20,70,57,40,32,35,29,42,51,51,36,51,53,42,56,52,46,49,57,50,28,69,69,51,52,83,58,82,73,62,71,67,44,48,54,49,51,52,50,40,70,72,35,46,43,45,98,71,52,66,59,60,52,18,66,73,68,72,45,56,56,70,55,50,51,48,50,29,23,70,45,68,72,32,49,71,68,58,47,48,49,48,55,26,43,35,51,37,48,52,42,43,62,52,39,80,67,52,68,63,56,44,30,41,59,34,37,37,89,44,59,68,59,40,48,51,51,35,24,71,58,56,70,42,44,67,67,54,52,27,46,53,50,52,48,54,73,73,100,127,86,74,55,52,70,47,49,61,56,77,74,35,96,45,80,82,52,50,63,43,75,44,80,39,81,50,61,62,36,71,64,26,24,28,76,36,36,38,37,39,37,30,70,34,40,32,29,36,37,34,39,77,86,42,75,45,79,43,41,58,40,25,32,38,62,44,38,38,67,46,41,34,31,37,39,78,48,42,76,20,27,34,39,37,40,36,35,39,48,44,65,77,35,68,71,34,59,76,52,51,38,64,61,51,45,48,44,54,66,26,45,79,43,75,44,73,70,58,63,78,61,69,85,72,49,79,42,70,45,84,83,45,60,58,56,52,40,52,53,49,36,50,48,29,68,72,66,58,50,82,47,23,68,57,42,32,35,29,41,51,51,36,51,54,41,55,52,47,47,56,50,30,70,70,48,58,82,67,82,70,63,72,64,42,50,55,49,51,53,49,39,57,63,34,46,38,47,98,70,50,69,61,60,51,18,65,72,68,72,46,55,56,68,55,50,50,50,50,30,22,72,61,68,74,33,48,71,66,57,46,50,49,50,52,27,42,39,53,36,50,51,42,43,65,64,38,87,66,53,67,65,55,43,31,42,62,34,37,37,90,44,57,67,59,40,50,52,51,37,24,69,70,69,72,42,45,68,66,56,51,27,45,52,51,54,47,55,70,71,100

Foldseek 3Di:
DPAAAEDEPCNVDPDNPDQKDKDKDQDDWFDKHFYQWKKKKAWQAWKWWKAKQNDIDIDGHQKIDMAWHPIIMITHPTDSTIMIMMTGHLCLLPVLLQQDGDLLSSLCVNCLVVLPLLFDDQPDPDMDGRDPCLLVVLSVLLVVLVVVVPPCSSVSNSVSVSVSSVVVSVVSVVVVPVPDQDPLLSLLSVVLLVDLLEPDDLVVSCVVVVHDSVVNQVSNCNRSVDGSVLSSLSSLLSQLLCCLLPHPDDQVVSCNRRHHPDSVVNQVSNCVRNVDGSVVSSVVNVVVVVD/DPAAAEDEPCNVDPDNPDQKDKDKDQDDWFDKHFYQWKKKKAWQAWKWWKAKQNDIDIDGHQKIDMAWHPIIMITHPTDSTIMIMMTGHLCLLPVLLHQDGDLLSSLCVNCVVVLPQLFDDQPDPDMDGRDPCLLVVLSVLLVVLVVVVPPCSSVSNNVSVSVSSVVVSVVSVVVVPPPPQDPLLSLLSVVLLVDLLEPDDLVVSCVVVVHDSVVNQVSNCVGSVDGSVLSSLSSLLSQLLCCLLPHPDDQVVSCNRRHHPDSVVNQVSNCVRNVDGSVVSSVVSVVVVVD

InterPro domains:
  IPR003313 AraC-type arabinose-binding/dimerisation domain [PF02311] (25-164)
  IPR009057 Homedomain-like superfamily [SSF46689] (182-233)
  IPR009057 Homedomain-like superfamily [SSF46689] (235-283)
  IPR014710 RmlC-like jelly roll fold [G3DSA:2.60.120.10] (9-94)
  IPR018060 AraC-like, DNA binding HTH domain [PF12833] (206-283)
  IPR018060 AraC-like, DNA binding HTH domain [PS01124] (186-284)
  IPR018060 AraC-like, DNA binding HTH domain [SM00342] (199-282)
  IPR018062 HTH domain AraC-type, conserved site [PS00041] (236-278)
  IPR020449 Transcription regulator HTH, AraC- type, HTH domain [PR00032] (251-266)
  IPR020449 Transcription regulator HTH, AraC- type, HTH domain [PR00032] (266-282)
  IPR037923 Transcription regulator HTH-like [SSF51215] (32-169)